Protein 2PX7 (pdb70)

InterPro domains:
  IPR001228 2-C-methyl-D-erythritol 4-phosphate cytidylyltransferase [MF_00108] (2-208)
  IPR001228 2-C-methyl-D-erythritol 4-phosphate cytidylyltransferase [TIGR00453] (4-207)
  IPR018294 4-diphosphocytidyl-2C-methyl-D-erythritol synthase, conserved site [PS01295] (86-93)
  IPR029044 Nucleotide-diphospho-sugar transferases [G3DSA:3.90.550.10] (1-213)
  IPR029044 Nucleotide-diphospho-sugar transferases [SSF53448] (3-207)
  IPR034683 Cytidylyltransferase IspD/TarI [PF01128] (3-207)
  IPR034683 Cytidylyltransferase IspD/TarI [cd02516] (3-204)
  IPR050088 IspD/TarI cytidylyltransferase, baterial-type [PTHR32125] (2-207)

CATH classification: 3.90.550.10

Nearest PDB structures (foldseek):
  2px7-assembly1_A  TM=1.005E+00  e=2.186E-44  Thermus thermophilus HB8
  2px7-assembly1_B  TM=9.887E-01  e=9.364E-39  Thermus thermophilus HB8
  5hs2-assembly1_A  TM=9.099E-01  e=1.164E-20  Bacillus subtilis subsp. subtilis str. 168
  5ddv-assembly1_A-2  TM=9.178E-01  e=6.587E-20  Bacillus subtilis subsp. subtilis str. 168
  5hs2-assembly1_B  TM=9.005E-01  e=3.496E-19  Bacillus subtilis subsp. subtilis str. 168

B-factor: mean 37.87, std 10.13, range [20.84, 70.03]

Secondary structure (DSSP, 8-state):
---EEEEE-----GGG-B-SSSBHHHHHHHHTTT-SEEEEEE-TTPPPPTT-S-EEEE--SSHHHHHHHHHHH--SSEEEE--TT-----HHHHHHHHHHHHHHSEEEEEEE--SEEEEE-SSS-EEEE-GGG-EEE-S-EEEEHHHHHHHHHHHHHHT---SSHHHHHHHTT---EEEE--TT-----SHHHHHHHHHHHT-/---EEEE-----GGG-EETTEEHHHHHHHHTTT-SEEEEEE-TTPPPPTTS--EEEE--SSHHHHHHHHHHH--SSEEEE--TT-----HHHHHHHHHHHHHHSEEEEEEE--SEEEEEETTEEEEEE-GGG-EEE-S-EEEEHHHHHHHHHHHHHHT---SSHHHHHHTTT---EEEE--GGG----SHHHHHHHHHHHT-

Radius of gyration: 23.24 Å; Cα contacts (8 Å, |Δi|>4): 928; chains: 2; bounding box: 44×59×63 Å

Foldseek 3Di:
DAEAEEELQAAVGQQQCDAQHAGLVRLVLVQCVVYPAYEYEYDPPDDDDPDGRYHYDHADPDSLRRRLVRLVVGDGQKYWYAYSQQRPFHNVQVCQQRVCCVPQQKEWAKAQDPDFAADAPVVGRHGTDPSRVDIDTHDRIMGRSVLLNVLSVVCVVVVDDDPDSNVSSVVVVGDHHYDHGDPSRDGQDDPVSSVVSNVVSVD/DFAEEEELADCVQQQCDFAPDGLVVLVCVLCVPHPAYEYEHDPPDDDDDPSRHHYDHADVHSLRRVLVRLVVDDTQKYWYAYSQQSDFHNVNVCQQAVVCVVAFKEWAKAQDDDFDFDDDPVDTHDTDDSRVDIDTHTRIMGRSVLLNVLSVVCVVVVNDDDDSRVSSVVVVGDHHYDHGDPSRDGDDDPVVSVVRNVVVVD

Solvent-accessible surface area: 17408 Å² total; per-residue (Å²): 153,25,34,3,1,0,0,11,3,20,76,122,40,63,0,62,57,101,0,44,68,81,21,0,0,64,36,0,19,19,25,1,174,53,16,64,37,11,4,0,0,4,26,88,76,26,132,50,46,181,87,53,68,23,87,44,55,106,1,12,113,66,68,35,37,0,0,27,114,0,4,152,44,8,86,46,104,15,0,4,0,0,15,9,5,10,3,23,11,46,128,38,0,3,40,64,0,16,84,5,0,96,168,33,0,0,0,0,0,16,25,61,0,46,7,14,0,0,16,30,123,75,150,9,7,12,155,46,10,79,85,125,46,14,66,9,4,2,4,0,2,0,0,70,2,71,21,0,103,108,0,8,36,57,2,170,175,135,60,62,135,26,70,9,2,0,29,1,0,64,46,67,68,68,95,3,34,38,25,122,1,24,12,17,0,30,66,4,65,75,112,42,20,48,101,12,0,55,6,18,14,168,102,85,100,0,0,0,0,0,8,6,30,54,93,93,0,59,57,105,0,38,75,87,20,0,0,56,36,0,13,24,24,2,160,113,14,64,37,19,4,0,0,6,36,92,79,24,143,60,45,218,68,63,78,14,84,48,67,111,2,16,102,59,49,20,39,0,0,18,118,0,4,146,42,7,86,31,94,19,1,0,2,2,20,10,6,7,4,24,14,48,214,39,0,6,58,62,0,18,94,2,0,92,160,44,0,0,0,0,0,12,26,62,2,42,9,20,0,0,14,32,135,72,161,34,2,14,153,47,12,92,77,126,50,17,76,9,3,3,10,0,3,0,0,83,6,78,26,0,92,86,0,6,38,68,1,184,156,135,58,64,139,22,66,9,1,0,27,1,0,67,46,57,68,72,98,6,32,38,17,111,0,29,12,28,0,31,65,4,68,79,113,49,18,46,83,14,0,60,6,24,23,170,110

Sequence (405 aa):
MEVSVLIPAAGGPKAFLQVGGRTLLEWTLAAFRDAAEVLVALPPGAEPPKGLGAVFLEGGATRQASVARLLEAASLPLVLVHDVARPFVSRGLVARVLEAAQRSGAAVPVLPVPDTLMAPEGEAYGRVVPREAFRLVQTPQGFFTALLREAHAYARRKGLEASDDAQLVQALGYPVALVEGEATAFKITHPQDLVLAEALARVMEVSVLIPAAGPKAFLQVGGRTLLEWTLAAFRDAAEVLVALPPGAEPPKGLGAVFLEGGATRQASVARLLEAASLPLVLVHDVARPFVSRGLVARVLEAAQRSGAAVPVLPVPDTLMAPEGEAYGRVVPREAFRLVQTPQGFFTALLREAHAYARRKGLEASDDAQLVQALGYPVALVEGEATAFKITHPQDLVLAEALARV

Organism: Thermus thermophilus (strain ATCC 27634 / DSM 579 / HB8) (NCBI:txid300852)

Structure (mmCIF, N/CA/C/O backbone):
data_2PX7
#
_entry.id   2PX7
#
_cell.length_a   104.084
_cell.length_b   104.084
_cell.length_c   107.760
_cell.angle_alpha   90.000
_cell.angle_beta   90.000
_cell.angle_gamma   120.000
#
_symmetry.space_group_name_H-M   'P 61'
#
loop_
_entity.id
_entity.type
_entity.pdbx_description
1 polymer '2-C-methyl-D-erythritol 4-phosphate cytidylyltransferase'
2 water water
#
loop_
_atom_site.group_PDB
_atom_site.id
_atom_site.type_symbol
_atom_site.label_atom_id
_atom_site.label_alt_id
_atom_site.label_comp_id
_atom_site.label_asym_id
_atom_site.label_entity_id
_atom_site.label_seq_id
_atom_site.pdbx_PDB_ins_code
_atom_site.Cartn_x
_atom_site.Cartn_y
_atom_site.Cartn_z
_atom_site.occupancy
_atom_site.B_iso_or_equiv
_atom_site.auth_seq_id
_atom_site.auth_comp_id
_atom_site.auth_asym_id
_atom_site.auth_atom_id
_atom_site.pdbx_PDB_model_num
ATOM 1 N N . MET A 1 24 ? 35.032 34.446 3.584 1.00 56.24 1 MET A N 1
ATOM 2 C CA . MET A 1 24 ? 35.320 34.282 5.053 1.00 56.67 1 MET A CA 1
ATOM 3 C C . MET A 1 24 ? 36.595 33.472 5.359 1.00 54.98 1 MET A C 1
ATOM 4 O O . MET A 1 24 ? 37.193 33.648 6.425 1.00 55.66 1 MET A O 1
ATOM 9 N N . GLU A 1 25 ? 36.980 32.564 4.458 1.00 52.99 2 GLU A N 1
ATOM 10 C CA . GLU A 1 25 ? 38.352 32.030 4.432 1.00 49.73 2 GLU A CA 1
ATOM 11 C C . GLU A 1 25 ? 39.121 32.485 3.176 1.00 48.97 2 GLU A C 1
ATOM 12 O O . GLU A 1 25 ? 39.374 33.685 3.060 1.00 49.11 2 GLU A O 1
ATOM 18 N N . VAL A 1 26 ? 39.514 31.552 2.278 1.00 47.65 3 VAL A N 1
ATOM 19 C CA . VAL A 1 26 ? 40.417 31.803 1.060 1.00 45.12 3 VAL A CA 1
ATOM 20 C C . VAL A 1 26 ? 40.487 30.690 -0.104 1.00 43.17 3 VAL A C 1
ATOM 21 O O . VAL A 1 26 ? 39.444 30.307 -0.594 1.00 42.75 3 VAL A O 1
ATOM 25 N N . SER A 1 27 ? 41.639 30.183 -0.568 1.00 40.87 4 SER A N 1
ATOM 26 C CA . SER A 1 27 ? 41.638 29.288 -1.800 1.00 39.14 4 SER A CA 1
ATOM 27 C C . SER A 1 27 ? 41.837 27.713 -1.709 1.00 37.57 4 SER A C 1
ATOM 28 O O . SER A 1 27 ? 42.930 27.228 -1.457 1.00 36.82 4 SER A O 1
ATOM 31 N N . VAL A 1 28 ? 40.794 26.921 -1.969 1.00 35.11 5 VAL A N 1
ATOM 32 C CA . VAL A 1 28 ? 40.829 25.468 -1.700 1.00 33.70 5 VAL A CA 1
ATOM 33 C C . VAL A 1 28 ? 40.950 24.613 -2.974 1.00 31.89 5 VAL A C 1
ATOM 34 O O . VAL A 1 28 ? 40.124 24.730 -3.884 1.00 31.46 5 VAL A O 1
ATOM 38 N N . LEU A 1 29 ? 41.970 23.752 -3.035 1.00 29.47 6 LEU A N 1
ATOM 39 C CA . LEU A 1 29 ? 42.174 22.890 -4.212 1.00 27.94 6 LEU A CA 1
ATOM 40 C C . LEU A 1 29 ? 41.879 21.448 -3.875 1.00 27.44 6 LEU A C 1
ATOM 41 O O . LEU A 1 29 ? 42.476 20.901 -2.951 1.00 27.03 6 LEU A O 1
ATOM 46 N N . ILE A 1 30 ? 40.958 20.849 -4.630 1.00 27.14 7 ILE A N 1
ATOM 47 C CA . ILE A 1 30 ? 40.543 19.459 -4.457 1.00 28.15 7 ILE A CA 1
ATOM 48 C C . ILE A 1 30 ? 40.919 18.595 -5.685 1.00 29.17 7 ILE A C 1
ATOM 49 O O . ILE A 1 30 ? 40.114 18.450 -6.615 1.00 29.12 7 ILE A O 1
ATOM 54 N N . PRO A 1 31 ? 42.134 18.000 -5.685 1.00 30.59 8 PRO A N 1
ATOM 55 C CA . PRO A 1 31 ? 42.561 17.157 -6.820 1.00 32.10 8 PRO A CA 1
ATOM 56 C C . PRO A 1 31 ? 41.899 15.785 -6.824 1.00 33.90 8 PRO A C 1
ATOM 57 O O . PRO A 1 31 ? 42.563 14.797 -6.565 1.00 34.95 8 PRO A O 1
ATOM 61 N N . ALA A 1 32 ? 40.607 15.726 -7.126 1.00 36.27 9 ALA A N 1
ATOM 62 C CA . ALA A 1 32 ? 39.834 14.475 -7.085 1.00 38.30 9 ALA A CA 1
ATOM 63 C C . ALA A 1 32 ? 39.695 13.768 -8.446 1.00 39.97 9 ALA A C 1
ATOM 64 O O . ALA A 1 32 ? 38.576 13.491 -8.901 1.00 40.60 9 ALA A O 1
ATOM 66 N N . ALA A 1 33 ? 40.801 13.454 -9.104 1.00 41.98 10 ALA A N 1
ATOM 67 C CA . ALA A 1 33 ? 40.667 12.836 -10.427 1.00 44.10 10 ALA A CA 1
ATOM 68 C C . ALA A 1 33 ? 40.897 11.302 -10.487 1.00 45.73 10 ALA A C 1
ATOM 69 O O . ALA A 1 33 ? 40.916 10.696 -11.578 1.00 46.99 10 ALA A O 1
ATOM 71 N N . GLY A 1 34 ? 41.017 10.671 -9.316 1.00 46.96 11 GLY A N 1
ATOM 72 C CA . GLY A 1 34 ? 41.155 9.213 -9.229 1.00 47.37 11 GLY A CA 1
ATOM 73 C C . GLY A 1 34 ? 39.918 8.503 -9.732 1.00 47.34 11 GLY A C 1
ATOM 74 O O . GLY A 1 34 ? 38.808 8.974 -9.512 1.00 47.83 11 GLY A O 1
ATOM 75 N N . GLY A 1 42 ? 33.095 3.887 -10.167 1.00 51.74 19 GLY A N 1
ATOM 76 C CA . GLY A 1 42 ? 33.379 5.088 -10.961 1.00 51.79 19 GLY A CA 1
ATOM 77 C C . GLY A 1 42 ? 34.404 6.020 -10.320 1.00 51.37 19 GLY A C 1
ATOM 78 O O . GLY A 1 42 ? 35.343 5.548 -9.673 1.00 51.65 19 GLY A O 1
ATOM 79 N N . PRO A 1 43 ? 34.243 7.353 -10.505 1.00 50.81 20 PRO A N 1
ATOM 80 C CA . PRO A 1 43 ? 35.161 8.317 -9.873 1.00 49.98 20 PRO A CA 1
ATOM 81 C C . PRO A 1 43 ? 35.041 8.299 -8.351 1.00 48.99 20 PRO A C 1
ATOM 82 O O . PRO A 1 43 ? 33.925 8.268 -7.826 1.00 49.29 20 PRO A O 1
ATOM 86 N N . LYS A 1 44 ? 36.182 8.324 -7.661 1.00 47.79 21 LYS A N 1
ATOM 87 C CA . LYS A 1 44 ? 36.230 8.404 -6.193 1.00 46.55 21 LYS A CA 1
ATOM 88 C C . LYS A 1 44 ? 35.415 9.569 -5.610 1.00 45.73 21 LYS A C 1
ATOM 89 O O . LYS A 1 44 ? 34.824 9.449 -4.528 1.00 44.69 21 LYS A O 1
ATOM 95 N N . ALA A 1 45 ? 35.383 10.689 -6.331 1.00 44.66 22 ALA A N 1
ATOM 96 C CA . ALA A 1 45 ? 34.650 11.871 -5.881 1.00 44.37 22 ALA A CA 1
ATOM 97 C C . ALA A 1 45 ? 33.149 11.603 -5.741 1.00 43.97 22 ALA A C 1
ATOM 98 O O . ALA A 1 45 ? 32.484 12.225 -4.923 1.00 43.24 22 ALA A O 1
ATOM 100 N N . PHE A 1 46 ? 32.639 10.665 -6.534 1.00 44.56 23 PHE A N 1
ATOM 101 C CA . PHE A 1 46 ? 31.217 10.313 -6.514 1.00 45.34 23 PHE A CA 1
ATOM 102 C C . PHE A 1 46 ? 30.906 9.051 -5.701 1.00 45.80 23 PHE A C 1
ATOM 103 O O . PHE A 1 46 ? 29.817 8.492 -5.814 1.00 46.57 23 PHE A O 1
ATOM 111 N N . LEU A 1 47 ? 31.852 8.597 -4.884 1.00 46.57 24 LEU A N 1
ATOM 112 C CA . LEU A 1 47 ? 31.587 7.483 -3.964 1.00 46.85 24 LEU A CA 1
ATOM 113 C C . LEU A 1 47 ? 30.672 7.954 -2.833 1.00 47.27 24 LEU A C 1
ATOM 114 O O . LEU A 1 47 ? 30.978 8.932 -2.142 1.00 47.08 24 LEU A O 1
ATOM 119 N N . GLN A 1 48 ? 29.544 7.264 -2.666 1.00 47.77 25 GLN A N 1
ATOM 120 C CA . GLN A 1 48 ? 28.583 7.579 -1.611 1.00 48.71 25 GLN A CA 1
ATOM 121 C C . GLN A 1 48 ? 29.070 7.093 -0.250 1.00 48.46 25 GLN A C 1
ATOM 122 O O . GLN A 1 48 ? 29.524 5.960 -0.107 1.00 48.41 25 GLN A O 1
ATOM 128 N N . VAL A 1 49 ? 28.959 7.969 0.740 1.00 48.43 26 VAL A N 1
ATOM 129 C CA . VAL A 1 49 ? 29.268 7.641 2.122 1.00 48.66 26 VAL A CA 1
ATOM 130 C C . VAL A 1 49 ? 28.157 8.264 2.958 1.00 48.73 26 VAL A C 1
ATOM 131 O O . VAL A 1 49 ? 28.154 9.476 3.204 1.00 48.42 26 VAL A O 1
ATOM 135 N N . GLY A 1 50 ? 27.191 7.430 3.344 1.00 49.19 27 GLY A N 1
ATOM 136 C CA . GLY A 1 50 ? 26.101 7.817 4.249 1.00 49.41 27 GLY A CA 1
ATOM 137 C C . GLY A 1 50 ? 25.237 9.007 3.861 1.00 49.90 27 GLY A C 1
ATOM 138 O O . GLY A 1 50 ? 24.985 9.899 4.690 1.00 50.35 27 GLY A O 1
ATOM 139 N N . GLY A 1 51 ? 24.772 9.033 2.616 1.00 49.62 28 GLY A N 1
ATOM 140 C CA . GLY A 1 51 ? 23.870 10.103 2.180 1.00 50.03 28 GLY A CA 1
ATOM 141 C C . GLY A 1 51 ? 24.533 11.406 1.750 1.00 49.95 28 GLY A C 1
ATOM 142 O O . GLY A 1 51 ? 23.905 12.480 1.782 1.00 50.21 28 GLY A O 1
ATOM 143 N N . ARG A 1 52 ? 25.809 11.305 1.368 1.00 49.18 29 ARG A N 1
ATOM 144 C CA . ARG A 1 52 ? 26.566 12.378 0.719 1.00 47.85 29 ARG A CA 1
ATOM 145 C C . ARG A 1 52 ? 27.704 11.704 -0.036 1.00 46.54 29 ARG A C 1
ATOM 146 O O . ARG A 1 52 ? 28.290 10.738 0.465 1.00 47.11 29 ARG A O 1
ATOM 154 N N . THR A 1 53 ? 28.014 12.182 -1.240 1.00 44.57 30 THR A N 1
ATOM 155 C CA . THR A 1 53 ? 29.210 11.702 -1.941 1.00 42.43 30 THR A CA 1
ATOM 156 C C . THR A 1 53 ? 30.437 12.285 -1.238 1.00 40.91 30 THR A C 1
ATOM 157 O O . THR A 1 53 ? 30.324 13.239 -0.470 1.00 40.48 30 THR A O 1
ATOM 161 N N . LEU A 1 54 ? 31.604 11.702 -1.488 1.00 39.90 31 LEU A N 1
ATOM 162 C CA . LEU A 1 54 ? 32.860 12.248 -0.959 1.00 38.68 31 LEU A CA 1
ATOM 163 C C . LEU A 1 54 ? 33.002 13.727 -1.306 1.00 38.04 31 LEU A C 1
ATOM 164 O O . LEU A 1 54 ? 33.310 14.551 -0.443 1.00 37.46 31 LEU A O 1
ATOM 169 N N . LEU A 1 55 ? 32.720 14.065 -2.565 1.00 37.87 32 LEU A N 1
ATOM 170 C CA . LEU A 1 55 ? 32.792 15.455 -3.018 1.00 38.05 32 LEU A CA 1
ATOM 171 C C . LEU A 1 55 ? 31.913 16.365 -2.167 1.00 38.00 32 LEU A C 1
ATOM 172 O O . LEU A 1 55 ? 32.347 17.430 -1.728 1.00 38.25 32 LEU A O 1
ATOM 177 N N . GLU A 1 56 ? 30.682 15.929 -1.918 1.00 38.51 33 GLU A N 1
ATOM 178 C CA . GLU A 1 56 ? 29.736 16.693 -1.105 1.00 39.00 33 GLU A CA 1
ATOM 179 C C . GLU A 1 56 ? 30.241 16.854 0.318 1.00 37.97 33 GLU A C 1
ATOM 180 O O . GLU A 1 56 ? 30.142 17.936 0.892 1.00 37.44 33 GLU A O 1
ATOM 186 N N . TRP A 1 57 ? 30.821 15.787 0.870 1.00 37.82 34 TRP A N 1
ATOM 187 C CA . TRP A 1 57 ? 31.485 15.879 2.177 1.00 37.48 34 TRP A CA 1
ATOM 188 C C . TRP A 1 57 ? 32.592 16.934 2.210 1.00 36.92 34 TRP A C 1
ATOM 189 O O . TRP A 1 57 ? 32.585 17.771 3.101 1.00 36.74 34 TRP A O 1
ATOM 200 N N . THR A 1 58 ? 33.535 16.931 1.255 1.00 37.24 35 THR A N 1
ATOM 201 C CA . THR A 1 58 ? 34.610 17.949 1.337 1.00 37.18 35 THR A CA 1
ATOM 202 C C . THR A 1 58 ? 34.086 19.352 1.087 1.00 36.89 35 THR A C 1
ATOM 203 O O . THR A 1 58 ? 34.538 20.282 1.726 1.00 36.83 35 THR A O 1
ATOM 207 N N . LEU A 1 59 ? 33.125 19.502 0.179 1.00 37.17 36 LEU A N 1
ATOM 208 C CA . LEU A 1 59 ? 32.542 20.824 -0.088 1.00 37.59 36 LEU A CA 1
ATOM 209 C C . LEU A 1 59 ? 31.859 21.444 1.127 1.00 37.97 36 LEU A C 1
ATOM 210 O O . LEU A 1 59 ? 31.913 22.662 1.312 1.00 38.05 36 LEU A O 1
ATOM 215 N N . ALA A 1 60 ? 31.234 20.601 1.955 1.00 38.21 37 ALA A N 1
ATOM 216 C CA . ALA A 1 60 ? 30.690 21.029 3.246 1.00 38.22 37 ALA A CA 1
ATOM 217 C C . ALA A 1 60 ? 31.782 21.446 4.235 1.00 38.38 37 ALA A C 1
ATOM 218 O O . ALA A 1 60 ? 31.647 22.460 4.916 1.00 38.46 37 ALA A O 1
ATOM 220 N N . ALA A 1 61 ? 32.872 20.674 4.304 1.00 38.84 38 ALA A N 1
ATOM 221 C CA . ALA A 1 61 ? 34.006 20.992 5.189 1.00 38.55 38 ALA A CA 1
ATOM 222 C C . ALA A 1 61 ? 34.688 22.329 4.869 1.00 38.94 38 ALA A C 1
ATOM 223 O O . ALA A 1 61 ? 35.235 22.992 5.767 1.00 38.60 38 ALA A O 1
ATOM 225 N N . PHE A 1 62 ? 34.644 22.730 3.598 1.00 38.91 39 PHE A N 1
ATOM 226 C CA . PHE A 1 62 ? 35.265 23.976 3.171 1.00 39.36 39 PHE A CA 1
ATOM 227 C C . PHE A 1 62 ? 34.245 25.040 2.714 1.00 40.69 39 PHE A C 1
ATOM 228 O O . PHE A 1 62 ? 34.554 25.888 1.877 1.00 40.42 39 PHE A O 1
ATOM 236 N N . ARG A 1 63 ? 33.039 25.023 3.280 1.00 42.05 40 ARG A N 1
ATOM 237 C CA . ARG A 1 63 ? 31.971 25.886 2.758 1.00 43.78 40 ARG A CA 1
ATOM 238 C C . ARG A 1 63 ? 32.176 27.375 3.061 1.00 42.88 40 ARG A C 1
ATOM 239 O O . ARG A 1 63 ? 31.616 28.234 2.396 1.00 42.98 40 ARG A O 1
ATOM 247 N N . ASP A 1 64 ? 33.023 27.662 4.039 1.00 42.63 41 ASP A N 1
ATOM 248 C CA . ASP A 1 64 ? 33.403 29.024 4.380 1.00 42.58 41 ASP A CA 1
ATOM 249 C C . ASP A 1 64 ? 34.551 29.601 3.538 1.00 41.57 41 ASP A C 1
ATOM 250 O O . ASP A 1 64 ? 34.896 30.778 3.697 1.00 41.37 41 ASP A O 1
ATOM 255 N N . ALA A 1 65 ? 35.140 28.780 2.661 1.00 40.13 42 ALA A N 1
ATOM 256 C CA . ALA A 1 65 ? 36.258 29.214 1.807 1.00 39.08 42 ALA A CA 1
ATOM 257 C C . ALA A 1 65 ? 35.795 30.133 0.691 1.00 38.33 42 ALA A C 1
ATOM 258 O O . ALA A 1 65 ? 34.736 29.913 0.103 1.00 37.98 42 ALA A O 1
ATOM 260 N N . ALA A 1 66 ? 36.608 31.140 0.381 1.00 37.83 43 ALA A N 1
ATOM 261 C CA . ALA A 1 66 ? 36.264 32.109 -0.661 1.00 37.54 43 ALA A CA 1
ATOM 262 C C . ALA A 1 66 ? 36.196 31.475 -2.066 1.00 37.07 43 ALA A C 1
ATOM 263 O O . ALA A 1 66 ? 35.409 31.904 -2.903 1.00 36.73 43 ALA A O 1
ATOM 265 N N . GLU A 1 67 ? 37.003 30.436 -2.300 1.00 36.59 44 GLU A N 1
ATOM 266 C CA . GLU A 1 67 ? 37.098 29.778 -3.614 1.00 35.68 44 GLU A CA 1
ATOM 267 C C . GLU A 1 67 ? 37.438 28.288 -3.449 1.00 34.84 44 GLU A C 1
ATOM 268 O O . GLU A 1 67 ? 38.414 27.935 -2.773 1.00 34.75 44 GLU A O 1
ATOM 274 N N . VAL A 1 68 ? 36.609 27.424 -4.027 1.00 33.91 45 VAL A N 1
ATOM 275 C CA . VAL A 1 68 ? 36.868 25.987 -4.067 1.00 33.18 45 VAL A CA 1
ATOM 276 C C . VAL A 1 68 ? 37.030 25.564 -5.537 1.00 33.04 45 VAL A C 1
ATOM 277 O O . VAL A 1 68 ? 36.160 25.832 -6.380 1.00 32.88 45 VAL A O 1
ATOM 281 N N . LEU A 1 69 ? 38.158 24.923 -5.831 1.00 31.96 46 LEU A N 1
ATOM 282 C CA . LEU A 1 69 ? 38.469 24.447 -7.181 1.00 31.06 46 LEU A CA 1
ATOM 283 C C . LEU A 1 69 ? 38.646 22.944 -7.131 1.00 30.48 46 LEU A C 1
ATOM 284 O O . LEU A 1 69 ? 39.407 22.426 -6.307 1.00 29.46 46 LEU A O 1
ATOM 289 N N . VAL A 1 70 ? 37.928 22.249 -8.004 1.00 30.21 47 VAL A N 1
ATOM 290 C CA . VAL A 1 70 ? 37.858 20.792 -7.992 1.00 30.49 47 VAL A CA 1
ATOM 291 C C . VAL A 1 70 ? 38.299 20.226 -9.337 1.00 31.53 47 VAL A C 1
ATOM 292 O O . VAL A 1 70 ? 37.872 20.709 -10.393 1.00 31.50 47 VAL A O 1
ATOM 296 N N . ALA A 1 71 ? 39.141 19.197 -9.285 1.00 31.93 48 ALA A N 1
ATOM 297 C CA . ALA A 1 71 ? 39.571 18.474 -10.469 1.00 32.89 48 ALA A CA 1
ATOM 298 C C . ALA A 1 71 ? 38.812 17.166 -10.562 1.00 34.17 48 ALA A C 1
ATOM 299 O O . ALA A 1 71 ? 38.730 16.424 -9.575 1.00 34.83 48 ALA A O 1
ATOM 301 N N . LEU A 1 72 ? 38.248 16.878 -11.736 1.00 34.40 49 LEU A N 1
ATOM 302 C CA . LEU A 1 72 ? 37.553 15.617 -11.940 1.00 35.47 49 LEU A CA 1
ATOM 303 C C . LEU A 1 72 ? 38.128 14.856 -13.135 1.00 36.43 49 LEU A C 1
ATOM 304 O O . LEU A 1 72 ? 38.693 15.469 -14.041 1.00 36.04 49 LEU A O 1
ATOM 309 N N . PRO A 1 73 ? 37.976 13.519 -13.155 1.00 37.54 50 PRO A N 1
ATOM 310 C CA . PRO A 1 73 ? 38.561 12.819 -14.295 1.00 39.19 50 PRO A CA 1
ATOM 311 C C . PRO A 1 73 ? 37.888 13.291 -15.600 1.00 40.59 50 PRO A C 1
ATOM 312 O O . PRO A 1 73 ? 36.696 13.600 -15.584 1.00 41.05 50 PRO A O 1
ATOM 316 N N . PRO A 1 74 ? 38.654 13.398 -16.710 1.00 41.59 51 PRO A N 1
ATOM 317 C CA . PRO A 1 74 ? 38.049 13.825 -17.976 1.00 42.33 51 PRO A CA 1
ATOM 318 C C . PRO A 1 74 ? 36.846 12.944 -18.339 1.00 43.43 51 PRO A C 1
ATOM 319 O O . PRO A 1 74 ? 36.900 11.726 -18.167 1.00 43.17 51 PRO A O 1
ATOM 323 N N . GLY A 1 75 ? 35.767 13.557 -18.818 1.00 44.73 52 GLY A N 1
ATOM 324 C CA . GLY A 1 75 ? 34.548 12.810 -19.137 1.00 46.60 52 GLY A CA 1
ATOM 325 C C . GLY A 1 75 ? 33.515 12.744 -18.019 1.00 47.86 52 GLY A C 1
ATOM 326 O O . GLY A 1 75 ? 32.324 12.590 -18.289 1.00 48.38 52 GLY A O 1
ATOM 327 N N . ALA A 1 76 ? 33.957 12.856 -16.766 1.00 48.89 53 ALA A N 1
ATOM 328 C CA . ALA A 1 76 ? 33.038 12.882 -15.615 1.00 49.78 53 ALA A CA 1
ATOM 329 C C . ALA A 1 76 ? 32.345 14.230 -15.527 1.00 50.74 53 ALA A C 1
ATOM 330 O O . ALA A 1 76 ? 32.999 15.278 -15.577 1.00 51.07 53 ALA A O 1
ATOM 332 N N . GLU A 1 77 ? 31.018 14.201 -15.408 1.00 52.09 54 GLU A N 1
ATOM 333 C CA . GLU A 1 77 ? 30.212 15.420 -15.399 1.00 53.39 54 GLU A CA 1
ATOM 334 C C . GLU A 1 77 ? 30.141 16.060 -14.014 1.00 53.41 54 GLU A C 1
ATOM 335 O O . GLU A 1 77 ? 29.700 15.420 -13.061 1.00 53.16 54 GLU A O 1
ATOM 341 N N . PRO A 1 78 ? 30.558 17.338 -13.905 1.00 53.74 55 PRO A N 1
ATOM 342 C CA . PRO A 1 78 ? 30.449 18.063 -12.641 1.00 54.16 55 PRO A CA 1
ATOM 343 C C . PRO A 1 78 ? 28.994 18.113 -12.159 1.00 54.96 55 PRO A C 1
ATOM 344 O O . PRO A 1 78 ? 28.083 18.294 -12.973 1.00 54.75 55 PRO A O 1
ATOM 348 N N . PRO A 1 79 ? 28.768 17.930 -10.845 1.00 55.69 56 PRO A N 1
ATOM 349 C CA . PRO A 1 79 ? 27.398 18.007 -10.336 1.00 56.04 56 PRO A CA 1
ATOM 350 C C . PRO A 1 79 ? 26.903 19.447 -10.269 1.00 56.56 56 PRO A C 1
ATOM 351 O O . PRO A 1 79 ? 27.704 20.381 -10.091 1.00 56.44 56 PRO A O 1
ATOM 355 N N . LYS A 1 80 ? 25.590 19.618 -10.417 1.00 57.10 57 LYS A N 1
ATOM 356 C CA . LYS A 1 80 ? 24.987 20.950 -10.520 1.00 57.51 57 LYS A CA 1
ATOM 357 C C . LYS A 1 80 ? 24.766 21.635 -9.169 1.00 57.13 57 LYS A C 1
ATOM 358 O O . LYS A 1 80 ? 24.378 20.997 -8.185 1.00 57.41 57 LYS A O 1
ATOM 364 N N . GLY A 1 81 ? 25.030 22.936 -9.135 1.00 56.65 58 GLY A N 1
ATOM 365 C CA . GLY A 1 81 ? 24.606 23.786 -8.024 1.00 56.37 58 GLY A CA 1
ATOM 366 C C . GLY A 1 81 ? 25.439 23.767 -6.759 1.00 55.85 58 GLY A C 1
ATOM 367 O O . GLY A 1 81 ? 25.021 24.300 -5.726 1.00 56.19 58 GLY A O 1
ATOM 368 N N . LEU A 1 82 ? 26.618 23.156 -6.830 1.00 55.20 59 LEU A N 1
ATOM 369 C CA . LEU A 1 82 ? 27.536 23.141 -5.697 1.00 53.99 59 LEU A CA 1
ATOM 370 C C . LEU A 1 82 ? 28.372 24.409 -5.747 1.00 52.90 59 LEU A C 1
ATOM 371 O O . LEU A 1 82 ? 28.506 25.027 -6.803 1.00 53.37 59 LEU A O 1
ATOM 376 N N . GLY A 1 83 ? 28.922 24.821 -4.614 1.00 51.40 60 GLY A N 1
ATOM 377 C CA . GLY A 1 83 ? 29.736 26.030 -4.606 1.00 49.92 60 GLY A CA 1
ATOM 378 C C . GLY A 1 83 ? 31.186 25.681 -4.887 1.00 48.54 60 GLY A C 1
ATOM 379 O O . GLY A 1 83 ? 31.990 25.552 -3.937 1.00 49.24 60 GLY A O 1
ATOM 380 N N . ALA A 1 84 ? 31.506 25.498 -6.175 1.00 45.88 61 ALA A N 1
ATOM 381 C CA . ALA A 1 84 ? 32.847 25.113 -6.627 1.00 43.67 61 ALA A CA 1
ATOM 382 C C . ALA A 1 84 ? 33.021 25.320 -8.138 1.00 42.27 61 ALA A C 1
ATOM 383 O O . ALA A 1 84 ? 32.056 25.255 -8.893 1.00 41.88 61 ALA A O 1
ATOM 385 N N . VAL A 1 85 ? 34.260 25.560 -8.563 1.00 40.30 62 VAL A N 1
ATOM 386 C CA . VAL A 1 85 ? 34.617 25.598 -9.988 1.00 38.50 62 VAL A CA 1
ATOM 387 C C . VAL A 1 85 ? 35.355 24.303 -10.359 1.00 37.36 62 VAL A C 1
ATOM 388 O O . VAL A 1 85 ? 36.228 23.861 -9.625 1.00 36.08 62 VAL A O 1
ATOM 392 N N . PHE A 1 86 ? 34.966 23.687 -11.475 1.00 36.27 63 PHE A N 1
ATOM 393 C CA . PHE A 1 86 ? 35.480 22.376 -11.887 1.00 36.18 63 PHE A CA 1
ATOM 394 C C . PHE A 1 86 ? 36.374 22.441 -13.125 1.00 36.33 63 PHE A C 1
ATOM 395 O O . PHE A 1 86 ? 36.118 23.222 -14.041 1.00 36.31 63 PHE A O 1
ATOM 403 N N . LEU A 1 87 ? 37.423 21.622 -13.138 1.00 36.17 64 LEU A N 1
ATOM 404 C CA . LEU A 1 87 ? 38.280 21.454 -14.312 1.00 35.98 64 LEU A CA 1
ATOM 405 C C . LEU A 1 87 ? 38.609 19.974 -14.452 1.00 35.52 64 LEU A C 1
ATOM 406 O O . LEU A 1 87 ? 38.333 19.185 -13.540 1.00 34.89 64 LEU A O 1
ATOM 411 N N . GLU A 1 88 ? 39.201 19.606 -15.586 1.00 34.58 65 GLU A N 1
ATOM 412 C CA . GLU A 1 88 ? 39.613 18.227 -15.822 1.00 34.78 65 GLU A CA 1
ATOM 413 C C . GLU A 1 88 ? 40.972 18.002 -15.178 1.00 34.24 65 GLU A C 1
ATOM 414 O O . GLU A 1 88 ? 41.899 18.790 -15.383 1.00 33.77 65 GLU A O 1
ATOM 420 N N . GLY A 1 89 ? 41.071 16.950 -14.374 1.00 34.20 66 GLY A N 1
ATOM 421 C CA . GLY A 1 89 ? 42.335 16.577 -13.747 1.00 34.15 66 GLY A CA 1
ATOM 422 C C . GLY A 1 89 ? 43.257 15.810 -14.681 1.00 34.45 66 GLY A C 1
ATOM 423 O O . GLY A 1 89 ? 42.839 15.348 -15.765 1.00 34.10 66 GLY A O 1
ATOM 424 N N . GLY A 1 90 ? 44.519 15.674 -14.266 1.00 34.48 67 GLY A N 1
ATOM 425 C CA . GLY A 1 90 ? 45.488 14.883 -15.005 1.00 33.63 67 GLY A CA 1
ATOM 426 C C . GLY A 1 90 ? 45.499 13.443 -14.560 1.00 34.08 67 GLY A C 1
ATOM 427 O O . GLY A 1 90 ? 44.629 13.003 -13.798 1.00 33.95 67 GLY A O 1
ATOM 428 N N . ALA A 1 91 ? 46.499 12.698 -15.036 1.00 34.26 68 ALA A N 1
ATOM 429 C CA . ALA A 1 91 ? 46.620 11.267 -14.739 1.00 34.12 68 ALA A CA 1
ATOM 430 C C . ALA A 1 91 ? 47.016 11.011 -13.285 1.00 33.74 68 ALA A C 1
ATOM 431 O O . ALA A 1 91 ? 46.717 9.946 -12.738 1.00 34.13 68 ALA A O 1
ATOM 433 N N . THR A 1 92 ? 47.687 11.988 -12.668 1.00 32.91 69 THR A N 1
ATOM 434 C CA . THR A 1 92 ? 48.113 11.875 -11.269 1.00 32.18 69 THR A CA 1
ATOM 435 C C . THR A 1 92 ? 47.546 13.021 -10.438 1.00 31.88 69 THR A C 1
ATOM 436 O O . THR A 1 92 ? 47.257 14.088 -10.974 1.00 31.85 69 THR A O 1
ATOM 440 N N . ARG A 1 93 ? 47.382 12.785 -9.135 1.00 32.00 70 ARG A N 1
ATOM 441 C CA . ARG A 1 93 ? 46.951 13.794 -8.174 1.00 31.92 70 ARG A CA 1
ATOM 442 C C . ARG A 1 93 ? 47.811 15.045 -8.316 1.00 30.81 70 ARG A C 1
ATOM 443 O O . ARG A 1 93 ? 47.297 16.150 -8.383 1.00 30.65 70 ARG A O 1
ATOM 451 N N . GLN A 1 94 ? 49.125 14.859 -8.416 1.00 30.09 71 GLN A N 1
ATOM 452 C CA . GLN A 1 94 ? 50.053 15.967 -8.539 1.00 28.70 71 GLN A CA 1
ATOM 453 C C . GLN A 1 94 ? 49.776 16.840 -9.753 1.00 28.48 71 GLN A C 1
ATOM 454 O O . GLN A 1 94 ? 49.839 18.063 -9.655 1.00 27.31 71 GLN A O 1
ATOM 460 N N . ALA A 1 95 ? 49.516 16.199 -10.899 1.00 28.47 72 ALA A N 1
ATOM 461 C CA . ALA A 1 95 ? 49.157 16.907 -12.137 1.00 28.22 72 ALA A CA 1
ATOM 462 C C . ALA A 1 95 ? 47.840 17.651 -11.960 1.00 27.49 72 ALA A C 1
ATOM 463 O O . ALA A 1 95 ? 47.695 18.767 -12.431 1.00 27.45 72 ALA A O 1
ATOM 465 N N . SER A 1 96 ? 46.885 17.036 -11.265 1.00 27.44 73 SER A N 1
ATOM 466 C CA . SER A 1 96 ? 45.619 17.718 -10.991 1.00 26.97 73 SER A CA 1
ATOM 467 C C . SER A 1 96 ? 45.835 18.943 -10.120 1.00 26.70 73 SER A C 1
ATOM 468 O O . SER A 1 96 ? 45.261 19.999 -10.411 1.00 25.50 73 SER A O 1
ATOM 471 N N . VAL A 1 97 ? 46.667 18.817 -9.074 1.00 26.01 74 VAL A N 1
ATOM 472 C CA . VAL A 1 97 ? 47.007 19.982 -8.226 1.00 26.22 74 VAL A CA 1
ATOM 473 C C . VAL A 1 97 ? 47.602 21.140 -9.035 1.00 26.36 74 VAL A C 1
ATOM 474 O O . VAL A 1 97 ? 47.217 22.296 -8.841 1.00 26.60 74 VAL A O 1
ATOM 478 N N . ALA A 1 98 ? 48.560 20.841 -9.914 1.00 26.39 75 ALA A N 1
ATOM 479 C CA . ALA A 1 98 ? 49.175 21.879 -10.771 1.00 26.97 75 ALA A CA 1
ATOM 480 C C . ALA A 1 98 ? 48.130 22.619 -11.635 1.00 27.06 75 ALA A C 1
ATOM 481 O O . ALA A 1 98 ? 48.184 23.840 -11.814 1.00 27.44 75 ALA A O 1
ATOM 483 N N . ARG A 1 99 ? 47.173 21.865 -12.158 1.00 27.94 76 ARG A N 1
ATOM 484 C CA . ARG A 1 99 ? 46.090 22.436 -12.957 1.00 28.68 76 ARG A CA 1
ATOM 485 C C . ARG A 1 99 ? 45.223 23.363 -12.142 1.00 28.70 76 ARG A C 1
ATOM 486 O O . ARG A 1 99 ? 44.982 24.506 -12.538 1.00 28.44 76 ARG A O 1
ATOM 494 N N . LEU A 1 100 ? 44.782 22.872 -10.989 1.00 28.49 77 LEU A N 1
ATOM 495 C CA . LEU A 1 100 ? 43.998 23.668 -10.050 1.00 28.98 77 LEU A CA 1
ATOM 496 C C . LEU A 1 100 ? 44.738 24.916 -9.610 1.00 29.05 77 LEU A C 1
ATOM 497 O O . LEU A 1 100 ? 44.150 25.982 -9.493 1.00 29.42 77 LEU A O 1
ATOM 502 N N . LEU A 1 101 ? 46.031 24.769 -9.364 1.00 30.08 78 LEU A N 1
ATOM 503 C CA . LEU A 1 101 ? 46.872 25.858 -8.853 1.00 30.94 78 LEU A CA 1
ATOM 504 C C . LEU A 1 101 ? 46.949 27.054 -9.807 1.00 31.91 78 LEU A C 1
ATOM 505 O O . LEU A 1 101 ? 46.979 28.207 -9.375 1.00 30.96 78 LEU A O 1
ATOM 510 N N . GLU A 1 102 ? 46.985 26.762 -11.105 1.00 33.63 79 GLU A N 1
ATOM 51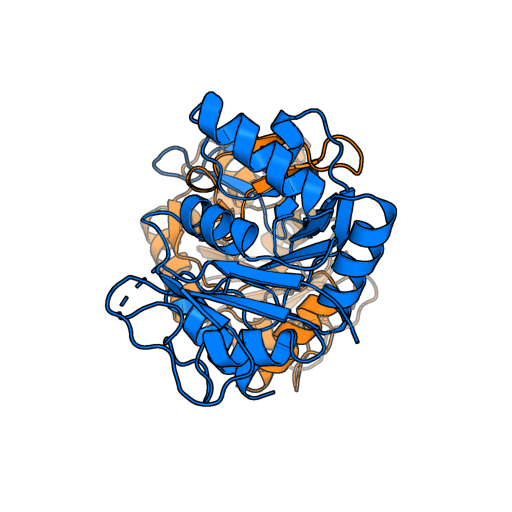1 C CA . GLU A 1 102 ? 47.021 27.798 -12.132 1.00 35.83 79 GLU A CA 1
ATOM 512 C C . GLU A 1 102 ? 45.782 28.691 -12.080 1.00 35.60 79 GLU A C 1
ATOM 513 O O . GLU A 1 102 ? 45.863 29.880 -12.400 1.00 35.98 79 GLU A O 1
ATOM 519 N N . ALA A 1 103 ? 44.658 28.112 -11.647 1.00 35.15 80 ALA A N 1
ATOM 520 C CA . ALA A 1 103 ? 43.373 28.804 -11.544 1.00 35.21 80 ALA A CA 1
ATOM 521 C C . ALA A 1 103 ? 43.138 29.499 -10.202 1.00 35.46 80 ALA A C 1
ATOM 522 O O . ALA A 1 103 ? 42.211 30.304 -10.086 1.00 35.04 80 ALA A O 1
ATOM 524 N N . ALA A 1 104 ? 43.971 29.195 -9.197 1.00 34.95 81 ALA A N 1
ATOM 525 C CA . ALA A 1 104 ? 43.819 29.767 -7.851 1.00 34.80 81 ALA A CA 1
ATOM 526 C C . ALA A 1 104 ? 43.937 31.300 -7.886 1.00 34.99 81 ALA A C 1
ATOM 527 O O . ALA A 1 104 ? 44.844 31.823 -8.516 1.00 34.57 81 ALA A O 1
ATOM 529 N N . SER A 1 105 ? 43.021 32.015 -7.222 1.00 35.41 82 SER A N 1
ATOM 530 C CA . SER A 1 105 ? 43.019 33.481 -7.285 1.00 36.10 82 SER A CA 1
ATOM 531 C C . SER A 1 105 ? 43.519 34.158 -6.014 1.00 35.87 82 SER A C 1
ATOM 532 O O . SER A 1 105 ? 43.877 35.347 -6.034 1.00 35.86 82 SER A O 1
ATOM 535 N N . LEU A 1 106 ? 43.598 33.391 -4.926 1.00 34.59 83 LEU A N 1
ATOM 536 C CA . LEU A 1 106 ? 43.959 33.930 -3.615 1.00 33.97 83 LEU A CA 1
ATOM 537 C C . LEU A 1 106 ? 45.389 33.512 -3.197 1.00 33.53 83 LEU A C 1
ATOM 538 O O . LEU A 1 106 ? 45.873 32.466 -3.629 1.00 33.03 83 LEU A O 1
ATOM 543 N N . PRO A 1 107 ? 46.080 34.350 -2.397 1.00 33.17 84 PRO A N 1
ATOM 544 C CA . PRO A 1 107 ? 47.490 34.116 -2.051 1.00 32.71 84 PRO A CA 1
ATOM 545 C C . PRO A 1 107 ? 47.764 33.004 -1.037 1.00 32.41 84 PRO A C 1
ATOM 546 O O . PRO A 1 107 ? 48.932 32.759 -0.684 1.00 30.66 84 PRO A O 1
ATOM 550 N N . LEU A 1 108 ? 46.696 32.346 -0.580 1.00 32.21 85 LEU A N 1
ATOM 551 C CA . LEU A 1 108 ? 46.811 31.213 0.332 1.00 31.98 85 LEU A CA 1
ATOM 552 C C . LEU A 1 108 ? 46.001 30.041 -0.209 1.00 30.70 85 LEU A C 1
ATOM 553 O O . LEU A 1 108 ? 44.892 30.233 -0.702 1.00 30.35 85 LEU A O 1
ATOM 558 N N . VAL A 1 109 ? 46.565 28.832 -0.152 1.00 29.46 86 VAL A N 1
ATOM 559 C CA . VAL A 1 109 ? 45.862 27.646 -0.651 1.00 28.19 86 VAL A CA 1
ATOM 560 C C . VAL A 1 109 ? 45.775 26.543 0.383 1.00 27.27 86 VAL A C 1
ATOM 561 O O . VAL A 1 109 ? 46.699 26.341 1.144 1.00 26.69 86 VAL A O 1
ATOM 565 N N . LEU A 1 110 ? 44.663 25.813 0.360 1.00 26.96 87 LEU A N 1
ATOM 566 C CA . LEU A 1 110 ? 44.553 24.537 1.061 1.00 27.29 87 LEU A CA 1
ATOM 567 C C . LEU A 1 110 ? 44.350 23.452 0.021 1.00 27.22 87 LEU A C 1
ATOM 568 O O . LEU A 1 110 ? 43.533 23.600 -0.893 1.00 27.45 87 LEU A O 1
ATOM 573 N N . VAL A 1 111 ? 45.130 22.385 0.125 1.00 26.63 88 VAL A N 1
ATOM 574 C CA . VAL A 1 111 ? 45.010 21.274 -0.802 1.00 26.32 88 VAL A CA 1
ATOM 575 C C . VAL A 1 111 ? 44.524 20.048 -0.020 1.00 26.93 88 VAL A C 1
ATOM 576 O O . VAL A 1 111 ? 45.138 19.662 0.981 1.00 26.76 88 VAL A O 1
ATOM 580 N N . HIS A 1 112 ? 43.433 19.446 -0.479 1.00 26.65 89 HIS A N 1
ATOM 581 C CA . HIS A 1 112 ? 42.785 18.402 0.291 1.00 28.05 89 HIS A CA 1
ATOM 582 C C . HIS A 1 112 ? 42.420 17.167 -0.525 1.00 28.31 89 HIS A C 1
ATOM 583 O O . HIS A 1 112 ? 41.937 17.281 -1.639 1.00 28.24 89 HIS A O 1
ATOM 590 N N . ASP A 1 113 ? 42.693 15.992 0.049 1.00 29.90 90 ASP A N 1
ATOM 591 C CA . ASP A 1 113 ? 42.303 14.709 -0.510 1.00 31.60 90 ASP A CA 1
ATOM 592 C C . ASP A 1 113 ? 40.827 14.509 -0.316 1.00 31.22 90 ASP A C 1
ATOM 593 O O . ASP A 1 113 ? 40.372 14.534 0.815 1.00 31.84 90 ASP A O 1
ATOM 598 N N . VAL A 1 114 ? 40.093 14.267 -1.402 1.00 31.19 91 VAL A N 1
ATOM 599 C CA . VAL A 1 114 ? 38.644 14.041 -1.346 1.00 31.21 91 VAL A CA 1
ATOM 600 C C . VAL A 1 114 ? 38.278 12.726 -0.616 1.00 31.20 91 VAL A C 1
ATOM 601 O O . VAL A 1 114 ? 37.143 12.552 -0.172 1.00 31.38 91 VAL A O 1
ATOM 605 N N . ALA A 1 115 ? 39.243 11.809 -0.499 1.00 31.04 92 ALA A N 1
ATOM 606 C CA . ALA A 1 115 ? 39.050 10.571 0.267 1.00 31.58 92 ALA A CA 1
ATOM 607 C C . ALA A 1 115 ? 39.128 10.758 1.789 1.00 31.75 92 ALA A C 1
ATOM 608 O O . ALA A 1 115 ? 38.999 9.782 2.521 1.00 32.17 92 ALA A O 1
ATOM 610 N N . ARG A 1 116 ? 39.328 11.999 2.252 1.00 31.62 93 ARG A N 1
ATOM 611 C CA . ARG A 1 116 ? 39.266 12.349 3.687 1.00 31.77 93 ARG A CA 1
ATOM 612 C C . ARG A 1 116 ? 38.031 13.227 3.965 1.00 32.11 93 ARG A C 1
ATOM 613 O O . ARG A 1 116 ? 38.156 14.428 4.098 1.00 32.19 93 ARG A O 1
ATOM 621 N N . PRO A 1 117 ? 36.822 12.629 4.023 1.00 32.92 94 PRO A N 1
ATOM 622 C CA . PRO A 1 117 ? 35.592 13.434 4.181 1.00 33.39 94 PRO A CA 1
ATOM 623 C C . PRO A 1 117 ? 35.352 14.076 5.551 1.00 34.64 94 PRO A C 1
ATOM 624 O O . PRO A 1 117 ? 34.702 15.125 5.625 1.00 35.66 94 PRO A O 1
ATOM 628 N N . PHE A 1 118 ? 35.875 13.480 6.623 1.00 35.63 95 PHE A N 1
ATOM 629 C CA . PHE A 1 118 ? 35.536 13.928 7.979 1.00 36.65 95 PHE A CA 1
ATOM 630 C C . PHE A 1 118 ? 36.628 14.809 8.564 1.00 37.36 95 PHE A C 1
ATOM 631 O O . PHE A 1 118 ? 37.293 14.476 9.544 1.00 37.65 95 PHE A O 1
ATOM 639 N N . VAL A 1 119 ? 36.825 15.948 7.920 1.00 38.27 96 VAL A N 1
ATOM 640 C CA . VAL A 1 119 ? 37.779 16.925 8.400 1.00 38.51 96 VAL A CA 1
ATOM 641 C C . VAL A 1 119 ? 36.959 17.999 9.087 1.00 38.97 96 VAL A C 1
ATOM 642 O O . VAL A 1 119 ? 35.977 18.490 8.528 1.00 39.05 96 VAL A O 1
ATOM 646 N N . SER A 1 120 ? 37.345 18.320 10.317 1.00 39.38 97 SER A N 1
ATOM 647 C CA . SER A 1 120 ? 36.588 19.232 11.158 1.00 40.28 97 SER A CA 1
ATOM 648 C C . SER A 1 120 ? 36.981 20.660 10.863 1.00 40.71 97 SER A C 1
ATOM 649 O O . SER A 1 120 ? 38.044 20.917 10.281 1.00 40.92 97 SER A O 1
ATOM 652 N N . ARG A 1 121 ? 36.125 21.585 11.280 1.00 41.02 98 ARG A N 1
ATOM 653 C CA . ARG A 1 121 ? 36.400 23.006 11.162 1.00 41.65 98 ARG A CA 1
ATOM 654 C C . ARG A 1 121 ? 37.645 23.362 11.964 1.00 40.61 98 ARG A C 1
ATOM 655 O O . ARG A 1 121 ? 38.427 24.223 11.560 1.00 40.94 98 ARG A O 1
ATOM 663 N N . GLY A 1 122 ? 37.818 22.694 13.102 1.00 39.31 99 GLY A N 1
ATOM 664 C CA . GLY A 1 122 ? 39.018 22.828 13.912 1.00 37.54 99 GLY A CA 1
ATOM 665 C C . GLY A 1 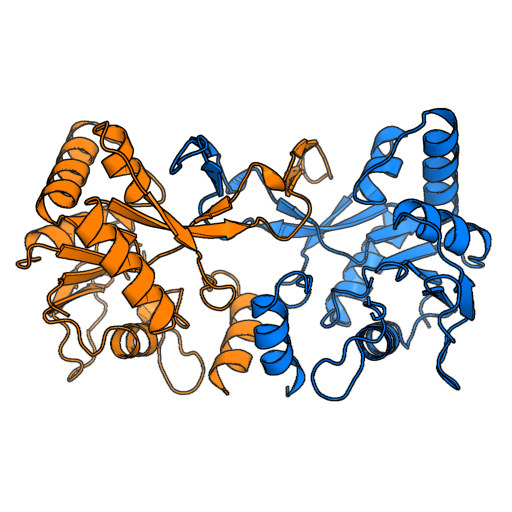122 ? 40.297 22.502 13.147 1.00 36.37 99 GLY A C 1
ATOM 666 O O . GLY A 1 122 ? 41.260 23.247 13.229 1.00 36.32 99 GLY A O 1
ATOM 667 N N . LEU A 1 123 ? 40.309 21.390 12.418 1.00 35.17 100 LEU A N 1
ATOM 668 C CA . LEU A 1 123 ? 41.487 20.998 11.636 1.00 34.72 100 LEU A CA 1
ATOM 669 C C . LEU A 1 123 ? 41.794 22.036 10.548 1.00 34.45 100 LEU A C 1
ATOM 670 O O . LEU A 1 123 ? 42.916 22.503 10.444 1.00 34.38 100 LEU A O 1
ATOM 675 N N . VAL A 1 124 ? 40.787 22.400 9.764 1.00 34.17 101 VAL A N 1
ATOM 676 C CA . VAL A 1 124 ? 40.940 23.409 8.721 1.00 34.61 101 VAL A CA 1
ATOM 677 C C . VAL A 1 124 ? 41.546 24.705 9.271 1.00 34.64 101 VAL A C 1
ATOM 678 O O . VAL A 1 124 ? 42.572 25.162 8.759 1.00 34.66 101 VAL A O 1
ATOM 682 N N . ALA A 1 125 ? 40.943 25.271 10.324 1.00 34.28 102 ALA A N 1
ATOM 683 C CA . ALA A 1 125 ? 41.409 26.544 10.892 1.00 34.24 102 ALA A CA 1
ATOM 684 C C . ALA A 1 125 ? 42.831 26.430 11.383 1.00 34.07 102 ALA A C 1
ATOM 685 O O . ALA A 1 125 ? 43.620 27.357 11.212 1.00 34.84 102 ALA A O 1
ATOM 687 N N . ARG A 1 126 ? 43.151 25.295 12.005 1.00 33.25 103 ARG A N 1
ATOM 688 C CA . ARG A 1 126 ? 44.491 25.031 12.515 1.00 33.02 103 ARG A CA 1
ATOM 689 C C . ARG A 1 126 ? 45.525 24.966 11.367 1.00 31.83 103 ARG A C 1
ATOM 690 O O . ARG A 1 126 ? 46.608 25.525 11.468 1.00 31.31 103 ARG A O 1
ATOM 698 N N . VAL A 1 127 ? 45.174 24.301 10.270 1.00 31.20 104 VAL A N 1
ATOM 699 C CA . VAL A 1 127 ? 46.072 24.217 9.119 1.00 30.26 104 VAL A CA 1
ATOM 700 C C . VAL A 1 127 ? 46.235 25.608 8.510 1.00 29.99 104 VAL A C 1
ATOM 701 O O . VAL A 1 127 ? 47.361 26.075 8.317 1.00 29.49 104 VAL A O 1
ATOM 705 N N . LEU A 1 128 ? 45.111 26.270 8.248 1.00 29.60 105 LEU A N 1
ATOM 706 C CA . LEU A 1 128 ? 45.113 27.617 7.680 1.00 31.44 105 LEU A CA 1
ATOM 707 C C . LEU A 1 128 ? 45.901 28.628 8.521 1.00 31.67 105 LEU A C 1
ATOM 708 O O . LEU A 1 128 ? 46.754 29.355 7.998 1.00 31.62 105 LEU A O 1
ATOM 713 N N . GLU A 1 129 ? 45.593 28.679 9.818 1.00 32.28 106 GLU A N 1
ATOM 714 C CA . GLU A 1 129 ? 46.281 29.553 10.769 1.00 33.05 106 GLU A CA 1
ATOM 715 C C . GLU A 1 129 ? 47.799 29.410 10.688 1.00 31.86 106 GLU A C 1
ATOM 716 O O . GLU A 1 129 ? 48.508 30.414 10.594 1.00 31.61 106 GLU A O 1
ATOM 722 N N . ALA A 1 130 ? 48.298 28.170 10.723 1.00 30.88 107 ALA A N 1
ATOM 723 C CA . ALA A 1 130 ? 49.741 27.929 10.629 1.00 30.35 107 ALA A CA 1
ATOM 724 C C . ALA A 1 130 ? 50.292 28.256 9.237 1.00 30.13 107 ALA A C 1
ATOM 725 O O . ALA A 1 130 ? 51.415 28.749 9.101 1.00 30.29 107 ALA A O 1
ATOM 727 N N . ALA A 1 131 ? 49.501 28.010 8.197 1.00 30.48 108 ALA A N 1
ATOM 728 C CA . ALA A 1 131 ? 49.936 28.325 6.823 1.00 30.69 108 ALA A CA 1
ATOM 729 C C . ALA A 1 131 ? 50.075 29.846 6.619 1.00 31.08 108 ALA A C 1
ATOM 730 O O . ALA A 1 131 ? 51.008 30.296 5.953 1.00 30.51 108 ALA A O 1
ATOM 732 N N . GLN A 1 132 ? 49.163 30.620 7.218 1.00 31.76 109 GLN A N 1
ATOM 733 C CA . GLN A 1 132 ? 49.198 32.100 7.161 1.00 32.60 109 GLN A CA 1
ATOM 734 C C . GLN A 1 132 ? 50.493 32.684 7.705 1.00 32.42 109 GLN A C 1
ATOM 735 O O . GLN A 1 132 ? 50.979 33.702 7.209 1.00 32.40 109 GLN A O 1
ATOM 741 N N . ARG A 1 133 ? 51.047 32.033 8.723 1.00 32.29 110 ARG A N 1
ATOM 742 C CA . ARG A 1 133 ? 52.246 32.518 9.388 1.00 33.21 110 ARG A CA 1
ATOM 743 C C . ARG A 1 133 ? 53.494 31.942 8.745 1.00 31.87 110 ARG A C 1
ATOM 744 O O . ARG A 1 133 ? 54.478 32.652 8.528 1.00 32.37 110 ARG A O 1
ATOM 752 N N . SER A 1 134 ? 53.447 30.650 8.444 1.00 30.37 111 SER A N 1
ATOM 753 C CA . SER A 1 134 ? 54.649 29.903 8.101 1.00 30.10 111 SER A CA 1
ATOM 754 C C . SER A 1 134 ? 54.819 29.692 6.597 1.00 28.89 111 SER A C 1
ATOM 755 O O . SER A 1 134 ? 55.920 29.389 6.139 1.00 28.88 111 SER A O 1
ATOM 758 N N . GLY A 1 135 ? 53.735 29.827 5.845 1.00 28.11 112 GLY A N 1
ATOM 759 C CA . GLY A 1 135 ? 53.783 29.607 4.412 1.00 27.07 112 GLY A CA 1
ATOM 760 C C . GLY A 1 135 ? 53.684 28.171 3.962 1.00 26.75 112 GLY A C 1
ATOM 761 O O . GLY A 1 135 ? 53.509 27.919 2.789 1.00 26.50 112 GLY A O 1
ATOM 762 N N . ALA A 1 136 ? 53.820 27.224 4.886 1.00 26.72 113 ALA A N 1
ATOM 763 C CA . ALA A 1 136 ? 53.719 25.794 4.563 1.00 26.55 113 ALA A CA 1
ATOM 764 C C . ALA A 1 136 ? 53.404 25.063 5.852 1.00 26.33 113 ALA A C 1
ATOM 765 O O . ALA A 1 136 ? 54.205 25.113 6.765 1.00 26.32 113 ALA A O 1
ATOM 767 N N . ALA A 1 137 ? 52.251 24.392 5.917 1.00 26.19 114 ALA A N 1
ATOM 768 C CA . ALA A 1 137 ? 51.829 23.685 7.132 1.00 26.39 114 ALA A CA 1
ATOM 769 C C . ALA A 1 137 ? 51.027 22.426 6.819 1.00 26.89 114 ALA A C 1
ATOM 770 O O . ALA A 1 137 ? 50.112 22.432 5.980 1.00 26.81 114 ALA A O 1
ATOM 772 N N . VAL A 1 138 ? 51.371 21.356 7.523 1.00 27.09 115 VAL A N 1
ATOM 773 C CA . VAL A 1 138 ? 50.812 20.032 7.298 1.00 27.56 115 VAL A CA 1
ATOM 774 C C . VAL A 1 138 ? 50.289 19.404 8.618 1.00 27.63 115 VAL A C 1
ATOM 775 O O . VAL A 1 138 ? 51.011 19.413 9.629 1.00 26.74 115 VAL A O 1
ATOM 779 N N . PRO A 1 139 ? 49.056 18.833 8.600 1.00 27.81 116 PRO A N 1
ATOM 780 C CA . PRO A 1 139 ? 48.601 18.048 9.756 1.00 27.93 116 PRO A CA 1
ATOM 781 C C . PRO A 1 139 ? 49.195 16.643 9.798 1.00 28.40 116 PRO A C 1
ATOM 782 O O . PRO A 1 139 ? 49.250 15.949 8.775 1.00 28.33 116 PRO A O 1
ATOM 786 N N . VAL A 1 140 ? 49.649 16.242 10.991 1.00 28.52 117 VAL A N 1
ATOM 787 C CA . VAL A 1 140 ? 50.253 14.937 11.212 1.00 28.93 117 VAL A CA 1
ATOM 788 C C . VAL A 1 140 ? 49.642 14.248 12.442 1.00 29.36 117 VAL A C 1
ATOM 789 O O . VAL A 1 140 ? 49.113 14.911 13.323 1.00 29.52 117 VAL A O 1
ATOM 793 N N . LEU A 1 141 ? 49.678 12.914 12.460 1.00 29.93 118 LEU A N 1
ATOM 794 C CA . LEU A 1 141 ? 49.281 12.138 13.635 1.00 30.41 118 LEU A CA 1
ATOM 795 C C . LEU A 1 141 ? 50.416 11.234 14.060 1.00 30.89 118 LEU A C 1
ATOM 796 O O . LEU A 1 141 ? 51.202 10.779 13.214 1.00 29.75 118 LEU A O 1
ATOM 801 N N . PRO A 1 142 ? 50.487 10.908 15.376 1.00 32.21 119 PRO A N 1
ATOM 802 C CA . PRO A 1 142 ? 51.499 9.908 15.737 1.00 32.57 119 PRO A CA 1
ATOM 803 C C . PRO A 1 142 ? 51.098 8.564 15.131 1.00 32.86 119 PRO A C 1
ATOM 804 O O . PRO A 1 142 ? 49.912 8.331 14.887 1.00 32.76 119 PRO A O 1
ATOM 808 N N . VAL A 1 143 ? 52.077 7.706 14.875 1.00 33.40 120 VAL A N 1
ATOM 809 C CA . VAL A 1 143 ? 51.815 6.334 14.470 1.00 34.24 120 VAL A CA 1
ATOM 810 C C . VAL A 1 143 ? 51.302 5.572 15.709 1.00 34.64 120 VAL A C 1
ATOM 811 O O . VAL A 1 143 ? 52.027 5.446 16.685 1.00 34.53 120 VAL A O 1
ATOM 815 N N . PRO A 1 144 ? 50.054 5.065 15.664 1.00 35.41 121 PRO A N 1
ATOM 816 C CA . PRO A 1 144 ? 49.387 4.517 16.865 1.00 36.01 121 PRO A CA 1
ATOM 817 C C . PRO A 1 144 ? 49.750 3.077 17.252 1.00 36.73 121 PRO A C 1
ATOM 818 O O . PRO A 1 144 ? 49.445 2.649 18.378 1.00 37.89 121 PRO A O 1
ATOM 822 N N . ASP A 1 145 ? 50.382 2.345 16.335 1.00 36.30 122 ASP A N 1
ATOM 823 C CA . ASP A 1 145 ? 50.606 0.911 16.474 1.00 35.74 122 ASP A CA 1
ATOM 824 C C . ASP A 1 145 ? 52.077 0.627 16.297 1.00 34.91 122 ASP A C 1
ATOM 825 O O . ASP A 1 145 ? 52.794 1.435 15.707 1.00 35.45 122 ASP A O 1
ATOM 830 N N . THR A 1 146 ? 52.527 -0.527 16.766 1.00 33.49 123 THR A N 1
ATOM 831 C CA . THR A 1 146 ? 53.859 -0.994 16.425 1.00 32.75 123 THR A CA 1
ATOM 832 C C . THR A 1 146 ? 54.013 -0.917 14.904 1.00 32.01 123 THR A C 1
ATOM 833 O O . THR A 1 146 ? 53.133 -1.316 14.142 1.00 31.29 123 THR A O 1
ATOM 837 N N . LEU A 1 147 ? 55.137 -0.357 14.488 1.00 31.80 124 LEU A N 1
ATOM 838 C CA . LEU A 1 147 ? 55.421 -0.125 13.081 1.00 31.39 124 LEU A CA 1
ATOM 839 C C . LEU A 1 147 ? 56.493 -1.110 12.623 1.00 30.91 124 LEU A C 1
ATOM 840 O O . LEU A 1 147 ? 57.622 -1.082 13.104 1.00 31.07 124 LEU A O 1
ATOM 845 N N . MET A 1 148 ? 56.133 -1.939 11.655 1.00 30.82 125 MET A N 1
ATOM 846 C CA . MET A 1 148 ? 56.920 -3.102 11.265 1.00 30.50 125 MET A CA 1
ATOM 847 C C . MET A 1 148 ? 57.027 -3.286 9.731 1.00 30.88 125 MET A C 1
ATOM 848 O O . MET A 1 148 ? 56.040 -3.153 9.010 1.00 30.69 125 MET A O 1
ATOM 853 N N . ALA A 1 149 ? 58.228 -3.616 9.261 1.00 32.03 126 ALA A N 1
ATOM 854 C CA . ALA A 1 149 ? 58.491 -3.919 7.851 1.00 33.26 126 ALA A CA 1
ATOM 855 C C . ALA A 1 149 ? 58.549 -5.433 7.654 1.00 34.11 126 ALA A C 1
ATOM 856 O O . ALA A 1 149 ? 59.458 -6.089 8.150 1.00 34.06 126 ALA A O 1
ATOM 858 N N . PRO A 1 150 ? 57.550 -6.010 6.977 1.00 35.47 127 PRO A N 1
ATOM 859 C CA . PRO A 1 150 ? 57.580 -7.455 6.747 1.00 37.03 127 PRO A CA 1
ATOM 860 C C . PRO A 1 150 ? 58.806 -7.961 5.980 1.00 39.49 127 PRO A C 1
ATOM 861 O O . PRO A 1 150 ? 59.287 -7.299 5.043 1.00 39.48 127 PRO A O 1
ATOM 865 N N . GLU A 1 151 ? 59.317 -9.114 6.395 1.00 41.83 128 GLU A N 1
ATOM 866 C CA . GLU A 1 151 ? 60.368 -9.773 5.656 1.00 45.17 128 GLU A CA 1
ATOM 867 C C . GLU A 1 151 ? 59.614 -10.707 4.755 1.00 46.28 128 GLU A C 1
ATOM 868 O O . GLU A 1 151 ? 59.407 -11.851 5.104 1.00 46.75 128 GLU A O 1
ATOM 874 N N . GLY A 1 152 ? 59.166 -10.187 3.613 1.00 47.92 129 GLY A N 1
ATOM 875 C CA . GLY A 1 152 ? 58.202 -10.867 2.749 1.00 48.94 129 GLY A CA 1
ATOM 876 C C . GLY A 1 152 ? 57.126 -11.588 3.536 1.00 49.80 129 GLY A C 1
ATOM 877 O O . GLY A 1 152 ? 55.935 -11.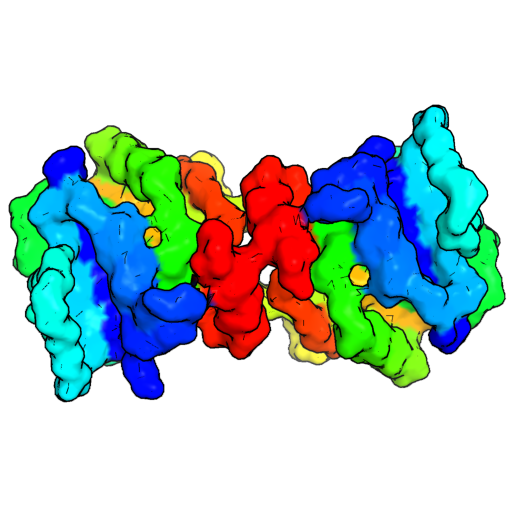267 3.444 1.00 49.42 129 GLY A O 1
ATOM 878 N N . GLU A 1 153 ? 57.587 -12.557 4.326 1.00 50.74 130 GLU A N 1
ATOM 879 C CA . GLU A 1 153 ? 56.755 -13.471 5.125 1.00 51.55 130 GLU A CA 1
ATOM 880 C C . GLU A 1 153 ? 55.410 -12.873 5.554 1.00 50.25 130 GLU A C 1
ATOM 881 O O . GLU A 1 153 ? 54.397 -13.088 4.875 1.00 50.96 130 GLU A O 1
ATOM 887 N N . ALA A 1 154 ? 55.380 -12.107 6.639 1.00 48.58 131 ALA A N 1
ATOM 888 C CA . ALA A 1 154 ? 56.543 -11.754 7.489 1.00 46.36 131 ALA A CA 1
ATOM 889 C C . ALA A 1 154 ? 56.459 -12.645 8.719 1.00 44.72 131 ALA A C 1
ATOM 890 O O . ALA A 1 154 ? 56.402 -13.854 8.477 1.00 45.34 131 ALA A O 1
ATOM 892 N N . TYR A 1 155 ? 56.451 -12.198 10.003 1.00 42.24 132 TYR A N 1
ATOM 893 C CA . TYR A 1 155 ? 56.617 -10.852 10.617 1.00 39.15 132 TYR A CA 1
ATOM 894 C C . TYR A 1 155 ? 57.850 -10.179 10.016 1.00 40.11 132 TYR A C 1
ATOM 895 O O . TYR A 1 155 ? 57.956 -10.162 8.766 1.00 41.83 132 TYR A O 1
ATOM 904 N N . GLY A 1 156 ? 58.771 -9.638 10.808 1.00 39.14 133 GLY A N 1
ATOM 905 C CA . GLY A 1 156 ? 59.848 -8.801 10.242 1.00 38.26 133 GLY A CA 1
ATOM 906 C C . GLY A 1 156 ? 60.525 -7.778 11.155 1.00 38.25 133 GLY A C 1
ATOM 907 O O . GLY A 1 156 ? 60.701 -8.004 12.347 1.00 37.95 133 GLY A O 1
ATOM 908 N N . ARG A 1 157 ? 60.895 -6.636 10.581 1.00 37.61 134 ARG A N 1
ATOM 909 C CA . ARG A 1 157 ? 61.710 -5.625 11.253 1.00 37.63 134 ARG A CA 1
ATOM 910 C C . ARG A 1 157 ? 60.872 -4.485 11.812 1.00 36.36 134 ARG A C 1
ATOM 911 O O . ARG A 1 157 ? 60.152 -3.818 11.067 1.00 36.32 134 ARG A O 1
ATOM 919 N N . VAL A 1 158 ? 61.000 -4.236 13.114 1.00 35.36 135 VAL A N 1
ATOM 920 C CA . VAL A 1 158 ? 60.276 -3.166 13.780 1.00 34.59 135 VAL A CA 1
ATOM 921 C C . VAL A 1 158 ? 61.114 -1.882 13.885 1.00 34.76 135 VAL A C 1
ATOM 922 O O . VAL A 1 158 ? 62.296 -1.943 14.193 1.00 34.38 135 VAL A O 1
ATOM 926 N N . VAL A 1 159 ? 60.480 -0.729 13.652 1.00 34.26 136 VAL A N 1
ATOM 927 C CA . VAL A 1 159 ? 61.121 0.574 13.784 1.00 34.77 136 VAL A CA 1
ATOM 928 C C . VAL A 1 159 ? 60.380 1.437 14.810 1.00 35.35 136 VAL A C 1
ATOM 929 O O . VAL A 1 159 ? 59.177 1.277 14.976 1.00 35.40 136 VAL A O 1
ATOM 933 N N . PRO A 1 160 ? 61.089 2.366 15.491 1.00 36.37 137 PRO A N 1
ATOM 934 C CA . PRO A 1 160 ? 60.433 3.151 16.548 1.00 36.93 137 PRO A CA 1
ATOM 935 C C . PRO A 1 160 ? 59.295 4.054 16.060 1.00 37.72 137 PRO A C 1
ATOM 936 O O . PRO A 1 160 ? 59.548 5.113 15.499 1.00 37.79 137 PRO A O 1
ATOM 940 N N . ARG A 1 161 ? 58.052 3.645 16.313 1.00 38.48 138 ARG A N 1
ATOM 941 C CA . ARG A 1 161 ? 56.875 4.400 15.863 1.00 39.77 138 ARG A CA 1
ATOM 942 C C . ARG A 1 161 ? 56.860 5.859 16.358 1.00 40.12 138 ARG A C 1
ATOM 943 O O . ARG A 1 161 ? 56.241 6.740 15.737 1.00 40.16 138 ARG A O 1
ATOM 951 N N . GLU A 1 162 ? 57.567 6.107 17.458 1.00 39.97 139 GLU A N 1
ATOM 952 C CA . GLU A 1 162 ? 57.674 7.436 18.058 1.00 40.15 139 GLU A CA 1
ATOM 953 C C . GLU A 1 162 ? 58.464 8.429 17.179 1.00 38.99 139 GLU A C 1
ATOM 954 O O . GLU A 1 162 ? 58.307 9.635 17.300 1.00 39.23 139 GLU A O 1
ATOM 960 N N . ALA A 1 163 ? 59.292 7.899 16.288 1.00 37.88 140 ALA A N 1
ATOM 961 C CA . ALA A 1 163 ? 60.104 8.676 15.364 1.00 36.93 140 ALA A CA 1
ATOM 962 C C . ALA A 1 163 ? 59.353 9.061 14.069 1.00 36.26 140 ALA A C 1
ATOM 963 O O . ALA A 1 163 ? 59.892 9.790 13.236 1.00 36.24 140 ALA A O 1
ATOM 965 N N . PHE A 1 164 ? 58.119 8.576 13.924 1.00 35.20 141 PHE A N 1
ATOM 966 C CA . PHE A 1 164 ? 57.372 8.657 12.670 1.00 34.05 141 PHE A CA 1
ATOM 967 C C . PHE A 1 164 ? 56.004 9.279 12.861 1.00 33.34 141 PHE A C 1
ATOM 968 O O . PHE A 1 164 ? 55.459 9.284 13.975 1.00 33.13 141 PHE A O 1
ATOM 976 N N . ARG A 1 165 ? 55.462 9.805 11.762 1.00 31.86 142 ARG A N 1
ATOM 977 C CA . ARG A 1 165 ? 54.143 10.409 11.748 1.00 31.01 142 ARG A CA 1
ATOM 978 C C . ARG A 1 165 ? 53.354 9.922 10.534 1.00 30.28 142 ARG A C 1
ATOM 979 O O . ARG A 1 165 ? 53.931 9.527 9.516 1.00 29.98 142 ARG A O 1
ATOM 987 N N . LEU A 1 166 ? 52.034 9.931 10.671 1.00 29.44 143 LEU A N 1
ATOM 988 C CA . LEU A 1 166 ? 51.126 9.772 9.555 1.00 28.78 143 LEU A CA 1
ATOM 989 C C . LEU A 1 166 ? 50.761 11.174 9.072 1.00 28.67 143 LEU A C 1
ATOM 990 O O . LEU A 1 166 ? 50.319 12.017 9.864 1.00 28.79 143 LEU A O 1
ATOM 995 N N . VAL A 1 167 ? 50.966 11.417 7.779 1.00 27.58 144 VAL A N 1
ATOM 996 C CA . VAL A 1 167 ? 50.695 12.721 7.185 1.00 25.77 144 VAL A CA 1
ATOM 997 C C . VAL A 1 167 ? 49.266 12.773 6.650 1.00 25.96 144 VAL A C 1
ATOM 998 O O . VAL A 1 167 ? 48.832 11.866 5.915 1.00 25.49 144 VAL A O 1
ATOM 1002 N N . GLN A 1 168 ? 48.528 13.830 7.011 1.00 25.88 145 GLN A N 1
ATOM 1003 C CA . GLN A 1 168 ? 47.149 13.999 6.523 1.00 25.79 145 GLN A CA 1
ATOM 1004 C C . GLN A 1 168 ? 47.039 15.236 5.635 1.00 25.56 145 GLN A C 1
ATOM 1005 O O . GLN A 1 168 ? 48.051 15.813 5.241 1.00 25.14 145 GLN A O 1
ATOM 1011 N N . THR A 1 169 ? 45.797 15.612 5.318 1.00 25.20 146 THR A N 1
ATOM 1012 C CA . THR A 1 169 ? 45.470 16.846 4.615 1.00 25.31 146 THR A CA 1
ATOM 1013 C C . THR A 1 169 ? 44.271 17.455 5.374 1.00 26.25 146 THR A C 1
ATOM 1014 O O . THR A 1 169 ? 43.662 16.770 6.178 1.00 27.45 146 THR A O 1
ATOM 1018 N N . PRO A 1 170 ? 43.922 18.734 5.130 1.00 26.41 147 PRO A N 1
ATOM 1019 C CA . PRO A 1 170 ? 44.469 19.664 4.128 1.00 25.98 147 PRO A CA 1
ATOM 1020 C C . PRO A 1 170 ? 45.896 20.111 4.438 1.00 26.05 147 PRO A C 1
ATOM 1021 O O . PRO A 1 170 ? 46.275 20.238 5.615 1.00 25.81 147 PRO A O 1
ATOM 1025 N N . GLN A 1 171 ? 46.682 20.339 3.379 1.00 25.53 148 GLN A N 1
ATOM 1026 C CA . GLN A 1 171 ? 47.991 20.983 3.506 1.00 24.27 148 GLN A CA 1
ATOM 1027 C C . GLN A 1 171 ? 47.902 22.431 3.017 1.00 24.75 148 GLN A C 1
ATOM 1028 O O . GLN A 1 171 ? 47.314 22.698 1.962 1.00 25.23 148 GLN A O 1
ATOM 1034 N N . GLY A 1 172 ? 48.477 23.362 3.781 1.00 24.45 149 GLY A N 1
ATOM 1035 C CA . GLY A 1 172 ? 48.293 24.794 3.548 1.00 23.73 149 GLY A CA 1
ATOM 1036 C C . GLY A 1 172 ? 49.585 25.453 3.113 1.00 24.18 149 GLY A C 1
ATOM 1037 O O . GLY A 1 172 ? 50.638 25.142 3.627 1.00 23.69 149 GLY A O 1
ATOM 1038 N N . PHE A 1 173 ? 49.506 26.363 2.149 1.00 24.19 150 PHE A N 1
ATOM 1039 C CA . PHE A 1 173 ? 50.714 26.996 1.608 1.00 24.68 150 PHE A CA 1
ATOM 1040 C C . PHE A 1 173 ? 50.393 28.408 1.171 1.00 24.90 150 PHE A C 1
ATOM 1041 O O . PHE A 1 173 ? 49.240 28.690 0.815 1.00 24.95 150 PHE A O 1
ATOM 1049 N N . PHE A 1 174 ? 51.398 29.287 1.182 1.00 24.43 151 PHE A N 1
ATOM 1050 C CA . PHE A 1 174 ? 51.332 30.474 0.316 1.00 24.50 151 PHE A CA 1
ATOM 1051 C C . PHE A 1 174 ? 51.205 29.957 -1.124 1.00 24.67 151 PHE A C 1
ATOM 1052 O O . PHE A 1 174 ? 51.972 29.094 -1.553 1.00 24.69 151 PHE A O 1
ATOM 1060 N N . THR A 1 175 ? 50.228 30.470 -1.866 1.00 25.04 152 THR A N 1
ATOM 1061 C CA . THR A 1 175 ? 49.992 30.063 -3.271 1.00 24.33 152 THR A CA 1
ATOM 1062 C C . THR A 1 175 ? 51.248 30.229 -4.135 1.00 24.83 152 THR A C 1
ATOM 1063 O O . THR A 1 175 ? 51.601 29.334 -4.907 1.00 24.91 152 THR A O 1
ATOM 1067 N N . ALA A 1 176 ? 51.924 31.355 -3.971 1.00 25.21 153 ALA A N 1
ATOM 1068 C CA . ALA A 1 176 ? 53.167 31.655 -4.697 1.00 26.67 153 ALA A CA 1
ATOM 1069 C C . ALA A 1 176 ? 54.279 30.634 -4.414 1.00 26.87 153 ALA A C 1
ATOM 1070 O O . ALA A 1 176 ? 55.092 30.312 -5.283 1.00 27.80 153 ALA A O 1
ATOM 1072 N N . LEU A 1 177 ? 54.324 30.138 -3.182 1.00 26.97 154 LEU A N 1
ATOM 1073 C CA . LEU A 1 177 ? 55.334 29.164 -2.819 1.00 26.00 154 LEU A CA 1
ATOM 1074 C C . LEU A 1 177 ? 55.028 27.818 -3.485 1.00 25.74 154 LEU A C 1
ATOM 1075 O O . LEU A 1 177 ? 55.918 27.182 -4.038 1.00 25.37 154 LEU A O 1
ATOM 1080 N N . LEU A 1 178 ? 53.771 27.387 -3.423 1.00 25.07 155 LEU A N 1
ATOM 1081 C CA . LEU A 1 178 ? 53.387 26.130 -4.062 1.00 25.11 155 LEU A CA 1
ATOM 1082 C C . LEU A 1 178 ? 53.582 26.164 -5.601 1.00 25.54 155 LEU A C 1
ATOM 1083 O O . LEU A 1 178 ? 53.964 25.165 -6.215 1.00 25.27 155 LEU A O 1
ATOM 1088 N N . ARG A 1 179 ? 53.328 27.318 -6.211 1.00 26.18 156 ARG A N 1
ATOM 1089 C CA . ARG A 1 179 ? 53.690 27.528 -7.619 1.00 27.28 156 ARG A CA 1
ATOM 1090 C C . ARG A 1 179 ? 55.200 27.341 -7.850 1.00 26.86 156 ARG A C 1
ATOM 1091 O O . ARG A 1 179 ? 55.573 26.565 -8.705 1.00 27.34 156 ARG A O 1
ATOM 1099 N N . GLU A 1 180 ? 56.057 27.992 -7.059 1.00 26.50 157 GLU A N 1
ATOM 1100 C CA . GLU A 1 180 ? 57.505 27.747 -7.164 1.00 27.42 157 GLU A CA 1
ATOM 1101 C C . GLU A 1 180 ? 57.858 26.269 -7.038 1.00 26.95 157 GLU A C 1
ATOM 1102 O O . GLU A 1 180 ? 58.700 25.762 -7.779 1.00 26.70 157 GLU A O 1
ATOM 1108 N N . ALA A 1 181 ? 57.231 25.593 -6.074 1.00 27.05 158 ALA A N 1
ATOM 1109 C CA . ALA A 1 181 ? 57.465 24.170 -5.837 1.00 27.15 158 ALA A CA 1
ATOM 1110 C C . ALA A 1 181 ? 57.086 23.312 -7.054 1.00 27.36 158 ALA A C 1
ATOM 1111 O O . ALA A 1 181 ? 57.845 22.426 -7.468 1.00 27.04 158 ALA A O 1
ATOM 1113 N N . HIS A 1 182 ? 55.902 23.557 -7.598 1.00 27.15 159 HIS A N 1
ATOM 1114 C CA . HIS A 1 182 ? 55.461 22.840 -8.776 1.00 28.26 159 HIS A CA 1
ATOM 1115 C C . HIS A 1 182 ? 56.314 23.164 -10.024 1.00 29.15 159 HIS A C 1
ATOM 1116 O O . HIS A 1 182 ? 56.578 22.273 -10.818 1.00 29.53 159 HIS A O 1
ATOM 1123 N N . ALA A 1 183 ? 56.774 24.409 -10.159 1.00 30.48 160 ALA A N 1
ATOM 1124 C CA . ALA A 1 183 ? 57.665 24.800 -11.277 1.00 32.31 160 ALA A CA 1
ATOM 1125 C C . ALA A 1 183 ? 59.014 24.070 -11.239 1.00 33.23 160 ALA A C 1
ATOM 1126 O O . ALA A 1 183 ? 59.496 23.554 -12.259 1.00 33.66 160 ALA A O 1
ATOM 1128 N N . TYR A 1 184 ? 59.621 24.028 -10.055 1.00 33.88 161 TYR A N 1
ATOM 1129 C CA . TYR A 1 184 ? 60.870 23.302 -9.856 1.00 34.17 161 TYR A CA 1
ATOM 1130 C C . TYR A 1 184 ? 60.681 21.804 -10.069 1.00 34.10 161 TYR A C 1
ATOM 1131 O O . TYR A 1 184 ? 61.536 21.152 -10.666 1.00 33.58 161 TYR A O 1
ATOM 1140 N N . ALA A 1 185 ? 59.564 21.260 -9.583 1.00 34.09 162 ALA A N 1
ATOM 1141 C CA . ALA A 1 185 ? 59.264 19.840 -9.780 1.00 35.01 162 ALA A CA 1
ATOM 1142 C C . ALA A 1 185 ? 59.113 19.471 -11.263 1.00 35.91 162 ALA A C 1
ATOM 1143 O O . ALA A 1 185 ? 59.567 18.415 -11.678 1.00 35.74 162 ALA A O 1
ATOM 1145 N N . ARG A 1 186 ? 58.484 20.351 -12.044 1.00 37.43 163 ARG A N 1
ATOM 1146 C CA . ARG A 1 186 ? 58.332 20.164 -13.491 1.00 39.23 163 ARG A CA 1
ATOM 1147 C C . ARG A 1 186 ? 59.704 20.042 -14.175 1.00 39.02 163 ARG A C 1
ATOM 1148 O O . ARG A 1 186 ? 59.924 19.109 -14.940 1.00 38.90 163 ARG A O 1
ATOM 1156 N N . ARG A 1 187 ? 60.622 20.959 -13.854 1.00 39.11 164 ARG A N 1
ATOM 1157 C CA . ARG A 1 187 ? 62.004 20.941 -14.371 1.00 39.60 164 ARG A CA 1
ATOM 1158 C C . ARG A 1 187 ? 62.814 19.695 -13.997 1.00 38.26 164 ARG A C 1
ATOM 1159 O O . ARG A 1 187 ? 63.638 19.224 -14.783 1.00 38.92 164 ARG A O 1
ATOM 1167 N N . LYS A 1 188 ? 62.584 19.170 -12.802 1.00 36.91 165 LYS A N 1
ATOM 1168 C CA . LYS A 1 188 ? 63.359 18.054 -12.289 1.00 35.85 165 LYS A CA 1
ATOM 1169 C C . LYS A 1 188 ? 62.743 16.681 -12.557 1.00 34.80 165 LYS A C 1
ATOM 1170 O O . LYS A 1 188 ? 63.412 15.664 -12.363 1.00 34.52 165 LYS A O 1
ATOM 1176 N N . GLY A 1 189 ? 61.478 16.648 -12.986 1.00 33.78 166 GLY A N 1
ATOM 1177 C CA . GLY A 1 189 ? 60.730 15.393 -13.087 1.00 32.55 166 GLY A CA 1
ATOM 1178 C C . GLY A 1 189 ? 60.451 14.742 -11.742 1.00 32.16 166 GLY A C 1
ATOM 1179 O O . GLY A 1 189 ? 60.336 13.510 -11.636 1.00 31.77 166 GLY A O 1
ATOM 1180 N N . LEU A 1 190 ? 60.335 15.584 -10.713 1.00 31.33 167 LEU A N 1
ATOM 1181 C CA . LEU A 1 190 ? 60.023 15.133 -9.365 1.00 30.32 167 LEU A CA 1
ATOM 1182 C C . LEU A 1 190 ? 58.533 14.905 -9.195 1.00 29.70 167 LEU A C 1
ATOM 1183 O O . LEU A 1 190 ? 57.716 15.800 -9.418 1.00 29.09 167 LEU A O 1
ATOM 1188 N N . GLU A 1 191 ? 58.204 13.682 -8.794 1.00 29.42 168 GLU A N 1
ATOM 1189 C CA . GLU A 1 191 ? 56.863 13.294 -8.457 1.00 29.62 168 GLU A CA 1
ATOM 1190 C C . GLU A 1 191 ? 56.869 12.776 -7.017 1.00 28.91 168 GLU A C 1
ATOM 1191 O O . GLU A 1 191 ? 57.705 11.932 -6.642 1.00 28.34 168 GLU A O 1
ATOM 1197 N N . ALA A 1 192 ? 55.942 13.288 -6.218 1.00 28.04 169 ALA A N 1
ATOM 1198 C CA . ALA A 1 192 ? 55.869 12.938 -4.802 1.00 28.39 169 ALA A CA 1
ATOM 1199 C C . ALA A 1 192 ? 54.419 12.745 -4.376 1.00 28.51 169 ALA A C 1
ATOM 1200 O O . ALA A 1 192 ? 53.520 13.190 -5.061 1.00 27.93 169 ALA A O 1
ATOM 1202 N N . SER A 1 193 ? 54.205 12.111 -3.228 1.00 28.82 170 SER A N 1
ATOM 1203 C CA . SER A 1 193 ? 52.876 11.727 -2.806 1.00 29.34 170 SER A CA 1
ATOM 1204 C C . SER A 1 193 ? 52.100 12.889 -2.203 1.00 29.33 170 SER A C 1
ATOM 1205 O O . SER A 1 193 ? 50.895 12.763 -1.956 1.00 29.83 170 SER A O 1
ATOM 1208 N N . ASP A 1 194 ? 52.776 14.010 -1.943 1.00 27.87 171 ASP A N 1
ATOM 1209 C CA . ASP A 1 194 ? 52.066 15.198 -1.489 1.00 26.81 171 ASP A CA 1
ATOM 1210 C C . ASP A 1 194 ? 52.776 16.476 -1.895 1.00 25.88 171 ASP A C 1
ATOM 1211 O O . ASP A 1 194 ? 53.875 16.437 -2.460 1.00 24.62 171 ASP A O 1
ATOM 1216 N N . ASP A 1 195 ? 52.122 17.600 -1.624 1.00 24.87 172 ASP A N 1
ATOM 1217 C CA . ASP A 1 195 ? 52.658 18.903 -1.956 1.00 24.90 172 ASP A CA 1
ATOM 1218 C C . ASP A 1 195 ? 53.760 19.321 -0.998 1.00 24.55 172 ASP A C 1
ATOM 1219 O O . ASP A 1 195 ? 54.690 19.994 -1.400 1.00 24.22 172 ASP A O 1
ATOM 1224 N N . ALA A 1 196 ? 53.670 18.914 0.275 1.00 24.23 173 ALA A N 1
ATOM 1225 C CA . ALA A 1 196 ? 54.737 19.245 1.237 1.00 23.42 173 ALA A CA 1
ATOM 1226 C C . ALA A 1 196 ? 56.104 18.785 0.747 1.00 22.94 173 ALA A C 1
ATOM 1227 O O . ALA A 1 196 ? 57.091 19.474 0.930 1.00 22.89 173 ALA A O 1
ATOM 1229 N N . GLN A 1 197 ? 56.172 17.611 0.129 1.00 23.38 174 GLN A N 1
ATOM 1230 C CA . GLN A 1 197 ? 57.464 17.119 -0.381 1.00 23.41 174 GLN A CA 1
ATOM 1231 C C . GLN A 1 197 ? 58.057 17.949 -1.501 1.00 23.64 174 GLN A C 1
ATOM 1232 O O . GLN A 1 197 ? 59.278 18.027 -1.627 1.00 24.37 174 GLN A O 1
ATOM 1238 N N . LEU A 1 198 ? 57.200 18.563 -2.322 1.00 23.70 175 LEU A N 1
ATOM 1239 C CA . LEU A 1 198 ? 57.661 19.456 -3.410 1.00 23.90 175 LEU A CA 1
ATOM 1240 C C . LEU A 1 198 ? 58.223 20.754 -2.836 1.00 24.05 175 LEU A C 1
ATOM 1241 O O . LEU A 1 198 ? 59.200 21.293 -3.336 1.00 24.13 175 LEU A O 1
ATOM 1246 N N . VAL A 1 199 ? 57.578 21.259 -1.788 1.00 24.06 176 VAL A N 1
ATOM 1247 C CA . VAL A 1 199 ? 58.006 22.486 -1.135 1.00 24.81 176 VAL A CA 1
ATOM 1248 C C . VAL A 1 199 ? 59.358 22.265 -0.408 1.00 25.68 176 VAL A C 1
ATOM 1249 O O . VAL A 1 199 ? 60.252 23.108 -0.462 1.00 25.07 176 VAL A O 1
ATOM 1253 N N . GLN A 1 200 ? 59.473 21.122 0.265 1.00 26.75 177 GLN A N 1
ATOM 1254 C CA . GLN A 1 200 ? 60.719 20.662 0.888 1.00 28.33 177 GLN A CA 1
ATOM 1255 C C . GLN A 1 200 ? 61.896 20.627 -0.107 1.00 28.31 177 GLN A C 1
ATOM 1256 O O . GLN A 1 200 ? 63.002 21.034 0.233 1.00 28.15 177 GLN A O 1
ATOM 1262 N N . ALA A 1 201 ? 61.653 20.191 -1.344 1.00 28.86 178 ALA A N 1
ATOM 1263 C CA . ALA A 1 201 ? 62.708 20.136 -2.368 1.00 29.40 178 ALA A CA 1
ATOM 1264 C C . ALA A 1 201 ? 63.242 21.519 -2.768 1.00 30.37 178 ALA A C 1
ATOM 1265 O O . ALA A 1 201 ? 64.352 21.644 -3.282 1.00 30.87 178 ALA A O 1
ATOM 1267 N N . LEU A 1 202 ? 62.475 22.569 -2.474 1.00 30.81 179 LEU A N 1
ATOM 1268 C CA . LEU A 1 202 ? 62.955 23.944 -2.660 1.00 31.16 179 LEU A CA 1
ATOM 1269 C C . LEU A 1 202 ? 63.945 24.397 -1.593 1.00 31.16 179 LEU A C 1
ATOM 1270 O O . LEU A 1 202 ? 64.695 25.339 -1.795 1.00 32.44 179 LEU A O 1
ATOM 1275 N N . GLY A 1 203 ? 63.954 23.732 -0.449 1.00 31.10 180 GLY A N 1
ATOM 1276 C CA . GLY A 1 203 ? 64.733 24.203 0.671 1.00 30.08 180 GLY A CA 1
ATOM 1277 C C . GLY A 1 203 ? 63.847 24.983 1.630 1.00 29.49 180 GLY A C 1
ATOM 1278 O O . GLY A 1 203 ? 64.358 25.633 2.541 1.00 29.03 180 GLY A O 1
ATOM 1279 N N . TYR A 1 204 ? 62.530 24.931 1.422 1.00 28.26 181 TYR A N 1
ATOM 1280 C CA . TYR A 1 204 ? 61.588 25.672 2.276 1.00 27.43 181 TYR A CA 1
ATOM 1281 C C . TYR A 1 204 ? 61.083 24.803 3.460 1.00 27.68 181 TYR A C 1
ATOM 1282 O O . TYR A 1 204 ? 60.613 23.678 3.251 1.00 26.76 181 TYR A O 1
ATOM 1291 N N . PRO A 1 205 ? 61.150 25.346 4.695 1.00 27.89 182 PRO A N 1
ATOM 1292 C CA . PRO A 1 205 ? 60.721 24.604 5.895 1.00 27.55 182 PRO A CA 1
ATOM 1293 C C . PRO A 1 205 ? 59.206 24.367 5.916 1.00 27.01 182 PRO A C 1
ATOM 1294 O O . PRO A 1 205 ? 58.422 25.274 5.659 1.00 26.81 182 PRO A O 1
ATOM 1298 N N . VAL A 1 206 ? 58.796 23.146 6.203 1.00 26.90 183 VAL A N 1
ATOM 1299 C CA . VAL A 1 206 ? 57.363 22.854 6.263 1.00 26.87 183 VAL A CA 1
ATOM 1300 C C . VAL A 1 206 ? 56.972 22.553 7.706 1.00 26.92 183 VAL A C 1
ATOM 1301 O O . VAL A 1 206 ? 57.429 21.580 8.270 1.00 27.25 183 VAL A O 1
ATOM 1305 N N . ALA A 1 207 ? 56.123 23.397 8.275 1.00 27.37 184 ALA A N 1
ATOM 1306 C CA . ALA A 1 207 ? 55.678 23.245 9.649 1.00 28.11 184 ALA A CA 1
ATOM 1307 C C . ALA A 1 207 ? 54.627 22.151 9.782 1.00 28.61 184 ALA A C 1
ATOM 1308 O O . ALA A 1 207 ? 53.902 21.840 8.834 1.00 29.18 184 ALA A O 1
ATOM 1310 N N . LEU A 1 208 ? 54.565 21.570 10.972 1.00 28.82 185 LEU A N 1
ATOM 1311 C CA . LEU A 1 208 ? 53.649 20.498 11.286 1.00 29.17 185 LEU A CA 1
ATOM 1312 C C . LEU A 1 208 ? 52.632 20.962 12.319 1.00 29.81 185 LEU A C 1
ATOM 1313 O O . LEU A 1 208 ? 52.983 21.685 13.240 1.00 30.14 185 LEU A O 1
ATOM 1318 N N . VAL A 1 209 ? 51.376 20.550 12.152 1.00 30.47 186 VAL A N 1
ATOM 1319 C CA . VAL A 1 209 ? 50.332 20.777 13.164 1.00 31.86 186 VAL A CA 1
ATOM 1320 C C . VAL A 1 209 ? 49.652 19.453 13.487 1.00 32.52 186 VAL A C 1
ATOM 1321 O O . VAL A 1 209 ? 49.805 18.490 12.747 1.00 31.61 186 VAL A O 1
ATOM 1325 N N . GLU A 1 210 ? 48.909 19.413 14.587 1.00 33.82 187 GLU A N 1
ATOM 1326 C CA . GLU A 1 210 ? 48.196 18.197 14.988 1.00 36.34 187 GLU A CA 1
ATOM 1327 C C . GLU A 1 210 ? 47.069 17.883 14.009 1.00 35.40 187 GLU A C 1
ATOM 1328 O O . GLU A 1 210 ? 46.221 18.714 13.737 1.00 35.03 187 GLU A O 1
ATOM 1334 N N . GLY A 1 211 ? 47.091 16.683 13.451 1.00 35.57 188 GLY A N 1
ATOM 1335 C CA . GLY A 1 211 ? 45.991 16.231 12.626 1.00 35.76 188 GLY A CA 1
ATOM 1336 C C . GLY A 1 211 ? 44.839 15.739 13.493 1.00 36.35 188 GLY A C 1
ATOM 1337 O O . GLY A 1 211 ? 44.689 16.159 14.643 1.00 36.68 188 GLY A O 1
ATOM 1338 N N . GLU A 1 212 ? 44.030 14.845 12.944 1.00 36.09 189 GLU A N 1
ATOM 1339 C CA . GLU A 1 212 ? 42.854 14.329 13.634 1.00 36.80 189 GLU A CA 1
ATOM 1340 C C . GLU A 1 212 ? 42.492 12.950 13.136 1.00 36.12 189 GLU A C 1
ATOM 1341 O O . GLU A 1 212 ? 42.559 12.679 11.931 1.00 35.80 189 GLU A O 1
ATOM 1347 N N . ALA A 1 213 ? 42.115 12.081 14.079 1.00 35.49 190 ALA A N 1
ATOM 1348 C CA . ALA A 1 213 ? 41.826 10.685 13.806 1.00 34.89 190 ALA A CA 1
ATOM 1349 C C . ALA A 1 213 ? 40.665 10.501 12.852 1.00 34.58 190 ALA A C 1
ATOM 1350 O O . ALA A 1 213 ? 40.600 9.507 12.136 1.00 34.33 190 ALA A O 1
ATOM 1352 N N . THR A 1 214 ? 39.746 11.458 12.853 1.00 34.21 191 THR A N 1
ATOM 1353 C CA . THR A 1 214 ? 38.563 11.399 12.001 1.00 34.45 191 THR A CA 1
ATOM 1354 C C . THR A 1 214 ? 38.876 11.733 10.543 1.00 34.55 191 THR A C 1
ATOM 1355 O O . THR A 1 214 ? 38.117 11.358 9.656 1.00 35.40 191 THR A O 1
ATOM 1359 N N . ALA A 1 215 ? 39.989 12.429 10.305 1.00 34.07 192 ALA A N 1
ATOM 1360 C CA . ALA A 1 215 ? 40.417 12.780 8.955 1.00 33.73 192 ALA A CA 1
ATOM 1361 C C . ALA A 1 215 ? 41.156 11.647 8.226 1.00 33.58 192 ALA A C 1
ATOM 1362 O O . ALA A 1 215 ? 42.077 11.904 7.451 1.00 33.79 192 ALA A O 1
ATOM 1364 N N . PHE A 1 216 ? 40.726 10.407 8.444 1.00 33.48 193 PHE A N 1
ATOM 1365 C CA . PHE A 1 216 ? 41.360 9.262 7.808 1.00 33.64 193 PHE A CA 1
ATOM 1366 C C . PHE A 1 216 ? 40.982 9.192 6.333 1.00 34.21 193 PHE A C 1
ATOM 1367 O O . PHE A 1 216 ? 39.945 9.721 5.906 1.00 33.59 193 PHE A O 1
ATOM 1375 N N . LYS A 1 217 ? 41.842 8.548 5.558 1.00 34.92 194 LYS A N 1
ATOM 1376 C CA . LYS A 1 217 ? 41.642 8.423 4.124 1.00 36.47 194 LYS A CA 1
ATOM 1377 C C . LYS A 1 217 ? 40.842 7.151 3.871 1.00 36.74 194 LYS A C 1
ATOM 1378 O O . LYS A 1 217 ? 41.148 6.115 4.439 1.00 36.27 194 LYS A O 1
ATOM 1384 N N . ILE A 1 218 ? 39.806 7.238 3.036 1.00 38.00 195 ILE A N 1
ATOM 1385 C CA . ILE A 1 218 ? 39.070 6.040 2.621 1.00 39.68 195 ILE A CA 1
ATOM 1386 C C . ILE A 1 218 ? 39.785 5.418 1.433 1.00 41.34 195 ILE A C 1
ATOM 1387 O O . ILE A 1 218 ? 39.742 5.943 0.306 1.00 41.75 195 ILE A O 1
ATOM 1392 N N . THR A 1 219 ? 40.479 4.318 1.699 1.00 42.90 196 THR A N 1
ATOM 1393 C CA . THR A 1 219 ? 41.255 3.632 0.682 1.00 44.47 196 THR A CA 1
ATOM 1394 C C . THR A 1 219 ? 40.705 2.236 0.399 1.00 45.44 196 THR A C 1
ATOM 1395 O O . THR A 1 219 ? 40.458 1.882 -0.755 1.00 45.52 196 THR A O 1
ATOM 1399 N N . HIS A 1 220 ? 40.521 1.454 1.464 1.00 46.36 197 HIS A N 1
ATOM 1400 C CA . HIS A 1 220 ? 40.235 0.028 1.354 1.00 47.15 197 HIS A CA 1
ATOM 1401 C C . HIS A 1 220 ? 38.786 -0.219 1.772 1.00 47.70 197 HIS A C 1
ATOM 1402 O O . HIS A 1 220 ? 38.171 0.660 2.370 1.00 47.89 197 HIS A O 1
ATOM 1409 N N . PRO A 1 221 ? 38.213 -1.393 1.422 1.00 48.38 198 PRO A N 1
ATOM 1410 C CA . PRO A 1 221 ? 36.796 -1.666 1.699 1.00 48.67 198 PRO A CA 1
ATOM 1411 C C . PRO A 1 221 ? 36.364 -1.481 3.153 1.00 48.99 198 PRO A C 1
ATOM 1412 O O . PRO A 1 221 ? 35.284 -0.945 3.396 1.00 48.87 198 PRO A O 1
ATOM 1416 N N . GLN A 1 222 ? 37.194 -1.900 4.107 1.00 49.47 199 GLN A N 1
ATOM 1417 C CA . GLN A 1 222 ? 36.859 -1.704 5.522 1.00 49.95 199 GLN A CA 1
ATOM 1418 C C . GLN A 1 222 ? 36.980 -0.252 6.000 1.00 49.64 199 GLN A C 1
ATOM 1419 O O . GLN A 1 222 ? 36.366 0.125 6.996 1.00 49.54 199 GLN A O 1
ATOM 1425 N N . ASP A 1 223 ? 37.737 0.576 5.278 1.00 49.70 200 ASP A N 1
ATOM 1426 C CA . ASP A 1 223 ? 37.733 2.024 5.538 1.00 49.79 200 ASP A CA 1
ATOM 1427 C C . ASP A 1 223 ? 36.343 2.605 5.265 1.00 49.99 200 ASP A C 1
ATOM 1428 O O . ASP A 1 223 ? 35.814 3.385 6.059 1.00 49.35 200 ASP A O 1
ATOM 1433 N N . LEU A 1 224 ? 35.762 2.197 4.138 1.00 51.11 201 LEU A N 1
ATOM 1434 C CA . LEU A 1 224 ? 34.429 2.640 3.720 1.00 52.25 201 LEU A CA 1
ATOM 1435 C C . LEU A 1 224 ? 33.351 2.298 4.748 1.00 52.53 201 LEU A C 1
ATOM 1436 O O . LEU A 1 224 ? 32.528 3.153 5.102 1.00 52.54 201 LEU A O 1
ATOM 1441 N N . VAL A 1 225 ? 33.376 1.057 5.234 1.00 53.10 202 VAL A N 1
ATOM 1442 C CA . VAL A 1 225 ? 32.453 0.604 6.281 1.00 53.32 202 VAL A CA 1
ATOM 1443 C C . VAL A 1 225 ? 32.573 1.450 7.555 1.00 53.32 202 VAL A C 1
ATOM 1444 O O . VAL A 1 225 ? 31.570 1.938 8.068 1.00 53.70 202 VAL A O 1
ATOM 1448 N N . LEU A 1 226 ? 33.790 1.652 8.054 1.00 53.18 203 LEU A N 1
ATOM 1449 C CA . LEU A 1 226 ? 33.999 2.550 9.200 1.00 53.00 203 LEU A CA 1
ATOM 1450 C C . LEU A 1 226 ? 33.527 4.008 8.935 1.00 53.09 203 LEU A C 1
ATOM 1451 O O . LEU A 1 226 ? 33.059 4.706 9.849 1.00 52.86 203 LEU A O 1
ATOM 1456 N N . ALA A 1 227 ? 33.673 4.464 7.691 1.00 53.23 204 ALA A N 1
ATOM 1457 C CA . ALA A 1 227 ? 33.220 5.803 7.291 1.00 53.50 204 ALA A CA 1
ATOM 1458 C C . ALA A 1 227 ? 31.684 5.968 7.399 1.00 53.72 204 ALA A C 1
ATOM 1459 O O . ALA A 1 227 ? 31.190 7.004 7.852 1.00 53.04 204 ALA A O 1
ATOM 1461 N N . GLU A 1 228 ? 30.944 4.932 7.011 1.00 54.62 205 GLU A N 1
ATOM 1462 C CA . GLU A 1 228 ? 29.485 4.892 7.221 1.00 55.84 205 GLU A CA 1
ATOM 1463 C C . GLU A 1 228 ? 29.025 5.022 8.688 1.00 56.17 205 GLU A C 1
ATOM 1464 O O . GLU A 1 228 ? 27.937 5.541 8.955 1.00 56.42 205 GLU A O 1
ATOM 1470 N N . ALA A 1 229 ? 29.850 4.574 9.633 1.00 56.22 206 ALA A N 1
ATOM 1471 C CA . ALA A 1 229 ? 29.538 4.735 11.053 1.00 56.35 206 ALA A CA 1
ATOM 1472 C C . ALA A 1 229 ? 29.629 6.197 11.508 1.00 56.43 206 ALA A C 1
ATOM 1473 O O . ALA A 1 229 ? 28.703 6.721 12.143 1.00 56.51 206 ALA A O 1
ATOM 1475 N N . LEU A 1 230 ? 30.738 6.856 11.180 1.00 56.18 207 LEU A N 1
ATOM 1476 C CA . LEU A 1 230 ? 30.934 8.252 11.559 1.00 55.98 207 LEU A CA 1
ATOM 1477 C C . LEU A 1 230 ? 29.962 9.212 10.848 1.00 56.14 207 LEU A C 1
ATOM 1478 O O . LEU A 1 230 ? 29.621 10.268 11.391 1.00 55.62 207 LEU A O 1
ATOM 1483 N N . ALA A 1 231 ? 29.525 8.832 9.647 1.00 56.72 208 ALA A N 1
ATOM 1484 C CA . ALA A 1 231 ? 28.653 9.662 8.803 1.00 57.80 208 ALA A CA 1
ATOM 1485 C C . ALA A 1 231 ? 27.269 9.914 9.415 1.00 58.63 208 ALA A C 1
ATOM 1486 O O . ALA A 1 231 ? 26.668 10.976 9.204 1.00 58.82 208 ALA A O 1
ATOM 1488 N N . ARG A 1 232 ? 26.782 8.934 10.177 1.00 59.80 209 ARG A N 1
ATOM 1489 C CA . ARG A 1 232 ? 25.486 9.014 10.858 1.00 60.97 209 ARG A CA 1
ATOM 1490 C C . ARG A 1 232 ? 25.462 10.085 11.945 1.00 61.30 209 ARG A C 1
ATOM 1491 O O . ARG A 1 232 ? 24.406 10.629 12.258 1.00 61.63 209 ARG A O 1
ATOM 1499 N N . VAL A 1 233 ? 26.629 10.387 12.510 1.00 61.70 210 VAL A N 1
ATOM 1500 C CA . VAL A 1 233 ? 26.745 11.363 13.596 1.00 62.24 210 VAL A CA 1
ATOM 1501 C C . VAL A 1 233 ? 27.626 12.551 13.210 1.00 62.43 210 VAL A C 1
ATOM 1502 O O . VAL A 1 233 ? 28.244 12.586 12.148 1.00 62.73 210 VAL A O 1
ATOM 1506 N N . MET B 1 24 ? 36.152 -21.554 22.634 1.00 57.76 1 MET B N 1
ATOM 1507 C CA . MET B 1 24 ? 37.378 -21.494 21.786 1.00 57.93 1 MET B CA 1
ATOM 1508 C C . MET B 1 24 ? 38.500 -22.403 22.283 1.00 57.31 1 MET B C 1
ATOM 1509 O O . MET B 1 24 ? 38.966 -23.281 21.527 1.00 58.07 1 MET B O 1
ATOM 1514 N N . GLU B 1 25 ? 38.964 -22.166 23.516 1.00 55.88 2 GLU B N 1
ATOM 1515 C CA . GLU B 1 25 ? 39.937 -23.059 24.183 1.00 54.48 2 GLU B CA 1
ATOM 1516 C C . GLU B 1 25 ? 41.436 -23.052 23.779 1.00 52.26 2 GLU B C 1
ATOM 1517 O O . GLU B 1 25 ? 41.820 -23.864 22.943 1.00 53.49 2 GLU B O 1
ATOM 1523 N N . VAL B 1 26 ? 42.323 -22.184 24.262 1.00 49.33 3 VAL B N 1
ATOM 1524 C CA . VAL B 1 26 ? 42.295 -20.708 24.370 1.00 45.42 3 VAL B CA 1
ATOM 1525 C C . VAL B 1 26 ? 42.169 -19.969 25.711 1.00 42.78 3 VAL B C 1
ATOM 1526 O O . VAL B 1 26 ? 41.069 -19.751 26.241 1.00 41.74 3 VAL B O 1
ATOM 1530 N N . SER B 1 27 ? 43.348 -19.585 26.213 1.00 39.11 4 SER B N 1
ATOM 1531 C CA . SER B 1 27 ? 43.501 -18.563 27.231 1.00 36.55 4 SER B CA 1
ATOM 1532 C C . SER B 1 27 ? 43.598 -17.177 26.572 1.00 35.31 4 SER B C 1
ATOM 1533 O O . SER B 1 27 ? 44.420 -16.965 25.683 1.00 34.90 4 SER B O 1
ATOM 1536 N N . VAL B 1 28 ? 42.765 -16.244 27.014 1.00 32.93 5 VAL B N 1
ATOM 1537 C CA . VAL B 1 28 ? 42.836 -14.871 26.548 1.00 31.82 5 VAL B CA 1
ATOM 1538 C C . VAL B 1 28 ? 43.450 -14.016 27.658 1.00 31.06 5 VAL B C 1
ATOM 1539 O O . VAL B 1 28 ? 42.971 -14.023 28.804 1.00 30.85 5 VAL B O 1
ATOM 1543 N N . LEU B 1 29 ? 44.527 -13.309 27.334 1.00 29.87 6 LEU B N 1
ATOM 1544 C CA . LEU B 1 29 ? 45.187 -12.449 28.315 1.00 29.54 6 LEU B CA 1
ATOM 1545 C C . LEU B 1 29 ? 45.015 -10.995 27.952 1.00 30.13 6 LEU B C 1
ATOM 1546 O O . LEU B 1 29 ? 45.329 -10.579 26.822 1.00 29.62 6 LEU B O 1
ATOM 1551 N N . ILE B 1 30 ? 44.511 -10.231 28.919 1.00 30.64 7 ILE B N 1
ATOM 1552 C CA . ILE B 1 30 ? 44.245 -8.814 28.754 1.00 31.92 7 ILE B CA 1
ATOM 1553 C C . ILE B 1 30 ? 45.099 -8.035 29.735 1.00 32.64 7 ILE B C 1
ATOM 1554 O O . ILE B 1 30 ? 44.680 -7.811 30.871 1.00 32.33 7 ILE B O 1
ATOM 1559 N N . PRO B 1 31 ? 46.303 -7.612 29.295 1.00 33.93 8 PRO B N 1
ATOM 1560 C CA . PRO B 1 31 ? 47.255 -6.868 30.115 1.00 34.87 8 PRO B CA 1
ATOM 1561 C C . PRO B 1 31 ? 46.847 -5.398 30.317 1.00 36.69 8 PRO B C 1
ATOM 1562 O O . PRO B 1 31 ? 47.595 -4.475 29.944 1.00 36.69 8 PRO B O 1
ATOM 1566 N N . ALA B 1 32 ? 45.687 -5.196 30.941 1.00 38.21 9 ALA B N 1
ATOM 1567 C CA . ALA B 1 32 ? 45.083 -3.871 31.112 1.00 39.62 9 ALA B CA 1
ATOM 1568 C C . ALA B 1 32 ? 45.630 -3.068 32.303 1.00 40.89 9 ALA B C 1
ATOM 1569 O O . ALA B 1 32 ? 44.862 -2.430 33.032 1.00 41.16 9 ALA B O 1
ATOM 1571 N N . ALA B 1 33 ? 46.944 -3.090 32.509 1.00 42.23 10 ALA B N 1
ATOM 1572 C CA . ALA B 1 33 ? 47.531 -2.381 33.645 1.00 44.04 10 ALA B CA 1
ATOM 1573 C C . ALA B 1 33 ? 48.651 -1.451 33.207 1.00 45.66 10 ALA B C 1
ATOM 1574 O O . ALA B 1 33 ? 48.579 -0.221 33.454 1.00 46.98 10 ALA B O 1
ATOM 1576 N N . GLY B 1 34 ? 49.674 -2.018 32.556 1.00 46.07 11 GLY B N 1
ATOM 1577 C CA . GLY B 1 34 ? 50.895 -1.256 32.269 1.00 46.63 11 GLY B CA 1
ATOM 1578 C C . GLY B 1 34 ? 50.724 -0.171 31.220 1.00 46.82 11 GLY B C 1
ATOM 1579 O O . GLY B 1 34 ? 50.184 -0.419 30.139 1.00 47.00 11 GLY B O 1
ATOM 1580 N N . PRO B 1 43 ? 41.886 1.666 35.755 1.00 55.17 20 PRO B N 1
ATOM 1581 C CA . PRO B 1 43 ? 41.317 2.878 35.179 1.00 54.88 20 PRO B CA 1
ATOM 1582 C C . PRO B 1 43 ? 41.247 2.938 33.652 1.00 54.07 20 PRO B C 1
ATOM 1583 O O . PRO B 1 43 ? 40.154 3.128 33.134 1.00 54.18 20 PRO B O 1
ATOM 1587 N N . LYS B 1 44 ? 42.352 2.756 32.929 1.00 53.21 21 LYS B N 1
ATOM 1588 C CA . LYS B 1 44 ? 42.241 2.652 31.461 1.00 52.29 21 LYS B CA 1
ATOM 1589 C C . LYS B 1 44 ? 41.194 1.610 31.061 1.00 51.51 21 LYS B C 1
ATOM 1590 O O . LYS B 1 44 ? 40.335 1.880 30.220 1.00 50.97 21 LYS B O 1
ATOM 1596 N N . ALA B 1 45 ? 41.253 0.436 31.690 1.00 50.69 22 ALA B N 1
ATOM 1597 C CA . ALA B 1 45 ? 40.216 -0.599 31.552 1.00 50.26 22 ALA B CA 1
ATOM 1598 C C . ALA B 1 45 ? 38.781 -0.126 31.872 1.00 50.06 22 ALA B C 1
ATOM 1599 O O . ALA B 1 45 ? 37.813 -0.677 31.347 1.00 49.48 22 ALA B O 1
ATOM 1601 N N . PHE B 1 46 ? 38.657 0.881 32.736 1.00 50.49 23 PHE B N 1
ATOM 1602 C CA . PHE B 1 46 ? 37.347 1.394 33.170 1.00 51.20 23 PHE B CA 1
ATOM 1603 C C . PHE B 1 46 ? 36.865 2.641 32.383 1.00 51.67 23 PHE B C 1
ATOM 1604 O O . PHE B 1 46 ? 35.823 3.225 32.709 1.00 51.99 23 PHE B O 1
ATOM 1612 N N . LEU B 1 47 ? 37.622 3.045 31.362 1.00 51.69 24 LEU B N 1
ATOM 1613 C CA . LEU B 1 47 ? 37.204 4.127 30.477 1.00 51.71 24 LEU B CA 1
ATOM 1614 C C . LEU B 1 47 ? 35.914 3.736 29.767 1.00 51.80 24 LEU B C 1
ATOM 1615 O O . LEU B 1 47 ? 35.807 2.651 29.197 1.00 51.72 24 LEU B O 1
ATOM 1620 N N . GLN B 1 48 ? 34.931 4.628 29.819 1.00 52.33 25 GLN B N 1
ATOM 1621 C CA . GLN B 1 48 ? 33.632 4.378 29.204 1.00 52.56 25 GLN B CA 1
ATOM 1622 C C . GLN B 1 48 ? 33.564 4.833 27.751 1.00 52.05 25 GLN B C 1
ATOM 1623 O O . GLN B 1 48 ? 34.025 5.927 27.395 1.00 52.28 25 GLN B O 1
ATOM 1629 N N . VAL B 1 49 ? 32.986 3.969 26.930 1.00 51.25 26 VAL B N 1
ATOM 1630 C CA . VAL B 1 49 ? 32.911 4.156 25.493 1.00 51.22 26 VAL B CA 1
ATOM 1631 C C . VAL B 1 49 ? 31.548 3.596 25.128 1.00 50.75 26 VAL B C 1
ATOM 1632 O O . VAL B 1 49 ? 31.369 2.385 25.054 1.00 50.81 26 VAL B O 1
ATOM 1636 N N . GLY B 1 50 ? 30.582 4.496 24.935 1.00 50.59 27 GLY B N 1
ATOM 1637 C CA . GLY B 1 50 ? 29.179 4.111 24.768 1.00 50.02 27 GLY B CA 1
ATOM 1638 C C . GLY B 1 50 ? 28.616 3.546 26.064 1.00 49.54 27 GLY B C 1
ATOM 1639 O O . GLY B 1 50 ? 28.888 4.058 27.151 1.00 49.41 27 GLY B O 1
ATOM 1640 N N . GLY B 1 51 ? 27.846 2.475 25.945 1.00 49.46 28 GLY B N 1
ATOM 1641 C CA . GLY B 1 51 ? 27.276 1.810 27.116 1.00 50.02 28 GLY B CA 1
ATOM 1642 C C . GLY B 1 51 ? 28.276 1.101 28.030 1.00 49.85 28 GLY B C 1
ATOM 1643 O O . GLY B 1 51 ? 28.056 1.043 29.255 1.00 50.32 28 GLY B O 1
ATOM 1644 N N . ARG B 1 52 ? 29.372 0.591 27.442 1.00 48.96 29 ARG B N 1
ATOM 1645 C CA . ARG B 1 52 ? 30.326 -0.310 28.118 1.00 47.64 29 ARG B CA 1
ATOM 1646 C C . ARG B 1 52 ? 31.690 0.313 28.410 1.00 46.46 29 ARG B C 1
ATOM 1647 O O . ARG B 1 52 ? 32.184 1.111 27.621 1.00 46.47 29 ARG B O 1
ATOM 1655 N N . THR B 1 53 ? 32.316 -0.069 29.531 1.00 44.97 30 THR B N 1
ATOM 1656 C CA . THR B 1 53 ? 33.749 0.231 29.748 1.00 43.10 30 THR B CA 1
ATOM 1657 C C . THR B 1 53 ? 34.591 -0.513 28.704 1.00 41.62 30 THR B C 1
ATOM 1658 O O . THR B 1 53 ? 34.122 -1.469 28.082 1.00 41.12 30 THR B O 1
ATOM 1662 N N . LEU B 1 54 ? 35.830 -0.079 28.520 1.00 40.73 31 LEU B N 1
ATOM 1663 C CA . LEU B 1 54 ? 36.765 -0.791 27.641 1.00 39.76 31 LEU B CA 1
ATOM 1664 C C . LEU B 1 54 ? 36.888 -2.268 28.011 1.00 39.17 31 LEU B C 1
ATOM 1665 O O . LEU B 1 54 ? 36.813 -3.126 27.135 1.00 39.03 31 LEU B O 1
ATOM 1670 N N . LEU B 1 55 ? 37.027 -2.567 29.306 1.00 38.82 32 LEU B N 1
ATOM 1671 C CA . LEU B 1 55 ? 37.103 -3.967 29.784 1.00 38.48 32 LEU B CA 1
ATOM 1672 C C . LEU B 1 55 ? 35.922 -4.796 29.284 1.00 38.36 32 LEU B C 1
ATOM 1673 O O . LEU B 1 55 ? 36.099 -5.910 28.787 1.00 38.61 32 LEU B O 1
ATOM 1678 N N . GLU B 1 56 ? 34.717 -4.242 29.394 1.00 38.63 33 GLU B N 1
ATOM 1679 C CA . GLU B 1 56 ? 33.491 -4.945 28.991 1.00 39.42 33 GLU B CA 1
ATOM 1680 C C . GLU B 1 56 ? 33.428 -5.183 27.479 1.00 38.85 33 GLU B C 1
ATOM 1681 O O . GLU B 1 56 ? 32.998 -6.240 27.029 1.00 38.78 33 GLU B O 1
ATOM 1687 N N . TRP B 1 57 ? 33.855 -4.190 26.697 1.00 39.18 34 TRP B N 1
ATOM 1688 C CA . TRP B 1 57 ? 34.026 -4.379 25.249 1.00 38.97 34 TRP B CA 1
ATOM 1689 C C . TRP B 1 57 ? 34.886 -5.615 24.950 1.00 38.89 34 TRP B C 1
ATOM 1690 O O . TRP B 1 57 ? 34.493 -6.493 24.162 1.00 38.79 34 TRP B O 1
ATOM 1701 N N . THR B 1 58 ? 36.047 -5.682 25.605 1.00 39.05 35 THR B N 1
ATOM 1702 C CA . THR B 1 58 ? 36.996 -6.784 25.410 1.00 39.17 35 THR B CA 1
ATOM 1703 C C . THR B 1 58 ? 36.403 -8.123 25.825 1.00 39.19 35 THR B C 1
ATOM 1704 O O . THR B 1 58 ? 36.530 -9.116 25.107 1.00 39.56 35 THR B O 1
ATOM 1708 N N . LEU B 1 59 ? 35.723 -8.151 26.965 1.00 39.85 36 LEU B N 1
ATOM 1709 C CA . LEU B 1 59 ? 35.122 -9.405 27.426 1.00 40.43 36 LEU B CA 1
ATOM 1710 C C . LEU B 1 59 ? 34.046 -9.896 26.483 1.00 40.78 36 LEU B C 1
ATOM 1711 O O . LEU B 1 59 ? 33.891 -11.101 26.306 1.00 41.13 36 LEU B O 1
ATOM 1716 N N . ALA B 1 60 ? 33.315 -8.970 25.861 1.00 41.12 37 ALA B N 1
ATOM 1717 C CA . ALA B 1 60 ? 32.287 -9.357 24.896 1.00 41.23 37 ALA B CA 1
ATOM 1718 C C . ALA B 1 60 ? 32.903 -9.934 23.633 1.00 41.36 37 ALA B C 1
ATOM 1719 O O . ALA B 1 60 ? 32.396 -10.918 23.081 1.00 41.84 37 ALA B O 1
ATOM 1721 N N . ALA B 1 61 ? 34.007 -9.335 23.189 1.00 41.55 38 ALA B N 1
ATOM 1722 C CA . ALA B 1 61 ? 34.752 -9.824 22.020 1.00 41.87 38 ALA B CA 1
ATOM 1723 C C . ALA B 1 61 ? 35.299 -11.251 22.199 1.00 42.09 38 ALA B C 1
ATOM 1724 O O . ALA B 1 61 ? 35.437 -12.007 21.233 1.00 42.44 38 ALA B O 1
ATOM 1726 N N . PHE B 1 62 ? 35.609 -11.610 23.441 1.00 42.31 39 PHE B N 1
ATOM 1727 C CA . PHE B 1 62 ? 36.199 -12.909 23.753 1.00 42.72 39 PHE B CA 1
ATOM 1728 C C . PHE B 1 62 ? 35.290 -13.714 24.676 1.00 43.99 39 PHE B C 1
ATOM 1729 O O . PHE B 1 62 ? 35.758 -14.408 25.584 1.00 44.14 39 PHE B O 1
ATOM 1737 N N . ARG B 1 63 ? 33.988 -13.612 24.410 1.00 45.19 40 ARG B N 1
ATOM 1738 C CA . ARG B 1 63 ? 32.934 -14.214 25.221 1.00 46.44 40 ARG B CA 1
ATOM 1739 C C . ARG B 1 63 ? 32.977 -15.738 25.205 1.00 46.25 40 ARG B C 1
ATOM 1740 O O . ARG B 1 63 ? 32.586 -16.377 26.188 1.00 46.72 40 ARG B O 1
ATOM 1748 N N . ASP B 1 64 ? 33.450 -16.317 24.102 1.00 45.61 41 ASP B N 1
ATOM 1749 C CA . ASP B 1 64 ? 33.462 -17.773 23.967 1.00 45.54 41 ASP B CA 1
ATOM 1750 C C . ASP B 1 64 ? 34.796 -18.465 24.305 1.00 44.53 41 ASP B C 1
ATOM 1751 O O . ASP B 1 64 ? 34.948 -19.671 24.067 1.00 44.56 41 ASP B O 1
ATOM 1756 N N . ALA B 1 65 ? 35.741 -17.713 24.876 1.00 42.84 42 ALA B N 1
ATOM 1757 C CA . ALA B 1 65 ? 37.019 -18.284 25.289 1.00 41.60 42 ALA B CA 1
ATOM 1758 C C . ALA B 1 65 ? 36.867 -19.033 26.609 1.00 40.73 42 ALA B C 1
ATOM 1759 O O . ALA B 1 65 ? 36.128 -18.604 27.495 1.00 40.58 42 ALA B O 1
ATOM 1761 N N . ALA B 1 66 ? 37.588 -20.141 26.735 1.00 39.63 43 ALA B N 1
ATOM 1762 C CA . ALA B 1 66 ? 37.496 -20.996 27.914 1.00 38.95 43 ALA B CA 1
ATOM 1763 C C . ALA B 1 66 ? 38.023 -20.310 29.187 1.00 38.33 43 ALA B C 1
ATOM 1764 O O . ALA B 1 66 ? 37.521 -20.549 30.296 1.00 38.64 43 ALA B O 1
ATOM 1766 N N . GLU B 1 67 ? 39.014 -19.439 29.020 1.00 36.56 44 GLU B N 1
ATOM 1767 C CA . GLU B 1 67 ? 39.679 -18.809 30.147 1.00 35.30 44 GLU B CA 1
ATOM 1768 C C . GLU B 1 67 ? 40.099 -17.407 29.748 1.00 34.21 44 GLU B C 1
ATOM 1769 O O . GLU B 1 67 ? 40.752 -17.210 28.715 1.00 33.53 44 GLU B O 1
ATOM 1775 N N . VAL B 1 68 ? 39.713 -16.441 30.572 1.00 32.84 45 VAL B N 1
ATOM 1776 C CA . VAL B 1 68 ? 40.042 -15.046 30.348 1.00 31.61 45 VAL B CA 1
ATOM 1777 C C . VAL B 1 68 ? 40.736 -14.487 31.571 1.00 31.01 45 VAL B C 1
ATOM 1778 O O . VAL B 1 68 ? 40.166 -14.468 32.663 1.00 31.88 45 VAL B O 1
ATOM 1782 N N . LEU B 1 69 ? 41.956 -14.008 31.378 1.00 29.77 46 LEU B N 1
ATOM 1783 C CA . LEU B 1 69 ? 42.762 -13.473 32.462 1.00 28.38 46 LEU B CA 1
ATOM 1784 C C . LEU B 1 69 ? 42.995 -12.011 32.197 1.00 27.89 46 LEU B C 1
ATOM 1785 O O . LEU B 1 69 ? 43.382 -11.620 31.087 1.00 27.34 46 LEU B O 1
ATOM 1790 N N . VAL B 1 70 ? 42.742 -11.202 33.212 1.00 27.48 47 VAL B N 1
ATOM 1791 C CA . VAL B 1 70 ? 42.843 -9.767 33.103 1.00 28.45 47 VAL B CA 1
ATOM 1792 C C . VAL B 1 70 ? 43.783 -9.217 34.176 1.00 29.26 47 VAL B C 1
ATOM 1793 O O . VAL B 1 70 ? 43.642 -9.557 35.359 1.00 29.81 47 VAL B O 1
ATOM 1797 N N . ALA B 1 71 ? 44.731 -8.380 33.764 1.00 29.74 48 ALA B N 1
ATOM 1798 C CA . ALA B 1 71 ? 45.611 -7.675 34.693 1.00 31.43 48 ALA B CA 1
ATOM 1799 C C . ALA B 1 71 ? 45.121 -6.245 34.894 1.00 33.18 48 ALA B C 1
ATOM 1800 O O . ALA B 1 71 ? 44.747 -5.564 33.933 1.00 33.10 48 ALA B O 1
ATOM 1802 N N . LEU B 1 72 ? 45.076 -5.806 36.149 1.00 35.06 49 LEU B N 1
ATOM 1803 C CA . LEU B 1 72 ? 44.618 -4.453 36.465 1.00 36.97 49 LEU B CA 1
ATOM 1804 C C . LEU B 1 72 ? 45.655 -3.759 37.340 1.00 38.47 49 LEU B C 1
ATOM 1805 O O . LEU B 1 72 ? 46.451 -4.434 38.009 1.00 37.41 49 LEU B O 1
ATOM 1810 N N . PRO B 1 73 ? 45.682 -2.407 37.314 1.00 40.51 50 PRO B N 1
ATOM 1811 C CA . PRO B 1 73 ? 46.663 -1.701 38.135 1.00 42.62 50 PRO B CA 1
ATOM 1812 C C . PRO B 1 73 ? 46.459 -2.025 39.622 1.00 44.93 50 PRO B C 1
ATOM 1813 O O . PRO B 1 73 ? 45.322 -2.256 40.047 1.00 44.73 50 PRO B O 1
ATOM 1817 N N . PRO B 1 74 ? 47.552 -2.083 40.404 1.00 47.50 51 PRO B N 1
ATOM 1818 C CA . PRO B 1 74 ? 47.387 -2.329 41.846 1.00 49.58 51 PRO B CA 1
ATOM 1819 C C . PRO B 1 74 ? 46.467 -1.279 42.479 1.00 51.50 51 PRO B C 1
ATOM 1820 O O . PRO B 1 74 ? 46.586 -0.082 42.175 1.00 51.88 51 PRO B O 1
ATOM 1824 N N . GLY B 1 75 ? 45.545 -1.732 43.322 1.00 53.40 52 GLY B N 1
ATOM 1825 C CA . GLY B 1 75 ? 44.594 -0.831 43.966 1.00 55.91 52 GLY B CA 1
ATOM 1826 C C . GLY B 1 75 ? 43.271 -0.736 43.228 1.00 57.55 52 GLY B C 1
ATOM 1827 O O . GLY B 1 75 ? 42.249 -0.389 43.830 1.00 57.91 52 GLY B O 1
ATOM 1828 N N . ALA B 1 76 ? 43.287 -1.041 41.929 1.00 58.80 53 ALA B N 1
ATOM 1829 C CA . ALA B 1 76 ? 42.068 -1.052 41.119 1.00 60.11 53 ALA B CA 1
ATOM 1830 C C . ALA B 1 76 ? 41.218 -2.274 41.441 1.00 61.05 53 ALA B C 1
ATOM 1831 O O . ALA B 1 76 ? 41.699 -3.404 41.390 1.00 61.22 53 ALA B O 1
ATOM 1833 N N . GLU B 1 77 ? 39.952 -2.034 41.765 1.00 62.30 54 GLU B N 1
ATOM 1834 C CA . GLU B 1 77 ? 39.049 -3.097 42.175 1.00 63.58 54 GLU B CA 1
ATOM 1835 C C . GLU B 1 77 ? 38.264 -3.634 40.977 1.00 63.93 54 GLU B C 1
ATOM 1836 O O . GLU B 1 77 ? 37.653 -2.857 40.235 1.00 63.88 54 GLU B O 1
ATOM 1842 N N . PRO B 1 78 ? 38.289 -4.968 40.781 1.00 64.42 55 PRO B N 1
ATOM 1843 C CA . PRO B 1 78 ? 37.599 -5.628 39.676 1.00 64.68 55 PRO B CA 1
ATOM 1844 C C . PRO B 1 78 ? 36.081 -5.542 39.801 1.00 65.13 55 PRO B C 1
ATOM 1845 O O . PRO B 1 78 ? 35.556 -5.567 40.918 1.00 65.06 55 PRO B O 1
ATOM 1849 N N . PRO B 1 79 ? 35.378 -5.446 38.655 1.00 65.52 56 PRO B N 1
ATOM 1850 C CA . PRO B 1 79 ? 33.914 -5.511 38.625 1.00 65.63 56 PRO B CA 1
ATOM 1851 C C . PRO B 1 79 ? 33.416 -6.933 38.917 1.00 65.63 56 PRO B C 1
ATOM 1852 O O . PRO B 1 79 ? 34.093 -7.909 38.566 1.00 65.42 56 PRO B O 1
ATOM 1856 N N . LYS B 1 80 ? 32.221 -7.032 39.507 1.00 65.62 57 LYS B N 1
ATOM 1857 C CA . LYS B 1 80 ? 31.829 -8.199 40.319 1.00 65.51 57 LYS B CA 1
ATOM 1858 C C . LYS B 1 80 ? 31.392 -9.493 39.610 1.00 64.82 57 LYS B C 1
ATOM 1859 O O . LYS B 1 80 ? 31.609 -10.585 40.150 1.00 65.25 57 LYS B O 1
ATOM 1865 N N . GLY B 1 81 ? 30.788 -9.401 38.429 1.00 63.86 58 GLY B N 1
ATOM 1866 C CA . GLY B 1 81 ? 30.260 -10.613 37.788 1.00 62.74 58 GLY B CA 1
ATOM 1867 C C . GLY B 1 81 ? 30.619 -10.844 36.330 1.00 61.93 58 GLY B C 1
ATOM 1868 O O . GLY B 1 81 ? 29.755 -11.219 35.527 1.00 62.32 58 GLY B O 1
ATOM 1869 N N . LEU B 1 82 ? 31.895 -10.663 35.988 1.00 60.65 59 LEU B N 1
ATOM 1870 C CA . LEU B 1 82 ? 32.325 -10.699 34.580 1.00 58.82 59 LEU B CA 1
ATOM 1871 C C . LEU B 1 82 ? 32.937 -12.033 34.122 1.00 57.46 59 LEU B C 1
ATOM 1872 O O . LEU B 1 82 ? 33.130 -12.258 32.923 1.00 57.37 59 LEU B O 1
ATOM 1877 N N . GLY B 1 83 ? 33.234 -12.921 35.067 1.00 55.80 60 GLY B N 1
ATOM 1878 C CA . GLY B 1 83 ? 33.716 -14.270 34.719 1.00 53.33 60 GLY B CA 1
ATOM 1879 C C . GLY B 1 83 ? 35.157 -14.354 34.217 1.00 51.40 60 GLY B C 1
ATOM 1880 O O . GLY B 1 83 ? 35.620 -15.432 33.802 1.00 51.95 60 GLY B O 1
ATOM 1881 N N . ALA B 1 84 ? 35.861 -13.226 34.249 1.00 48.33 61 ALA B N 1
ATOM 1882 C CA . ALA B 1 84 ? 37.306 -13.215 34.069 1.00 45.50 61 ALA B CA 1
ATOM 1883 C C . ALA B 1 84 ? 37.987 -13.538 35.402 1.00 43.44 61 ALA B C 1
ATOM 1884 O O . ALA B 1 84 ? 37.355 -13.476 36.459 1.00 43.29 61 ALA B O 1
ATOM 1886 N N . VAL B 1 85 ? 39.267 -13.897 35.344 1.00 40.67 62 VAL B N 1
ATOM 1887 C CA . VAL B 1 85 ? 40.100 -14.015 36.539 1.00 37.98 62 VAL B CA 1
ATOM 1888 C C . VAL B 1 85 ? 41.088 -12.847 36.551 1.00 36.69 62 VAL B C 1
ATOM 1889 O O . VAL B 1 85 ? 41.706 -12.546 35.534 1.00 35.41 62 VAL B O 1
ATOM 1893 N N . PHE B 1 86 ? 41.217 -12.187 37.701 1.00 35.14 63 PHE B N 1
ATOM 1894 C CA . PHE B 1 86 ? 41.978 -10.938 37.813 1.00 34.23 63 PHE B CA 1
ATOM 1895 C C . PHE B 1 86 ? 43.250 -11.084 38.637 1.00 33.78 63 PHE B C 1
ATOM 1896 O O . PHE B 1 86 ? 43.259 -11.748 39.694 1.00 34.55 63 PHE B O 1
ATOM 1904 N N . LEU B 1 87 ? 44.317 -10.464 38.152 1.00 32.36 64 LEU B N 1
ATOM 1905 C CA . LEU B 1 87 ? 45.606 -10.477 38.817 1.00 32.66 64 LEU B CA 1
ATOM 1906 C C . LEU B 1 87 ? 46.175 -9.080 38.784 1.00 33.32 64 LEU B C 1
ATOM 1907 O O . LEU B 1 87 ? 45.837 -8.305 37.907 1.00 32.75 64 LEU B O 1
ATOM 1912 N N . GLU B 1 88 ? 47.050 -8.745 39.729 1.00 34.81 65 GLU B N 1
ATOM 1913 C CA . GLU B 1 88 ? 47.732 -7.452 39.646 1.00 36.58 65 GLU B CA 1
ATOM 1914 C C . GLU B 1 88 ? 48.627 -7.429 38.407 1.00 35.37 65 GLU B C 1
ATOM 1915 O O . GLU B 1 88 ? 49.245 -8.448 38.057 1.00 34.63 65 GLU B O 1
ATOM 1921 N N . GLY B 1 89 ? 48.679 -6.274 37.747 1.00 34.85 66 GLY B N 1
ATOM 1922 C CA . GLY B 1 89 ? 49.516 -6.090 36.566 1.00 34.20 66 GLY B CA 1
ATOM 1923 C C . GLY B 1 89 ? 50.900 -5.668 36.989 1.00 34.07 66 GLY B C 1
ATOM 1924 O O . GLY B 1 89 ? 51.157 -5.512 38.182 1.00 34.21 66 GLY B O 1
ATOM 1925 N N . GLY B 1 90 ? 51.799 -5.495 36.018 1.00 34.34 67 GLY B N 1
ATOM 1926 C CA . GLY B 1 90 ? 53.163 -5.024 36.290 1.00 34.16 67 GLY B CA 1
ATOM 1927 C C . GLY B 1 90 ? 53.353 -3.552 35.934 1.00 34.77 67 GLY B C 1
ATOM 1928 O O . GLY B 1 90 ? 52.378 -2.828 35.709 1.00 34.53 67 GLY B O 1
ATOM 1929 N N . ALA B 1 91 ? 54.612 -3.118 35.874 1.00 35.17 68 ALA B N 1
ATOM 1930 C CA . ALA B 1 91 ? 54.963 -1.710 35.584 1.00 35.35 68 ALA B CA 1
ATOM 1931 C C . ALA B 1 91 ? 54.738 -1.359 34.105 1.00 35.13 68 ALA B C 1
ATOM 1932 O O . ALA B 1 91 ? 54.560 -0.183 33.732 1.00 34.78 68 ALA B O 1
ATOM 1934 N N . THR B 1 92 ? 54.769 -2.393 33.270 1.00 34.12 69 THR B N 1
ATOM 1935 C CA . THR B 1 92 ? 54.635 -2.223 31.835 1.00 33.04 69 THR B CA 1
ATOM 1936 C C . THR B 1 92 ? 53.683 -3.271 31.346 1.00 32.29 69 THR B C 1
ATOM 1937 O O . THR B 1 92 ? 53.461 -4.281 32.016 1.00 32.88 69 THR B O 1
ATOM 1941 N N . ARG B 1 93 ? 53.086 -3.010 30.200 1.00 31.11 70 ARG B N 1
ATOM 1942 C CA . ARG B 1 93 ? 52.236 -3.976 29.540 1.00 30.95 70 ARG B CA 1
ATOM 1943 C C . ARG B 1 93 ? 52.903 -5.371 29.416 1.00 29.86 70 ARG B C 1
ATOM 1944 O O . ARG B 1 93 ? 52.268 -6.386 29.686 1.00 29.13 70 ARG B O 1
ATOM 1952 N N . GLN B 1 94 ? 54.168 -5.413 29.001 1.00 28.97 71 GLN B N 1
ATOM 1953 C CA . GLN B 1 94 ? 54.891 -6.692 28.858 1.00 28.92 71 GLN B CA 1
ATOM 1954 C C . GLN B 1 94 ? 54.971 -7.455 30.185 1.00 28.24 71 GLN B C 1
ATOM 1955 O O . GLN B 1 94 ? 54.768 -8.664 30.221 1.00 28.15 71 GLN B O 1
ATOM 1961 N N . ALA B 1 95 ? 55.281 -6.731 31.261 1.00 28.01 72 ALA B N 1
ATOM 1962 C CA . ALA B 1 95 ? 55.363 -7.324 32.602 1.00 27.63 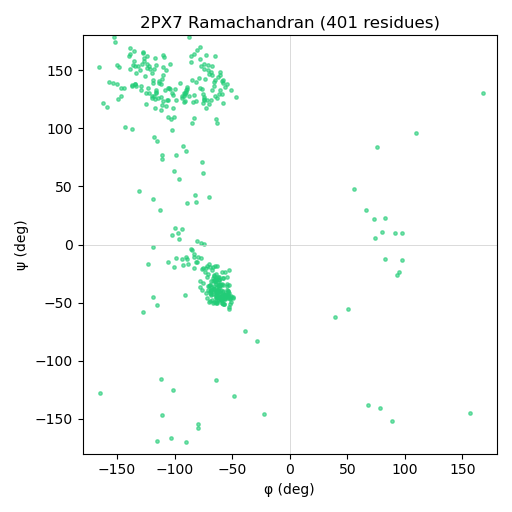72 ALA B CA 1
ATOM 1963 C C . ALA B 1 95 ? 53.995 -7.839 33.074 1.00 26.96 72 ALA B C 1
ATOM 1964 O O . ALA B 1 95 ? 53.919 -8.838 33.792 1.00 27.14 72 ALA B O 1
ATOM 1966 N N . SER B 1 96 ? 52.926 -7.179 32.635 1.00 26.19 73 SER B N 1
ATOM 1967 C CA . SER B 1 96 ? 51.553 -7.631 32.889 1.00 25.95 73 SER B CA 1
ATOM 1968 C C . SER B 1 96 ? 51.204 -8.905 32.136 1.00 26.27 73 SER B C 1
ATOM 1969 O O . SER B 1 96 ? 50.539 -9.787 32.687 1.00 26.07 73 SER B O 1
ATOM 1972 N N . VAL B 1 97 ? 51.617 -8.996 30.867 1.00 25.52 74 VAL B N 1
ATOM 1973 C CA . VAL B 1 97 ? 51.465 -10.236 30.110 1.00 25.35 74 VAL B CA 1
ATOM 1974 C C . VAL B 1 97 ? 52.223 -11.371 30.817 1.00 25.58 74 VAL B C 1
ATOM 1975 O O . VAL B 1 97 ? 51.684 -12.457 30.995 1.00 25.85 74 VAL B O 1
ATOM 1979 N N . ALA B 1 98 ? 53.468 -11.116 31.216 1.00 25.63 75 ALA B N 1
ATOM 1980 C CA . ALA B 1 98 ? 54.273 -12.129 31.908 1.00 25.97 75 ALA B CA 1
ATOM 1981 C C . ALA B 1 98 ? 53.561 -12.646 33.178 1.00 26.21 75 ALA B C 1
ATOM 1982 O O . ALA B 1 98 ? 53.544 -13.836 33.421 1.00 25.83 75 ALA B O 1
ATOM 1984 N N . ARG B 1 99 ? 52.972 -11.738 33.963 1.00 26.70 76 ARG B N 1
ATOM 1985 C CA . ARG B 1 99 ? 52.169 -12.085 35.150 1.00 27.95 76 ARG B CA 1
ATOM 1986 C C . ARG B 1 99 ? 50.935 -12.924 34.820 1.00 28.20 76 ARG B C 1
ATOM 1987 O O . ARG B 1 99 ? 50.655 -13.912 35.497 1.00 28.98 76 ARG B O 1
ATOM 1995 N N . LEU B 1 100 ? 50.199 -12.549 33.776 1.00 28.09 77 LEU B N 1
ATOM 1996 C CA . LEU B 1 100 ? 49.050 -13.363 33.325 1.00 28.19 77 LEU B CA 1
ATOM 1997 C C . LEU B 1 100 ? 49.418 -14.756 32.834 1.00 29.01 77 LEU B C 1
ATOM 1998 O O . LEU B 1 100 ? 48.684 -15.721 33.089 1.00 28.87 77 LEU B O 1
ATOM 2003 N N . LEU B 1 101 ? 50.543 -14.861 32.124 1.00 29.98 78 LEU B N 1
ATOM 2004 C CA . LEU B 1 101 ? 51.059 -16.156 31.671 1.00 32.07 78 LEU B CA 1
ATOM 2005 C C . LEU B 1 101 ? 51.336 -17.182 32.794 1.00 33.39 78 LEU B C 1
ATOM 2006 O O . LEU B 1 101 ? 51.239 -18.386 32.538 1.00 33.27 78 LEU B O 1
ATOM 2011 N N . GLU B 1 102 ? 51.666 -16.718 34.011 1.00 34.55 79 GLU B N 1
ATOM 2012 C CA . GLU B 1 102 ? 51.776 -17.613 35.185 1.00 36.07 79 GLU B CA 1
ATOM 2013 C C . GLU B 1 102 ? 50.547 -18.478 35.328 1.00 35.91 79 GLU B C 1
ATOM 2014 O O . GLU B 1 102 ? 50.650 -19.683 35.584 1.00 37.12 79 GLU B O 1
ATOM 2020 N N . ALA B 1 103 ? 49.385 -17.849 35.155 1.00 35.42 80 ALA B N 1
ATOM 2021 C CA . ALA B 1 103 ? 48.097 -18.454 35.425 1.00 34.81 80 ALA B CA 1
ATOM 2022 C C . ALA B 1 103 ? 47.441 -19.129 34.218 1.00 34.78 80 ALA B C 1
ATOM 2023 O O . ALA B 1 103 ? 46.529 -19.923 34.397 1.00 35.09 80 ALA B O 1
ATOM 2025 N N . ALA B 1 104 ? 47.895 -18.813 33.003 1.00 34.46 81 ALA B N 1
ATOM 2026 C CA . ALA B 1 104 ? 47.322 -19.375 31.770 1.00 34.07 81 ALA B CA 1
ATOM 2027 C C . ALA B 1 104 ? 47.512 -20.885 31.693 1.00 34.34 81 ALA B C 1
ATOM 2028 O O . ALA B 1 104 ? 48.633 -21.395 31.782 1.00 34.32 81 ALA B O 1
ATOM 2030 N N . SER B 1 105 ? 46.410 -21.595 31.500 1.00 34.15 82 SER B N 1
ATOM 2031 C CA . SER B 1 105 ? 46.414 -23.048 31.638 1.00 34.56 82 SER B CA 1
ATOM 2032 C C . SER B 1 105 ? 46.030 -23.787 30.355 1.00 33.89 82 SER B C 1
ATOM 2033 O O . SER B 1 105 ? 46.047 -25.016 30.330 1.00 33.99 82 SER B O 1
ATOM 2036 N N . LEU B 1 106 ? 45.703 -23.053 29.290 1.00 32.72 83 LEU B N 1
ATOM 2037 C CA . LEU B 1 106 ? 45.312 -23.699 28.024 1.00 31.97 83 LEU B CA 1
ATOM 2038 C C . LEU B 1 106 ? 46.444 -23.627 26.999 1.00 30.87 83 LEU B C 1
ATOM 2039 O O . LEU B 1 106 ? 47.310 -22.775 27.118 1.00 30.37 83 LEU B O 1
ATOM 2044 N N . PRO B 1 107 ? 46.468 -24.555 26.028 1.00 30.35 84 PRO B N 1
ATOM 2045 C CA . PRO B 1 107 ? 47.667 -24.670 25.174 1.00 29.95 84 PRO B CA 1
ATOM 2046 C C . PRO B 1 107 ? 47.814 -23.601 24.085 1.00 29.74 84 PRO B C 1
ATOM 2047 O O . PRO B 1 107 ? 48.877 -23.502 23.481 1.00 29.11 84 PRO B O 1
ATOM 2051 N N . LEU B 1 108 ? 46.756 -22.826 23.858 1.00 29.59 85 LEU B N 1
ATOM 2052 C CA . LEU B 1 108 ? 46.788 -21.674 22.971 1.00 29.85 85 LEU B CA 1
ATOM 2053 C C . LEU B 1 108 ? 46.447 -20.419 23.726 1.00 29.33 85 LEU B C 1
ATOM 2054 O O . LEU B 1 108 ? 45.655 -20.458 24.643 1.00 29.87 85 LEU B O 1
ATOM 2059 N N . VAL B 1 109 ? 47.040 -19.306 23.323 1.00 28.58 86 VAL B N 1
ATOM 2060 C CA . VAL B 1 109 ? 46.875 -18.046 24.014 1.00 27.99 86 VAL B CA 1
ATOM 2061 C C . VAL B 1 109 ? 46.670 -16.900 22.996 1.00 27.98 86 VAL B C 1
ATOM 2062 O O . VAL B 1 109 ? 47.340 -16.852 21.950 1.00 27.57 86 VAL B O 1
ATOM 2066 N N . LEU B 1 110 ? 45.713 -16.022 23.292 1.00 27.36 87 LEU B N 1
ATOM 2067 C CA . LEU B 1 110 ? 45.531 -14.755 22.578 1.00 27.49 87 LEU B CA 1
ATOM 2068 C C . LEU B 1 110 ? 45.779 -13.626 23.546 1.00 27.89 87 LEU B C 1
ATOM 2069 O O . LEU B 1 110 ? 45.275 -13.642 24.681 1.00 27.90 87 LEU B O 1
ATOM 2074 N N . VAL B 1 111 ? 46.565 -12.651 23.112 1.00 27.97 88 VAL B N 1
ATOM 2075 C CA . VAL B 1 111 ? 46.885 -11.513 23.947 1.00 28.33 88 VAL B CA 1
ATOM 2076 C C . VAL B 1 111 ? 46.351 -10.264 23.252 1.00 28.99 88 VAL B C 1
ATOM 2077 O O . VAL B 1 111 ? 46.634 -10.042 22.064 1.00 28.14 88 VAL B O 1
ATOM 2081 N N . HIS B 1 112 ? 45.577 -9.472 23.997 1.00 29.03 89 HIS B N 1
ATOM 2082 C CA . HIS B 1 112 ? 44.802 -8.372 23.431 1.00 29.79 89 HIS B CA 1
ATOM 2083 C C . HIS B 1 112 ? 44.905 -7.061 24.217 1.00 29.89 89 HIS B C 1
ATOM 2084 O O . HIS B 1 112 ? 44.908 -7.067 25.452 1.00 29.29 89 HIS B O 1
ATOM 2091 N N . ASP B 1 113 ? 45.022 -5.949 23.488 1.00 30.26 90 ASP B N 1
ATOM 2092 C CA . ASP B 1 113 ? 45.051 -4.611 24.069 1.00 31.92 90 ASP B CA 1
ATOM 2093 C C . ASP B 1 113 ? 43.641 -4.245 24.480 1.00 32.05 90 ASP B C 1
ATOM 2094 O O . ASP B 1 113 ? 42.770 -4.210 23.633 1.00 32.40 90 ASP B O 1
ATOM 2099 N N . VAL B 1 114 ? 43.417 -3.947 25.756 1.00 32.45 91 VAL B N 1
ATOM 2100 C CA . VAL B 1 114 ? 42.100 -3.469 26.208 1.00 33.42 91 VAL B CA 1
ATOM 2101 C C . VAL B 1 114 ? 41.647 -2.158 25.498 1.00 33.33 91 VAL B C 1
ATOM 2102 O O . VAL B 1 114 ? 40.458 -1.885 25.396 1.00 33.33 91 VAL B O 1
ATOM 2106 N N . ALA B 1 115 ? 42.607 -1.382 24.992 1.00 33.64 92 ALA B N 1
ATOM 2107 C CA . ALA B 1 115 ? 42.332 -0.122 24.277 1.00 34.15 92 ALA B CA 1
ATOM 2108 C C . ALA B 1 115 ? 41.909 -0.301 22.799 1.00 34.19 92 ALA B C 1
ATOM 2109 O O . ALA B 1 115 ? 41.717 0.684 22.086 1.00 34.34 92 ALA B O 1
ATOM 2111 N N . ARG B 1 116 ? 41.774 -1.553 22.358 1.00 34.28 93 ARG B N 1
ATOM 2112 C CA . ARG B 1 116 ? 41.196 -1.895 21.048 1.00 34.12 93 ARG B CA 1
ATOM 2113 C C . ARG B 1 116 ? 39.828 -2.592 21.229 1.00 34.68 93 ARG B C 1
ATOM 2114 O O . ARG B 1 116 ? 39.723 -3.798 21.029 1.00 34.52 93 ARG B O 1
ATOM 2122 N N . PRO B 1 117 ? 38.772 -1.838 21.605 1.00 35.19 94 PRO B N 1
ATOM 2123 C CA . PRO B 1 117 ? 37.463 -2.458 21.892 1.00 36.28 94 PRO B CA 1
ATOM 2124 C C . PRO B 1 117 ? 36.758 -3.132 20.706 1.00 37.44 94 PRO B C 1
ATOM 2125 O O . PRO B 1 117 ? 36.023 -4.100 20.898 1.00 37.52 94 PRO B O 1
ATOM 2129 N N . PHE B 1 118 ? 36.976 -2.635 19.490 1.00 38.68 95 PHE B N 1
ATOM 2130 C CA . PHE B 1 118 ? 36.196 -3.115 18.346 1.00 39.83 95 PHE B CA 1
ATOM 2131 C C . PHE B 1 118 ? 36.948 -4.159 17.525 1.00 40.37 95 PHE B C 1
ATOM 2132 O O . PHE B 1 118 ? 37.477 -3.884 16.441 1.00 41.43 95 PHE B O 1
ATOM 2140 N N . VAL B 1 119 ? 36.979 -5.368 18.063 1.00 41.18 96 VAL B N 1
ATOM 2141 C CA . VAL B 1 119 ? 37.597 -6.516 17.418 1.00 41.66 96 VAL B CA 1
ATOM 2142 C C . VAL B 1 119 ? 36.470 -7.457 17.018 1.00 42.06 96 VAL B C 1
ATOM 2143 O O . VAL B 1 119 ? 35.685 -7.903 17.855 1.00 42.32 96 VAL B O 1
ATOM 2147 N N . SER B 1 120 ? 36.373 -7.728 15.724 1.00 42.41 97 SER B N 1
ATOM 2148 C CA . SER B 1 120 ? 35.280 -8.517 15.207 1.00 42.86 97 SER B CA 1
ATOM 2149 C C . SER B 1 120 ? 35.548 -9.976 15.494 1.00 43.04 97 SER B C 1
ATOM 2150 O O . SER B 1 120 ? 36.652 -10.344 15.917 1.00 42.87 97 SER B O 1
ATOM 2153 N N . ARG B 1 121 ? 34.532 -10.801 15.261 1.00 43.34 98 ARG B N 1
ATOM 2154 C CA . ARG B 1 121 ? 34.648 -12.243 15.406 1.00 43.59 98 ARG B CA 1
ATOM 2155 C C . ARG B 1 121 ? 35.548 -12.821 14.339 1.00 42.48 98 ARG B C 1
ATOM 2156 O O . ARG B 1 121 ? 36.340 -13.722 14.608 1.00 42.90 98 ARG B O 1
ATOM 2164 N N . GLY B 1 122 ? 35.439 -12.292 13.128 1.00 41.43 99 GLY B N 1
ATOM 2165 C CA . GLY B 1 122 ? 36.286 -12.725 12.032 1.00 40.04 99 GLY B CA 1
ATOM 2166 C C . GLY B 1 122 ? 37.766 -12.513 12.310 1.00 39.06 99 GLY B C 1
ATOM 2167 O O . GLY B 1 122 ? 38.588 -13.334 11.939 1.00 39.03 99 GLY B O 1
ATOM 2168 N N . LEU B 1 123 ? 38.105 -11.391 12.937 1.00 38.22 100 LEU B N 1
ATOM 2169 C CA . LEU B 1 123 ? 39.500 -11.082 13.274 1.00 37.12 100 LEU B CA 1
ATOM 2170 C C . LEU B 1 123 ? 40.062 -12.076 14.306 1.00 36.63 100 LEU B C 1
ATOM 2171 O O . LEU B 1 123 ? 41.144 -12.629 14.111 1.00 36.19 100 LEU B O 1
ATOM 2176 N N . VAL B 1 124 ? 39.316 -12.296 15.388 1.00 36.31 101 VAL B N 1
ATOM 2177 C CA . VAL B 1 124 ? 39.695 -13.273 16.414 1.00 36.31 101 VAL B CA 1
ATOM 2178 C C . VAL B 1 124 ? 39.933 -14.668 15.820 1.00 36.51 101 VAL B C 1
ATOM 2179 O O . VAL B 1 124 ? 40.926 -15.328 16.147 1.00 36.26 101 VAL B O 1
ATOM 2183 N N . ALA B 1 125 ? 39.034 -15.088 14.925 1.00 36.91 102 ALA B N 1
ATOM 2184 C CA . ALA B 1 125 ? 39.111 -16.407 14.284 1.00 37.02 102 ALA B CA 1
ATOM 2185 C C . ALA B 1 125 ? 40.254 -16.489 13.284 1.00 36.85 102 ALA B C 1
ATOM 2186 O O . ALA B 1 125 ? 40.879 -17.534 13.139 1.00 36.86 102 ALA B O 1
ATOM 2188 N N . ARG B 1 126 ? 40.523 -15.386 12.590 1.00 36.29 103 ARG B N 1
ATOM 2189 C CA . ARG B 1 126 ? 41.676 -15.289 11.700 1.00 36.11 103 ARG B CA 1
ATOM 2190 C C . ARG B 1 126 ? 42.986 -15.498 12.478 1.00 34.84 103 ARG B C 1
ATOM 2191 O O . ARG B 1 126 ? 43.857 -16.255 12.044 1.00 35.01 103 ARG B O 1
ATOM 2199 N N . VAL B 1 127 ? 43.124 -14.819 13.616 1.00 33.77 104 VAL B N 1
ATOM 2200 C CA . VAL B 1 127 ? 44.365 -14.872 14.401 1.00 33.23 104 VAL B CA 1
ATOM 2201 C C . VAL B 1 127 ? 44.530 -16.248 15.028 1.00 33.00 104 VAL B C 1
ATOM 2202 O O . VAL B 1 127 ? 45.601 -16.871 14.910 1.00 32.62 104 VAL B O 1
ATOM 2206 N N . LEU B 1 128 ? 43.457 -16.718 15.666 1.00 33.16 105 LEU B N 1
ATOM 2207 C CA . LEU B 1 128 ? 43.428 -18.031 16.320 1.00 33.72 105 LEU B CA 1
ATOM 2208 C C . LEU B 1 128 ? 43.734 -19.155 15.329 1.00 33.78 105 LEU B C 1
ATOM 2209 O O . LEU B 1 128 ? 44.556 -20.023 15.616 1.00 33.48 105 LEU B O 1
ATOM 2214 N N . GLU B 1 129 ? 43.105 -19.110 14.154 1.00 34.10 106 GLU B N 1
ATOM 2215 C CA . GLU B 1 129 ? 43.299 -20.126 13.114 1.00 35.27 106 GLU B CA 1
ATOM 2216 C C . GLU B 1 129 ? 44.760 -20.205 12.680 1.00 34.13 106 GLU B C 1
ATOM 2217 O O . GLU B 1 129 ? 45.335 -21.291 12.556 1.00 34.10 106 GLU B O 1
ATOM 2223 N N . ALA B 1 130 ? 45.348 -19.040 12.440 1.00 33.44 107 ALA B N 1
ATOM 2224 C CA . ALA B 1 130 ? 46.728 -18.938 12.024 1.00 32.62 107 ALA B CA 1
ATOM 2225 C C . ALA B 1 130 ? 47.715 -19.325 13.136 1.00 32.39 107 ALA B C 1
ATOM 2226 O O . ALA B 1 130 ? 48.767 -19.881 12.859 1.00 31.95 107 ALA B O 1
ATOM 2228 N N . ALA B 1 131 ? 47.378 -19.007 14.388 1.00 32.69 108 ALA B N 1
ATOM 2229 C CA . ALA B 1 131 ? 48.157 -19.453 15.557 1.00 32.12 108 ALA B CA 1
ATOM 2230 C C . ALA B 1 131 ? 48.192 -20.983 15.640 1.00 32.44 108 ALA B C 1
ATOM 2231 O O . ALA B 1 131 ? 49.249 -21.569 15.854 1.00 31.65 108 ALA B O 1
ATOM 2233 N N . GLN B 1 132 ? 47.028 -21.619 15.479 1.00 32.80 109 GLN B N 1
ATOM 2234 C CA . GLN B 1 132 ? 46.929 -23.085 15.504 1.00 34.04 109 GLN B CA 1
ATOM 2235 C C . GLN B 1 132 ? 47.729 -23.743 14.378 1.00 33.97 109 GLN B C 1
ATOM 2236 O O . GLN B 1 132 ? 48.280 -24.828 14.562 1.00 34.30 109 GLN B O 1
ATOM 2242 N N . ARG B 1 133 ? 47.785 -23.086 13.218 1.00 34.30 110 ARG B N 1
ATOM 2243 C CA . ARG B 1 133 ? 48.489 -23.620 12.039 1.00 34.88 110 ARG B CA 1
ATOM 2244 C C . ARG B 1 133 ? 49.990 -23.487 12.169 1.00 33.11 110 ARG B C 1
ATOM 2245 O O . ARG B 1 133 ? 50.725 -24.375 11.747 1.00 33.47 110 ARG B O 1
ATOM 2253 N N . SER B 1 134 ? 50.453 -22.367 12.719 1.00 32.04 111 SER B N 1
ATOM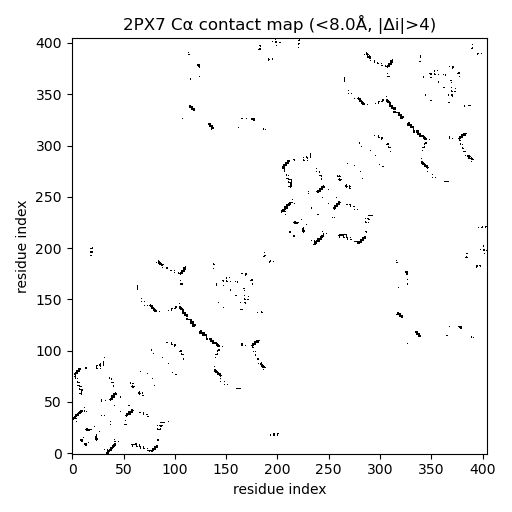 2254 C CA . SER B 1 134 ? 51.890 -22.055 12.701 1.00 31.03 111 SER B CA 1
ATOM 2255 C C . SER B 1 134 ? 52.551 -21.815 14.060 1.00 30.36 111 SER B C 1
ATOM 2256 O O . SER B 1 134 ? 53.782 -21.840 14.143 1.00 29.39 111 SER B O 1
ATOM 2259 N N . GLY B 1 135 ? 51.747 -21.562 15.102 1.00 29.00 112 GLY B N 1
ATOM 2260 C CA . GLY B 1 135 ? 52.268 -21.371 16.455 1.00 28.46 112 GLY B CA 1
ATOM 2261 C C . GLY B 1 135 ? 52.458 -19.932 16.914 1.00 28.79 112 GLY B C 1
ATOM 2262 O O . GLY B 1 135 ? 52.686 -19.684 18.096 1.00 28.33 112 GLY B O 1
ATOM 2263 N N . ALA B 1 136 ? 52.405 -18.988 15.970 1.00 28.59 113 ALA B N 1
ATOM 2264 C CA . ALA B 1 136 ? 52.561 -17.563 16.257 1.00 28.33 113 ALA B CA 1
ATOM 2265 C C . ALA B 1 136 ? 52.020 -16.745 15.084 1.00 28.46 113 ALA B C 1
ATOM 2266 O O . ALA B 1 136 ? 52.508 -16.885 13.959 1.00 28.58 113 ALA B O 1
ATOM 2268 N N . ALA B 1 137 ? 51.045 -15.884 15.357 1.00 27.97 114 ALA B N 1
ATOM 2269 C CA . ALA B 1 137 ? 50.371 -15.090 14.330 1.00 27.86 114 ALA B CA 1
ATOM 2270 C C . ALA B 1 137 ? 49.882 -13.764 14.877 1.00 28.33 114 ALA B C 1
ATOM 2271 O O . ALA B 1 137 ? 49.353 -13.724 16.006 1.00 27.72 114 ALA B O 1
ATOM 2273 N N . VAL B 1 138 ? 50.058 -12.691 14.080 1.00 27.98 115 VAL B N 1
ATOM 2274 C CA . VAL B 1 138 ? 49.525 -11.353 14.393 1.00 28.27 115 VAL B CA 1
ATOM 2275 C C . VAL B 1 138 ? 48.732 -10.694 13.237 1.00 29.28 115 VAL B C 1
ATOM 2276 O O . VAL B 1 138 ? 48.991 -10.967 12.052 1.00 28.32 115 VAL B O 1
ATOM 2280 N N . PRO B 1 139 ? 47.736 -9.840 13.588 1.00 28.95 116 PRO B N 1
ATOM 2281 C CA . PRO B 1 139 ? 47.044 -9.073 12.554 1.00 29.08 116 PRO B CA 1
ATOM 2282 C C . PRO B 1 139 ? 47.809 -7.793 12.209 1.00 29.67 116 PRO B C 1
ATOM 2283 O O . PRO B 1 139 ? 48.392 -7.165 13.108 1.00 29.22 116 PRO B O 1
ATOM 2287 N N . VAL B 1 140 ? 47.823 -7.439 10.914 1.00 29.93 117 VAL B N 1
ATOM 2288 C CA . VAL B 1 140 ? 48.513 -6.237 10.399 1.00 30.54 117 VAL B CA 1
ATOM 2289 C C . VAL B 1 140 ? 47.618 -5.441 9.432 1.00 30.75 117 VAL B C 1
ATOM 2290 O O . VAL B 1 140 ? 46.770 -6.002 8.738 1.00 30.22 117 VAL B O 1
ATOM 2294 N N . LEU B 1 141 ? 47.784 -4.124 9.433 1.00 31.45 118 LEU B N 1
ATOM 2295 C CA . LEU B 1 141 ? 47.104 -3.256 8.467 1.00 32.30 118 LEU B CA 1
ATOM 2296 C C . LEU B 1 141 ? 48.141 -2.546 7.616 1.00 32.35 118 LEU B C 1
ATOM 2297 O O . LEU B 1 141 ? 49.249 -2.293 8.109 1.00 31.49 118 LEU B O 1
ATOM 2302 N N . PRO B 1 142 ? 47.785 -2.205 6.342 1.00 32.81 119 PRO B N 1
ATOM 2303 C CA . PRO B 1 142 ? 48.651 -1.328 5.545 1.00 32.72 119 PRO B CA 1
ATOM 2304 C C . PRO B 1 142 ? 48.805 0.015 6.247 1.00 31.69 119 PRO B C 1
ATOM 2305 O O . PRO B 1 142 ? 47.885 0.461 6.914 1.00 31.63 119 PRO B O 1
ATOM 2309 N N . VAL B 1 143 ? 49.947 0.666 6.102 1.00 32.08 120 VAL B N 1
ATOM 2310 C CA . VAL B 1 143 ? 50.066 2.048 6.588 1.00 31.96 120 VAL B CA 1
ATOM 2311 C C . VAL B 1 143 ? 49.213 2.956 5.668 1.00 32.50 120 VAL B C 1
ATOM 2312 O O . VAL B 1 143 ? 49.425 2.981 4.453 1.00 31.88 120 VAL B O 1
ATOM 2316 N N . PRO B 1 144 ? 48.221 3.661 6.251 1.00 32.97 121 PRO B N 1
ATOM 2317 C CA . PRO B 1 144 ? 47.191 4.303 5.431 1.00 33.73 121 PRO B CA 1
ATOM 2318 C C . PRO B 1 144 ? 47.576 5.671 4.855 1.00 33.87 121 PRO B C 1
ATOM 2319 O O . PRO B 1 144 ? 46.956 6.109 3.879 1.00 34.82 121 PRO B O 1
ATOM 2323 N N . ASP B 1 145 ? 48.582 6.320 5.450 1.00 33.08 122 ASP B N 1
ATOM 2324 C CA . ASP B 1 145 ? 48.966 7.688 5.119 1.00 32.12 122 ASP B CA 1
ATOM 2325 C C . ASP B 1 145 ? 50.440 7.705 4.740 1.00 31.07 122 ASP B C 1
ATOM 2326 O O . ASP B 1 145 ? 51.183 6.778 5.098 1.00 30.59 122 ASP B O 1
ATOM 2331 N N . THR B 1 146 ? 50.861 8.775 4.060 1.00 29.23 123 THR B N 1
ATOM 2332 C CA . THR B 1 146 ? 52.288 9.064 3.871 1.00 28.49 123 THR B CA 1
ATOM 2333 C C . THR B 1 146 ? 53.018 8.923 5.214 1.00 28.10 123 THR B C 1
ATOM 2334 O O . THR B 1 146 ? 52.626 9.526 6.209 1.00 27.30 123 THR B O 1
ATOM 2338 N N . LEU B 1 147 ? 54.078 8.122 5.223 1.00 28.35 124 LEU B N 1
ATOM 2339 C CA . LEU B 1 147 ? 54.824 7.825 6.457 1.00 28.46 124 LEU B CA 1
ATOM 2340 C C . LEU B 1 147 ? 56.115 8.652 6.524 1.00 28.28 124 LEU B C 1
ATOM 2341 O O . LEU B 1 147 ? 57.000 8.528 5.680 1.00 28.56 124 LEU B O 1
ATOM 2346 N N . MET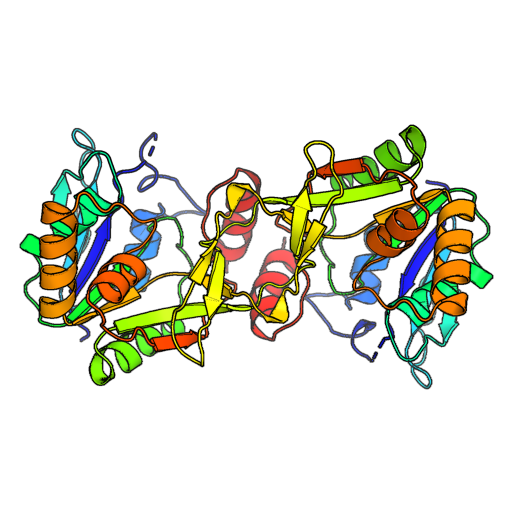 B 1 148 ? 56.203 9.501 7.534 1.00 27.99 125 MET B N 1
ATOM 2347 C CA . MET B 1 148 ? 57.221 10.543 7.564 1.00 29.04 125 MET B CA 1
ATOM 2348 C C . MET B 1 148 ? 57.901 10.638 8.939 1.00 29.80 125 MET B C 1
ATOM 2349 O O . MET B 1 148 ? 57.227 10.593 9.965 1.00 30.04 125 MET B O 1
ATOM 2354 N N . ALA B 1 149 ? 59.220 10.807 8.929 1.00 30.61 126 ALA B N 1
ATOM 2355 C CA . ALA B 1 149 ? 60.008 10.983 10.141 1.00 32.79 126 ALA B CA 1
ATOM 2356 C C . ALA B 1 149 ? 60.378 12.459 10.310 1.00 33.89 126 ALA B C 1
ATOM 2357 O O . ALA B 1 149 ? 61.161 12.983 9.533 1.00 34.06 126 ALA B O 1
ATOM 2359 N N . PRO B 1 150 ? 59.766 13.152 11.285 1.00 35.50 127 PRO B N 1
ATOM 2360 C CA . PRO B 1 150 ? 60.116 14.557 11.432 1.00 37.43 127 PRO B CA 1
ATOM 2361 C C . PRO B 1 150 ? 61.589 14.809 11.681 1.00 39.54 127 PRO B C 1
ATOM 2362 O O . PRO B 1 150 ? 62.251 14.033 12.380 1.00 39.55 127 PRO B O 1
ATOM 2366 N N . GLU B 1 151 ? 62.077 15.883 11.062 1.00 42.01 128 GLU B N 1
ATOM 2367 C CA . GLU B 1 151 ? 63.373 16.471 11.355 1.00 44.10 128 GLU B CA 1
ATOM 2368 C C . GLU B 1 151 ? 63.105 17.708 12.205 1.00 44.78 128 GLU B C 1
ATOM 2369 O O . GLU B 1 151 ? 62.744 18.762 11.682 1.00 45.46 128 GLU B O 1
ATOM 2375 N N . GLY B 1 152 ? 63.250 17.574 13.518 1.00 45.45 129 GLY B N 1
ATOM 2376 C CA . GLY B 1 152 ? 62.853 18.650 14.429 1.00 46.13 129 GLY B CA 1
ATOM 2377 C C . GLY B 1 152 ? 61.345 18.657 14.619 1.00 46.14 129 GLY B C 1
ATOM 2378 O O . GLY B 1 152 ? 60.718 17.600 14.744 1.00 46.06 129 GLY B O 1
ATOM 2379 N N . GLU B 1 153 ? 60.758 19.851 14.667 1.00 46.22 130 GLU B N 1
ATOM 2380 C CA . GLU B 1 153 ? 59.303 19.970 14.624 1.00 46.16 130 GLU B CA 1
ATOM 2381 C C . GLU B 1 153 ? 58.817 20.187 13.182 1.00 44.17 130 GLU B C 1
ATOM 2382 O O . GLU B 1 153 ? 57.657 20.537 12.955 1.00 44.42 130 GLU B O 1
ATOM 2388 N N . ALA B 1 154 ? 59.711 19.955 12.221 1.00 42.20 131 ALA B N 1
ATOM 2389 C CA . ALA B 1 154 ? 59.461 20.242 10.802 1.00 40.34 131 ALA B CA 1
ATOM 2390 C C . ALA B 1 154 ? 59.288 18.959 9.996 1.00 38.77 131 ALA B C 1
ATOM 2391 O O . ALA B 1 154 ? 59.712 17.894 10.429 1.00 38.04 131 ALA B O 1
ATOM 2393 N N . TYR B 1 155 ? 58.683 19.077 8.811 1.00 37.34 132 TYR B N 1
ATOM 2394 C CA . TYR B 1 155 ? 58.380 17.921 7.957 1.00 35.97 132 TYR B CA 1
ATOM 2395 C C . TYR B 1 155 ? 59.450 16.790 7.893 1.00 37.20 132 TYR B C 1
ATOM 2396 O O . TYR B 1 155 ? 59.249 15.725 8.475 1.00 39.14 132 TYR B O 1
ATOM 2405 N N . GLY B 1 156 ? 60.570 16.940 7.220 1.00 37.40 133 GLY B N 1
ATOM 2406 C CA . GLY B 1 156 ? 61.505 15.768 7.257 1.00 36.81 133 GLY B CA 1
ATOM 2407 C C . GLY B 1 156 ? 61.424 14.633 6.233 1.00 36.76 133 GLY B C 1
ATOM 2408 O O . GLY B 1 156 ? 61.014 14.834 5.080 1.00 36.25 133 GLY B O 1
ATOM 2409 N N . ARG B 1 157 ? 61.844 13.429 6.647 1.00 36.22 134 ARG B N 1
ATOM 2410 C CA . ARG B 1 157 ? 62.056 12.300 5.716 1.00 36.36 134 ARG B CA 1
ATOM 2411 C C . ARG B 1 157 ? 60.851 11.371 5.500 1.00 35.25 134 ARG B C 1
ATOM 2412 O O . ARG B 1 157 ? 60.334 10.770 6.436 1.00 34.87 134 ARG B O 1
ATOM 2420 N N . VAL B 1 158 ? 60.442 11.230 4.246 1.00 35.01 135 VAL B N 1
ATOM 2421 C CA . VAL B 1 158 ? 59.380 10.310 3.872 1.00 34.97 135 VAL B CA 1
ATOM 2422 C C . VAL B 1 158 ? 59.959 8.932 3.539 1.00 35.43 135 VAL B C 1
ATOM 2423 O O . VAL B 1 158 ? 60.924 8.822 2.776 1.00 36.02 135 VAL B O 1
ATOM 2427 N N . VAL B 1 159 ? 59.372 7.886 4.122 1.00 35.98 136 VAL B N 1
ATOM 2428 C CA . VAL B 1 159 ? 59.761 6.502 3.823 1.00 36.63 136 VAL B CA 1
ATOM 2429 C C . VAL B 1 159 ? 58.632 5.817 3.050 1.00 36.83 136 VAL B C 1
ATOM 2430 O O . VAL B 1 159 ? 57.490 6.220 3.187 1.00 37.43 136 VAL B O 1
ATOM 2434 N N . PRO B 1 160 ? 58.940 4.807 2.211 1.00 37.67 137 PRO B N 1
ATOM 2435 C CA . PRO B 1 160 ? 57.867 4.084 1.478 1.00 38.01 137 PRO B CA 1
ATOM 2436 C C . PRO B 1 160 ? 56.876 3.291 2.357 1.00 38.38 137 PRO B C 1
ATOM 2437 O O . PRO B 1 160 ? 57.220 2.248 2.908 1.00 39.06 137 PRO B O 1
ATOM 2441 N N . ARG B 1 161 ? 55.651 3.789 2.466 1.00 38.70 138 ARG B N 1
ATOM 2442 C CA . ARG B 1 161 ? 54.634 3.209 3.349 1.00 39.43 138 ARG B CA 1
ATOM 2443 C C . ARG B 1 161 ? 54.196 1.794 2.979 1.00 40.01 138 ARG B C 1
ATOM 2444 O O . ARG B 1 161 ? 53.735 1.035 3.848 1.00 39.89 138 ARG B O 1
ATOM 2452 N N . GLU B 1 162 ? 54.341 1.436 1.700 1.00 39.65 139 GLU B N 1
ATOM 2453 C CA . GLU B 1 162 ? 53.927 0.123 1.207 1.00 39.60 139 GLU B CA 1
ATOM 2454 C C . GLU B 1 162 ? 54.827 -0.990 1.749 1.00 38.65 139 GLU B C 1
ATOM 2455 O O . GLU B 1 162 ? 54.462 -2.161 1.738 1.00 38.59 139 GLU B O 1
ATOM 2461 N N . ALA B 1 163 ? 56.009 -0.609 2.217 1.00 38.13 140 ALA B N 1
ATOM 2462 C CA . ALA B 1 163 ? 56.967 -1.542 2.807 1.00 37.01 140 ALA 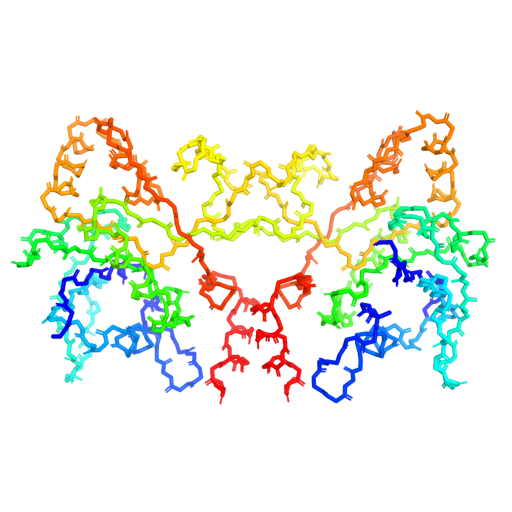B CA 1
ATOM 2463 C C . ALA B 1 163 ? 56.680 -1.828 4.304 1.00 36.43 140 ALA B C 1
ATOM 2464 O O . ALA B 1 163 ? 57.273 -2.743 4.892 1.00 35.70 140 ALA B O 1
ATOM 2466 N N . PHE B 1 164 ? 55.780 -1.045 4.887 1.00 35.75 141 PHE B N 1
ATOM 2467 C CA . PHE B 1 164 ? 55.507 -1.070 6.325 1.00 35.94 141 PHE B CA 1
ATOM 2468 C C . PHE B 1 164 ? 54.076 -1.497 6.642 1.00 35.42 141 PHE B C 1
ATOM 2469 O O . PHE B 1 164 ? 53.180 -1.455 5.783 1.00 35.33 141 PHE B O 1
ATOM 2477 N N . ARG B 1 165 ? 53.877 -1.924 7.886 1.00 35.07 142 ARG B N 1
ATOM 2478 C CA . ARG B 1 165 ? 52.569 -2.345 8.372 1.00 34.25 142 ARG B CA 1
ATOM 2479 C C . ARG B 1 165 ? 52.347 -1.812 9.780 1.00 33.51 142 ARG B C 1
ATOM 2480 O O . ARG B 1 165 ? 53.303 -1.630 10.540 1.00 33.43 142 ARG B O 1
ATOM 2488 N N . LEU B 1 166 ? 51.083 -1.581 10.113 1.00 32.47 143 LEU B N 1
ATOM 2489 C CA . LEU B 1 166 ? 50.649 -1.358 11.490 1.00 31.76 143 LEU B CA 1
ATOM 2490 C C . LEU B 1 166 ? 50.265 -2.709 12.107 1.00 31.10 143 LEU B C 1
ATOM 2491 O O . LEU B 1 166 ? 49.425 -3.415 11.568 1.00 30.33 143 LEU B O 1
ATOM 2496 N N . VAL B 1 167 ? 50.897 -3.045 13.230 1.00 30.67 144 VAL B N 1
ATOM 2497 C CA . VAL B 1 167 ? 50.623 -4.285 13.980 1.00 30.32 144 VAL B CA 1
ATOM 2498 C C . VAL B 1 167 ? 49.538 -4.027 15.055 1.00 30.48 144 VAL B C 1
ATOM 2499 O O . VAL B 1 167 ? 49.636 -3.060 15.825 1.00 30.56 144 VAL B O 1
ATOM 2503 N N . GLN B 1 168 ? 48.498 -4.865 15.054 1.00 30.23 145 GLN B N 1
ATOM 2504 C CA . GLN B 1 168 ? 47.445 -4.939 16.091 1.00 30.26 145 GLN B CA 1
ATOM 2505 C C . GLN B 1 168 ? 47.744 -6.339 16.762 1.00 30.31 145 GLN B C 1
ATOM 2506 O O . GLN B 1 168 ? 48.900 -6.690 16.845 1.00 30.92 145 GLN B O 1
ATOM 2512 N N . THR B 1 169 ? 46.647 -6.974 17.189 1.00 31.96 146 THR B N 1
ATOM 2513 C CA . THR B 1 169 ? 46.200 -7.477 18.503 1.00 30.16 146 THR B CA 1
ATOM 2514 C C . THR B 1 169 ? 44.703 -7.784 18.223 1.00 29.80 146 THR B C 1
ATOM 2515 O O . THR B 1 169 ? 44.029 -6.962 17.702 1.00 30.16 146 THR B O 1
ATOM 2519 N N . PRO B 1 170 ? 44.197 -8.958 18.563 1.00 28.77 147 PRO B N 1
ATOM 2520 C CA . PRO B 1 170 ? 44.979 -9.958 19.348 1.00 27.93 147 PRO B CA 1
ATOM 2521 C C . PRO B 1 170 ? 46.173 -10.624 18.650 1.00 27.60 147 PRO B C 1
ATOM 2522 O O . PRO B 1 170 ? 46.163 -10.842 17.428 1.00 26.76 147 PRO B O 1
ATOM 2526 N N . GLN B 1 171 ? 47.188 -10.961 19.439 1.00 27.06 148 GLN B N 1
ATOM 2527 C CA . GLN B 1 171 ? 48.297 -11.783 18.955 1.00 26.66 148 GLN B CA 1
ATOM 2528 C C . GLN B 1 171 ? 48.152 -13.196 19.532 1.00 26.75 148 GLN B C 1
ATOM 2529 O O . GLN B 1 171 ? 47.880 -13.351 20.716 1.00 26.95 148 GLN B O 1
ATOM 2535 N N . GLY B 1 172 ? 48.327 -14.215 18.688 1.00 25.79 149 GLY B N 1
ATOM 2536 C CA . GLY B 1 172 ? 48.023 -15.588 19.046 1.00 24.57 149 GLY B CA 1
ATOM 2537 C C . GLY B 1 172 ? 49.256 -16.461 18.978 1.00 24.42 149 GLY B C 1
ATOM 2538 O O . GLY B 1 172 ? 50.074 -16.307 18.058 1.00 24.58 149 GLY B O 1
ATOM 2539 N N . PHE B 1 173 ? 49.402 -17.351 19.958 1.00 23.10 150 PHE B N 1
ATOM 2540 C CA . PHE B 1 173 ? 50.598 -18.205 20.098 1.00 24.08 150 PHE B CA 1
ATOM 2541 C C . PHE B 1 173 ? 50.248 -19.550 20.745 1.00 24.01 150 PHE B C 1
ATOM 2542 O O . PHE B 1 173 ? 49.264 -19.648 21.465 1.00 24.14 150 PHE B O 1
ATOM 2550 N N . PHE B 1 174 ? 51.046 -20.585 20.479 1.00 24.42 151 PHE B N 1
ATOM 2551 C CA . PHE B 1 174 ? 51.143 -21.713 21.410 1.00 24.55 151 PHE B CA 1
ATOM 2552 C C . PHE B 1 174 ? 51.605 -21.123 22.755 1.00 24.94 151 PHE B C 1
ATOM 2553 O O . PHE B 1 174 ? 52.667 -20.467 22.836 1.00 24.59 151 PHE B O 1
ATOM 2561 N N . THR B 1 175 ? 50.810 -21.333 23.810 1.00 24.70 152 THR B N 1
ATOM 2562 C CA . THR B 1 175 ? 51.141 -20.798 25.146 1.00 25.70 152 THR B CA 1
ATOM 2563 C C . THR B 1 175 ? 52.576 -21.085 25.622 1.00 25.53 152 THR B C 1
ATOM 2564 O O . THR B 1 175 ? 53.256 -20.184 26.142 1.00 25.79 152 THR B O 1
ATOM 2568 N N . ALA B 1 176 ? 53.044 -22.327 25.449 1.00 25.52 153 ALA B N 1
ATOM 2569 C CA . ALA B 1 176 ? 54.414 -22.681 25.879 1.00 24.72 153 ALA B CA 1
ATOM 2570 C C . ALA B 1 176 ? 55.494 -21.834 25.186 1.00 24.78 153 ALA B C 1
ATOM 2571 O O . ALA B 1 176 ? 56.518 -21.491 25.803 1.00 24.85 153 ALA B O 1
ATOM 2573 N N . LEU B 1 177 ? 55.263 -21.483 23.915 1.00 23.92 154 LEU B N 1
ATOM 2574 C CA . LEU B 1 177 ? 56.185 -20.627 23.165 1.00 23.57 154 LEU B CA 1
ATOM 2575 C C . LEU B 1 177 ? 56.199 -19.210 23.728 1.00 23.25 154 LEU B C 1
ATOM 2576 O O . LEU B 1 177 ? 57.267 -18.629 23.936 1.00 23.27 154 LEU B O 1
ATOM 2581 N N . LEU B 1 178 ? 55.018 -18.642 23.961 1.00 23.13 155 LEU B N 1
ATOM 2582 C CA . LEU B 1 178 ? 54.946 -17.290 24.522 1.00 24.61 155 LEU B CA 1
ATOM 2583 C C . LEU B 1 178 ? 55.564 -17.241 25.927 1.00 24.95 155 LEU B C 1
ATOM 2584 O O . LEU B 1 178 ? 56.250 -16.296 26.270 1.00 24.31 155 LEU B O 1
ATOM 2589 N N . ARG B 1 179 ? 55.296 -18.267 26.726 1.00 25.59 156 ARG B N 1
ATOM 2590 C CA . ARG B 1 179 ? 55.912 -18.386 28.043 1.00 27.39 156 ARG B CA 1
ATOM 2591 C C . ARG B 1 179 ? 57.437 -18.411 27.934 1.00 27.01 156 ARG B C 1
ATOM 2592 O O . ARG B 1 179 ? 58.104 -17.637 28.601 1.00 27.59 156 ARG B O 1
ATOM 2600 N N . GLU B 1 180 ? 57.988 -19.273 27.079 1.00 27.17 157 GLU B N 1
ATOM 2601 C CA . GLU B 1 180 ? 59.439 -19.276 26.827 1.00 26.59 157 GLU B CA 1
ATOM 2602 C C . GLU B 1 180 ? 59.960 -17.907 26.340 1.00 26.40 157 GLU B C 1
ATOM 2603 O O . GLU B 1 180 ? 61.012 -17.450 26.773 1.00 26.15 157 GLU B O 1
ATOM 2609 N N . ALA B 1 181 ? 59.227 -17.259 25.440 1.00 25.86 158 ALA B N 1
ATOM 2610 C CA . ALA B 1 181 ? 59.620 -15.936 24.945 1.00 25.79 158 ALA B CA 1
ATOM 2611 C C . ALA B 1 181 ? 59.673 -14.900 26.066 1.00 25.81 158 ALA B C 1
ATOM 2612 O O . ALA B 1 181 ? 60.554 -14.045 26.088 1.00 25.85 158 ALA B O 1
ATOM 2614 N N . HIS B 1 182 ? 58.704 -14.941 26.972 1.00 26.00 159 HIS B N 1
ATOM 2615 C CA . HIS B 1 182 ? 58.721 -14.027 28.109 1.00 26.15 159 HIS B CA 1
ATOM 2616 C C . HIS B 1 182 ? 59.826 -14.281 29.118 1.00 26.52 159 HIS B C 1
ATOM 2617 O O . HIS B 1 182 ? 60.414 -13.329 29.630 1.00 27.16 159 HIS B O 1
ATOM 2624 N N . ALA B 1 183 ? 60.114 -15.554 29.390 1.00 27.26 160 ALA B N 1
ATOM 2625 C CA . ALA B 1 183 ? 61.198 -15.940 30.303 1.00 28.14 160 ALA B CA 1
ATOM 2626 C C . ALA B 1 183 ? 62.556 -15.489 29.757 1.00 29.29 160 ALA B C 1
ATOM 2627 O O . ALA B 1 183 ? 63.391 -14.930 30.475 1.00 28.97 160 ALA B O 1
ATOM 2629 N N . TYR B 1 184 ? 62.765 -15.728 28.465 1.00 30.05 161 TYR B N 1
ATOM 2630 C CA . TYR B 1 184 ? 64.018 -15.375 27.808 1.00 30.53 161 TYR B CA 1
ATOM 2631 C C . TYR B 1 184 ? 64.202 -13.851 27.769 1.00 30.40 161 TYR B C 1
ATOM 2632 O O . TYR B 1 184 ? 65.315 -13.351 27.962 1.00 29.68 161 TYR B O 1
ATOM 2641 N N . ALA B 1 185 ? 63.105 -13.120 27.542 1.00 30.03 162 ALA B N 1
ATOM 2642 C CA . ALA B 1 185 ? 63.142 -11.659 27.548 1.00 30.62 162 ALA B CA 1
ATOM 2643 C C . ALA B 1 185 ? 63.514 -11.113 28.934 1.00 31.26 162 ALA B C 1
ATOM 2644 O O . ALA B 1 185 ? 64.403 -10.263 29.038 1.00 31.03 162 ALA B O 1
ATOM 2646 N N . ARG B 1 186 ? 62.850 -11.617 29.980 1.00 31.83 163 ARG B N 1
ATOM 2647 C CA . ARG B 1 186 ? 63.170 -11.254 31.371 1.00 33.38 163 ARG B CA 1
ATOM 2648 C C . ARG B 1 186 ? 64.645 -11.549 31.696 1.00 33.46 163 ARG B C 1
ATOM 2649 O O . ARG B 1 186 ? 65.319 -10.727 32.310 1.00 33.10 163 ARG B O 1
ATOM 2657 N N . ARG B 1 187 ? 65.133 -12.714 31.260 1.00 34.02 164 ARG B N 1
ATOM 2658 C CA . ARG B 1 187 ? 66.528 -13.125 31.462 1.00 34.94 164 ARG B CA 1
ATOM 2659 C C . ARG B 1 187 ? 67.524 -12.154 30.812 1.00 35.50 164 ARG B C 1
ATOM 2660 O O . ARG B 1 187 ? 68.557 -11.811 31.402 1.00 35.42 164 ARG B O 1
ATOM 2668 N N . LYS B 1 188 ? 67.194 -11.717 29.599 1.00 36.00 165 LYS B N 1
ATOM 2669 C CA . LYS B 1 188 ? 68.035 -10.833 28.783 1.00 36.61 165 LYS B CA 1
ATOM 2670 C C . LYS B 1 188 ? 67.777 -9.343 28.994 1.00 36.74 165 LYS B C 1
ATOM 2671 O O . LYS B 1 188 ? 68.526 -8.511 28.488 1.00 36.85 165 LYS B O 1
ATOM 2677 N N . GLY B 1 189 ? 66.700 -8.997 29.696 1.00 36.46 166 GLY B N 1
ATOM 2678 C CA . GLY B 1 189 ? 66.316 -7.591 29.824 1.00 36.12 166 GLY B CA 1
ATOM 2679 C C . GLY B 1 189 ? 65.727 -6.989 28.562 1.00 35.73 166 GLY B C 1
ATOM 2680 O O . GLY B 1 189 ? 65.739 -5.769 28.395 1.00 36.14 166 GLY B O 1
ATOM 2681 N N . LEU B 1 190 ? 65.200 -7.831 27.669 1.00 35.41 167 LEU B N 1
ATOM 2682 C CA . LEU B 1 190 ? 64.523 -7.346 26.455 1.00 34.89 167 LEU B CA 1
ATOM 2683 C C . LEU B 1 190 ? 63.140 -6.777 26.768 1.00 34.06 167 LEU B C 1
ATOM 2684 O O . LEU B 1 190 ? 62.297 -7.454 27.359 1.00 33.49 167 LEU B O 1
ATOM 2689 N N . GLU B 1 191 ? 62.924 -5.529 26.355 1.00 33.76 168 GLU B N 1
ATOM 2690 C CA . GLU B 1 191 ? 61.627 -4.867 26.432 1.00 34.19 168 GLU B CA 1
ATOM 2691 C C . GLU B 1 191 ? 61.182 -4.488 25.022 1.00 33.62 168 GLU B C 1
ATOM 2692 O O . GLU B 1 191 ? 61.923 -3.831 24.290 1.00 34.42 168 GLU B O 1
ATOM 2698 N N . ALA B 1 192 ? 59.982 -4.905 24.636 1.00 32.31 169 ALA B N 1
ATOM 2699 C CA . ALA B 1 192 ? 59.487 -4.684 23.291 1.00 31.16 169 ALA B CA 1
ATOM 2700 C C . ALA B 1 192 ? 58.021 -4.307 23.357 1.00 31.14 169 ALA B C 1
ATOM 2701 O O . ALA B 1 192 ? 57.373 -4.551 24.378 1.00 30.08 169 ALA B O 1
ATOM 2703 N N . SER B 1 193 ? 57.504 -3.717 22.273 1.00 29.87 170 SER B N 1
ATOM 2704 C CA . SER B 1 193 ? 56.171 -3.117 22.267 1.00 29.65 170 SER B CA 1
ATOM 2705 C C . SER B 1 193 ? 55.048 -4.126 22.022 1.00 29.25 170 SER B C 1
ATOM 2706 O O . SER B 1 193 ? 53.858 -3.802 22.138 1.00 29.74 170 SER B O 1
ATOM 2709 N N . ASP B 1 194 ? 55.414 -5.357 21.685 1.00 27.92 171 ASP B N 1
ATOM 2710 C CA . ASP B 1 194 ? 54.421 -6.405 21.582 1.00 27.32 171 ASP B CA 1
ATOM 2711 C C . ASP B 1 194 ? 55.029 -7.767 21.861 1.00 26.68 171 ASP B C 1
ATOM 2712 O O . ASP B 1 194 ? 56.223 -7.898 22.112 1.00 25.61 171 ASP B O 1
ATOM 2717 N N . ASP B 1 195 ? 54.180 -8.778 21.807 1.00 26.89 172 ASP B N 1
ATOM 2718 C CA . ASP B 1 195 ? 54.573 -10.147 22.084 1.00 26.60 172 ASP B CA 1
ATOM 2719 C C . ASP B 1 195 ? 55.299 -10.807 20.926 1.00 25.86 172 ASP B C 1
ATOM 2720 O O . ASP B 1 195 ? 56.207 -11.589 21.150 1.00 25.65 172 ASP B O 1
ATOM 2725 N N . ALA B 1 196 ? 54.890 -10.495 19.692 1.00 25.33 173 ALA B N 1
ATOM 2726 C CA . ALA B 1 196 ? 55.534 -11.060 18.491 1.00 25.00 173 ALA B CA 1
ATOM 2727 C C . ALA B 1 196 ? 57.045 -10.846 18.474 1.00 24.70 173 ALA B C 1
ATOM 2728 O O . ALA B 1 196 ? 57.793 -11.760 18.133 1.00 25.03 173 ALA B O 1
ATOM 2730 N N . GLN B 1 197 ? 57.493 -9.653 18.863 1.00 24.84 174 GLN B N 1
ATOM 2731 C CA . GLN B 1 197 ? 58.925 -9.351 18.955 1.00 26.03 174 GLN B CA 1
ATOM 2732 C C . GLN B 1 197 ? 59.699 -10.233 19.946 1.00 26.56 174 GLN B C 1
ATOM 2733 O O . GLN B 1 197 ? 60.879 -10.549 19.718 1.00 26.74 174 GLN B O 1
ATOM 2739 N N . LEU B 1 198 ? 59.043 -10.622 21.039 1.00 26.43 175 LEU B N 1
ATOM 2740 C CA . LEU B 1 198 ? 59.659 -11.546 22.009 1.00 26.19 175 LEU B CA 1
ATOM 2741 C C . LEU B 1 198 ? 59.836 -12.947 21.443 1.00 26.14 175 LEU B C 1
ATOM 2742 O O . LEU B 1 198 ? 60.862 -13.599 21.674 1.00 25.99 175 LEU B O 1
ATOM 2747 N N . VAL B 1 199 ? 58.809 -13.425 20.749 1.00 26.82 176 VAL B N 1
ATOM 2748 C CA . VAL B 1 199 ? 58.846 -14.730 20.080 1.00 27.42 176 VAL B CA 1
ATOM 2749 C C . VAL B 1 199 ? 59.916 -14.727 18.966 1.00 28.41 176 VAL B C 1
ATOM 2750 O O . VAL B 1 199 ? 60.712 -15.674 18.853 1.00 28.87 176 VAL B O 1
ATOM 2754 N N . GLN B 1 200 ? 59.924 -13.654 18.169 1.00 28.63 177 GLN B N 1
ATOM 2755 C CA . GLN B 1 200 ? 60.929 -13.424 17.135 1.00 29.96 177 GLN B CA 1
ATOM 2756 C C . GLN B 1 200 ? 62.357 -13.523 17.686 1.00 30.33 177 GLN B C 1
ATOM 2757 O O . GLN B 1 200 ? 63.222 -14.164 17.059 1.00 30.63 177 GLN B O 1
ATOM 2763 N N . ALA B 1 201 ? 62.583 -12.953 18.876 1.00 30.21 178 ALA B N 1
ATOM 2764 C CA . ALA B 1 201 ? 63.896 -12.987 19.529 1.00 30.41 178 ALA B CA 1
ATOM 2765 C C . ALA B 1 201 ? 64.365 -14.401 19.888 1.00 30.57 178 ALA B C 1
ATOM 2766 O O . ALA B 1 201 ? 65.550 -14.630 20.117 1.00 30.73 178 ALA B O 1
ATOM 2768 N N . LEU B 1 202 ? 63.428 -15.349 19.931 1.00 31.08 179 LEU B N 1
ATOM 2769 C CA . LEU B 1 202 ? 63.755 -16.762 20.096 1.00 31.02 179 LEU B CA 1
ATOM 2770 C C . LEU B 1 202 ? 64.203 -17.420 18.782 1.00 31.74 179 LEU B C 1
ATOM 2771 O O . LEU B 1 202 ? 64.765 -18.519 18.787 1.00 32.35 179 LEU B O 1
ATOM 2776 N N . GLY B 1 203 ? 63.948 -16.751 17.655 1.00 32.20 180 GLY B N 1
ATOM 2777 C CA . GLY B 1 203 ? 64.244 -17.315 16.341 1.00 31.29 180 GLY B CA 1
ATOM 2778 C C . GLY B 1 203 ? 63.052 -18.067 15.765 1.00 30.80 180 GLY B C 1
ATOM 2779 O O . GLY B 1 203 ? 63.191 -18.751 14.755 1.00 31.15 180 GLY B O 1
ATOM 2780 N N . TYR B 1 204 ? 61.887 -17.948 16.405 1.00 29.40 181 TYR B N 1
ATOM 2781 C CA . TYR B 1 204 ? 60.672 -18.600 15.922 1.00 28.78 181 TYR B CA 1
ATOM 2782 C C . TYR B 1 204 ? 59.901 -17.715 14.935 1.00 29.32 181 TYR B C 1
ATOM 2783 O O . TYR B 1 204 ? 59.693 -16.537 15.212 1.00 29.61 181 TYR B O 1
ATOM 2792 N N . PRO B 1 205 ? 59.452 -18.284 13.789 1.00 29.95 182 PRO B N 1
ATOM 2793 C CA . PRO B 1 205 ? 58.675 -17.505 12.815 1.00 30.13 182 PRO B CA 1
ATOM 2794 C C . PRO B 1 205 ? 57.291 -17.025 13.301 1.00 30.14 182 PRO B C 1
ATOM 2795 O O . PRO B 1 205 ? 56.567 -17.769 13.970 1.00 30.75 182 PRO B O 1
ATOM 2799 N N . VAL B 1 206 ? 56.947 -15.789 12.944 1.00 29.69 183 VAL B N 1
ATOM 2800 C CA . VAL B 1 206 ? 55.645 -15.188 13.237 1.00 28.73 183 VAL B CA 1
ATOM 2801 C C . VAL B 1 206 ? 54.879 -14.864 11.949 1.00 29.42 183 VAL B C 1
ATOM 2802 O O . VAL B 1 206 ? 55.335 -14.060 11.107 1.00 28.89 183 VAL B O 1
ATOM 2806 N N . ALA B 1 207 ? 53.725 -15.516 11.803 1.00 29.27 184 ALA B N 1
ATOM 2807 C CA . ALA B 1 207 ? 52.865 -15.366 10.639 1.00 29.65 184 ALA B CA 1
ATOM 2808 C C . ALA B 1 207 ? 52.081 -14.060 10.744 1.00 30.39 184 ALA B C 1
ATOM 2809 O O . ALA B 1 207 ? 51.949 -13.477 11.848 1.00 29.80 184 ALA B O 1
ATOM 2811 N N . LEU B 1 208 ? 51.598 -13.580 9.601 1.00 30.24 185 LEU B N 1
ATOM 2812 C CA . LEU B 1 208 ? 50.813 -12.348 9.561 1.00 31.37 185 LEU B CA 1
ATOM 2813 C C . LEU B 1 208 ? 49.434 -12.646 9.024 1.00 31.51 185 LEU B C 1
ATOM 2814 O O . LEU B 1 208 ? 49.287 -13.465 8.131 1.00 31.14 185 LEU B O 1
ATOM 2819 N N . VAL B 1 209 ? 48.417 -12.001 9.589 1.00 32.05 186 VAL B N 1
ATOM 2820 C CA . VAL B 1 209 ? 47.079 -12.090 9.028 1.00 32.31 186 VAL B CA 1
ATOM 2821 C C . VAL B 1 209 ? 46.550 -10.685 8.827 1.00 33.47 186 VAL B C 1
ATOM 2822 O O . VAL B 1 209 ? 47.116 -9.720 9.357 1.00 33.18 186 VAL B O 1
ATOM 2826 N N . GLU B 1 210 ? 45.477 -10.573 8.051 1.00 34.38 187 GLU B N 1
ATOM 2827 C CA . GLU B 1 210 ? 44.811 -9.302 7.850 1.00 36.37 187 GLU B CA 1
ATOM 2828 C C . GLU B 1 210 ? 44.178 -8.763 9.135 1.00 35.84 187 GLU B C 1
ATOM 2829 O O . GLU B 1 210 ? 43.387 -9.458 9.784 1.00 36.15 187 GLU B O 1
ATOM 2835 N N . GLY B 1 211 ? 44.501 -7.519 9.478 1.00 35.40 188 GLY B N 1
ATOM 2836 C CA . GLY B 1 211 ? 43.841 -6.826 10.583 1.00 35.74 188 GLY B CA 1
ATOM 2837 C C . GLY B 1 211 ? 42.478 -6.251 10.217 1.00 36.51 188 GLY B C 1
ATOM 2838 O O . GLY B 1 211 ? 41.828 -6.718 9.279 1.00 36.48 188 GLY B O 1
ATOM 2839 N N . GLU B 1 212 ? 42.029 -5.259 10.982 1.00 36.98 189 GLU B N 1
ATOM 2840 C CA . GLU B 1 212 ? 40.758 -4.572 10.728 1.00 37.49 189 GLU B CA 1
ATOM 2841 C C . GLU B 1 212 ? 40.911 -3.109 11.075 1.00 36.98 189 GLU B C 1
ATOM 2842 O O . GLU B 1 212 ? 41.446 -2.773 12.135 1.00 37.47 189 GLU B O 1
ATOM 2848 N N . ALA B 1 213 ? 40.416 -2.235 10.204 1.00 36.91 190 ALA B N 1
ATOM 2849 C CA . ALA B 1 213 ? 40.385 -0.791 10.461 1.00 36.68 190 ALA B CA 1
ATOM 2850 C C . ALA B 1 213 ? 39.693 -0.424 11.776 1.00 36.57 190 ALA B C 1
ATOM 2851 O O . ALA B 1 213 ? 40.098 0.526 12.443 1.00 36.61 190 ALA B O 1
ATOM 2853 N N . THR B 1 214 ? 38.648 -1.169 12.134 1.00 36.31 191 THR B N 1
ATOM 2854 C CA . THR B 1 214 ? 37.894 -0.916 13.358 1.00 36.93 191 THR B CA 1
ATOM 2855 C C . THR B 1 214 ? 38.664 -1.244 14.640 1.00 36.81 191 THR B C 1
ATOM 2856 O O . THR B 1 214 ? 38.286 -0.783 15.715 1.00 37.30 191 THR B O 1
ATOM 2860 N N . ALA B 1 215 ? 39.744 -2.018 14.521 1.00 36.57 192 ALA B N 1
ATOM 2861 C CA . ALA B 1 215 ? 40.512 -2.471 15.688 1.00 36.30 192 ALA B CA 1
ATOM 2862 C C . ALA B 1 215 ? 41.610 -1.509 16.084 1.00 36.05 192 ALA B C 1
ATOM 2863 O O . ALA B 1 215 ? 42.679 -1.924 16.531 1.00 36.33 192 ALA B O 1
ATOM 2865 N N . PHE B 1 216 ? 41.341 -0.220 15.924 1.00 35.91 193 PHE B N 1
ATOM 2866 C CA . PHE B 1 216 ? 42.285 0.816 16.296 1.00 36.49 193 PHE B CA 1
ATOM 2867 C C . PHE B 1 216 ? 42.405 0.920 17.818 1.00 37.27 193 PHE B C 1
ATOM 2868 O O . PHE B 1 216 ? 41.481 0.567 18.561 1.00 37.11 193 PHE B O 1
ATOM 2876 N N . LYS B 1 217 ? 43.556 1.405 18.261 1.00 38.37 194 LYS B N 1
ATOM 2877 C CA . LYS B 1 217 ? 43.849 1.570 19.661 1.00 39.98 194 LYS B CA 1
ATOM 2878 C C . LYS B 1 217 ? 43.425 2.963 20.074 1.00 40.72 194 LYS B C 1
ATOM 2879 O O . LYS B 1 217 ? 43.794 3.936 19.426 1.00 41.04 194 LYS B O 1
ATOM 2885 N N . ILE B 1 218 ? 42.660 3.056 21.158 1.00 41.94 195 ILE B N 1
ATOM 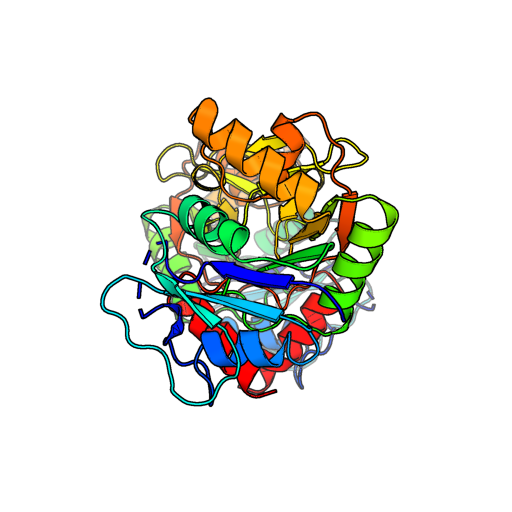2886 C CA . ILE B 1 218 ? 42.269 4.356 21.723 1.00 42.95 195 ILE B CA 1
ATOM 2887 C C . ILE B 1 218 ? 43.377 4.885 22.620 1.00 44.08 195 ILE B C 1
ATOM 2888 O O . ILE B 1 218 ? 43.614 4.353 23.710 1.00 44.21 195 ILE B O 1
ATOM 2893 N N . THR B 1 219 ? 44.059 5.927 22.144 1.00 45.43 196 THR B N 1
ATOM 2894 C CA . THR B 1 219 ? 45.208 6.514 22.833 1.00 46.93 196 THR B CA 1
ATOM 2895 C C . THR B 1 219 ? 44.954 7.982 23.212 1.00 48.01 196 THR B C 1
ATOM 2896 O O . THR B 1 219 ? 45.237 8.404 24.334 1.00 48.16 196 THR B O 1
ATOM 2900 N N . HIS B 1 220 ? 44.412 8.744 22.272 1.00 49.14 197 HIS B N 1
ATOM 2901 C CA . HIS B 1 220 ? 44.267 10.185 22.424 1.00 50.42 197 HIS B CA 1
ATOM 2902 C C . HIS B 1 220 ? 42.785 10.540 22.443 1.00 50.83 197 HIS B C 1
ATOM 2903 O O . HIS B 1 220 ? 41.982 9.788 21.902 1.00 50.74 197 HIS B O 1
ATOM 2910 N N . PRO B 1 221 ? 42.414 11.677 23.077 1.00 51.86 198 PRO B N 1
ATOM 2911 C CA . PRO B 1 221 ? 40.998 12.072 23.263 1.00 52.65 198 PRO B CA 1
ATOM 2912 C C . PRO B 1 221 ? 40.125 12.102 21.992 1.00 53.29 198 PRO B C 1
ATOM 2913 O O . PRO B 1 221 ? 38.899 12.024 22.090 1.00 53.64 198 PRO B O 1
ATOM 2917 N N . GLN B 1 222 ? 40.745 12.212 20.821 1.00 54.16 199 GLN B N 1
ATOM 2918 C CA . GLN B 1 222 ? 39.999 12.225 19.566 1.00 54.93 199 GLN B CA 1
ATOM 2919 C C . GLN B 1 222 ? 39.763 10.816 19.006 1.00 54.83 199 GLN B C 1
ATOM 2920 O O . GLN B 1 222 ? 38.906 10.625 18.135 1.00 55.00 199 GLN B O 1
ATOM 2926 N N . ASP B 1 223 ? 40.524 9.837 19.504 1.00 54.55 200 ASP B N 1
ATOM 2927 C CA . ASP B 1 223 ? 40.267 8.422 19.197 1.00 54.22 200 ASP B CA 1
ATOM 2928 C C . ASP B 1 223 ? 38.932 8.019 19.814 1.00 54.39 200 ASP B C 1
ATOM 2929 O O . ASP B 1 223 ? 38.168 7.249 19.218 1.00 53.81 200 ASP B O 1
ATOM 2934 N N . LEU B 1 224 ? 38.662 8.562 21.005 1.00 55.03 201 LEU B N 1
ATOM 2935 C CA . LEU B 1 224 ? 37.366 8.419 21.687 1.00 55.94 201 LEU B CA 1
ATOM 2936 C C . LEU B 1 224 ? 36.190 8.865 20.833 1.00 56.17 201 LEU B C 1
ATOM 2937 O O . LEU B 1 224 ? 35.141 8.209 20.819 1.00 56.54 201 LEU B O 1
ATOM 2942 N N . VAL B 1 225 ? 36.377 9.994 20.145 1.00 56.37 202 VAL B N 1
ATOM 2943 C CA . VAL B 1 225 ? 35.410 10.540 19.199 1.00 56.66 202 VAL B CA 1
ATOM 2944 C C . VAL B 1 225 ? 35.024 9.477 18.174 1.00 56.42 202 VAL B C 1
ATOM 2945 O O . VAL B 1 225 ? 33.844 9.154 18.011 1.00 56.82 202 VAL B O 1
ATOM 2949 N N . LEU B 1 226 ? 36.031 8.928 17.504 1.00 56.15 203 LEU B N 1
ATOM 2950 C CA . LEU B 1 226 ? 35.846 7.879 16.508 1.00 56.07 203 LEU B CA 1
ATOM 2951 C C . LEU B 1 226 ? 35.170 6.643 17.119 1.00 55.82 203 LEU B C 1
ATOM 2952 O O . LEU B 1 226 ? 34.240 6.079 16.537 1.00 55.74 203 LEU B O 1
ATOM 2957 N N . ALA B 1 227 ? 35.626 6.266 18.312 1.00 55.72 204 ALA B N 1
ATOM 2958 C CA . ALA B 1 227 ? 35.134 5.093 19.043 1.00 55.70 204 ALA B CA 1
ATOM 2959 C C . ALA B 1 227 ? 33.657 5.175 19.441 1.00 55.86 204 ALA B C 1
ATOM 2960 O O . ALA B 1 227 ? 32.885 4.240 19.203 1.00 55.47 204 ALA B O 1
ATOM 2962 N N . GLU B 1 228 ? 33.270 6.297 20.040 1.00 56.38 205 GLU B N 1
ATOM 2963 C CA . GLU B 1 228 ? 31.898 6.486 20.515 1.00 56.99 205 GLU B CA 1
ATOM 2964 C C . GLU B 1 228 ? 30.887 6.538 19.377 1.00 56.93 205 GLU B C 1
ATOM 2965 O O . GLU B 1 228 ? 29.716 6.202 19.570 1.00 57.18 205 GLU B O 1
ATOM 2971 N N . ALA B 1 229 ? 31.345 6.939 18.193 1.00 56.79 206 ALA B N 1
ATOM 2972 C CA . ALA B 1 229 ? 30.531 6.867 16.989 1.00 56.83 206 ALA B CA 1
ATOM 2973 C C . ALA B 1 229 ? 30.374 5.426 16.510 1.00 57.06 206 ALA B C 1
ATOM 2974 O O . ALA B 1 229 ? 29.285 5.015 16.089 1.00 56.94 206 ALA B O 1
ATOM 2976 N N . LEU B 1 230 ? 31.464 4.661 16.557 1.00 57.28 207 LEU B N 1
ATOM 2977 C CA . LEU B 1 230 ? 31.418 3.260 16.148 1.00 57.42 207 LEU B CA 1
ATOM 2978 C C . LEU B 1 230 ? 30.623 2.431 17.159 1.00 57.59 207 LEU B C 1
ATOM 2979 O O . LEU B 1 230 ? 29.898 1.511 16.779 1.00 57.07 207 LEU B O 1
ATOM 2984 N N . ALA B 1 231 ? 30.755 2.789 18.438 1.00 58.16 208 ALA B N 1
ATOM 2985 C CA . ALA B 1 231 ? 30.025 2.148 19.538 1.00 59.00 208 ALA B CA 1
ATOM 2986 C C . ALA B 1 231 ? 28.521 2.151 19.307 1.00 59.73 208 ALA B C 1
ATOM 2987 O O . ALA B 1 231 ? 27.828 1.202 19.694 1.00 59.86 208 ALA B O 1
ATOM 2989 N N . ARG B 1 232 ? 28.035 3.213 18.659 1.00 60.54 209 ARG B N 1
ATOM 2990 C CA . ARG B 1 232 ? 26.607 3.394 18.369 1.00 61.40 209 ARG B CA 1
ATOM 2991 C C . ARG B 1 232 ? 26.063 2.327 17.435 1.00 61.67 209 ARG B C 1
ATOM 2992 O O . ARG B 1 232 ? 24.884 1.980 17.498 1.00 61.94 209 ARG B O 1
ATOM 3000 N N . VAL B 1 233 ? 26.935 1.804 16.580 1.00 62.06 210 VAL B N 1
ATOM 3001 C CA . VAL B 1 233 ? 26.585 0.719 15.673 1.00 62.37 210 VAL B CA 1
ATOM 3002 C C . VAL B 1 233 ? 27.572 -0.437 15.838 1.00 62.58 210 VAL B C 1
ATOM 3003 O O . VAL B 1 233 ? 27.268 -1.581 15.506 1.00 62.73 210 VAL B O 1
#